Protein AF-0000000085162464 (afdb_homodimer)

Radius of gyration: 24.16 Å; Cα contacts (8 Å, |Δi|>4): 695; chains: 2; bounding box: 59×65×69 Å

Nearest PDB structures (foldseek):
  5x11-assembly2_E  TM=1.823E-01  e=2.273E+00  Bacillus spizizenii str. W23
  5x11-assembly4_G  TM=1.968E-01  e=9.267E+00  Bacillus spizizenii str. W23
  4n7p-assembly3_I  TM=2.390E-01  e=2.078E+00  Homo sapiens
  5x11-assembly2_E  TM=1.824E-01  e=2.605E+00  Bacillus spizizenii str. W23

Solvent-accessible surface area (backbone atoms only — not comparable to full-atom values): 25160 Å² total; per-residue (Å²): 122,21,29,52,75,43,73,50,71,44,95,87,68,47,19,34,35,33,32,36,45,46,82,73,50,69,67,56,48,52,38,47,72,70,71,40,83,44,44,35,46,64,43,74,47,68,85,45,56,51,48,68,67,56,52,50,50,46,51,46,51,28,47,38,47,20,74,72,71,64,50,57,38,65,58,52,49,46,48,42,46,46,46,47,29,61,77,71,62,51,87,67,84,80,43,94,85,69,30,33,41,67,56,48,48,50,38,45,47,53,48,48,49,52,35,61,60,62,67,54,75,72,50,68,73,50,46,63,75,38,58,76,38,65,64,55,43,46,52,26,32,77,68,16,18,10,63,85,81,56,44,69,81,19,42,80,41,57,73,55,70,79,63,89,79,63,68,79,78,72,70,53,88,71,68,30,24,36,40,16,24,25,70,69,56,43,51,45,33,68,71,62,28,66,69,54,41,21,62,74,71,65,40,80,84,47,62,39,76,45,51,68,72,49,49,50,60,70,71,53,70,73,84,116,120,20,28,52,76,45,72,51,69,45,95,85,67,45,21,34,34,33,31,35,44,46,80,73,51,70,68,56,49,51,37,47,73,68,70,40,84,43,44,35,46,63,42,74,48,69,85,46,57,50,47,69,68,57,51,50,50,48,51,45,53,29,48,38,47,21,74,73,72,63,50,57,38,65,58,52,49,46,48,43,47,47,48,50,30,62,76,72,62,50,87,65,84,80,43,91,86,70,30,32,42,65,56,48,48,50,39,44,46,54,48,47,48,53,34,59,61,62,67,54,73,72,50,67,74,52,46,62,75,38,57,74,37,65,64,55,44,45,52,26,33,76,67,16,19,10,62,85,82,56,43,67,79,19,41,80,41,57,72,55,71,79,64,90,79,64,70,79,78,73,68,54,89,76,64,32,24,35,40,16,25,23,70,69,56,44,52,44,32,67,71,62,30,67,70,55,40,21,62,73,69,64,40,80,84,48,64,38,76,46,51,69,73,48,49,52,59,70,71,53,71,74,84,117

Sequence (448 aa):
MAKIKNYITQDDGTTTVVIEGVDIDNKTSLLLDNGLDVEVECKPIDPYKITDKQRKKIFALCNDIESHTGQPRDYMRYLFMDYVEVLYGYEKRLSLSDCTRTQANQIIEVTLDWIFHNNIPLAYKTSDLLKNDKVFLYWSTVNRNCVICGKTHAQLAHYHAVGRGRNRRKISHLNNKVLALCSEHHKEQHAIGMDSFNEKYHLENSWVSVDDRLNKMLRGGKNEMAKIKNYITQDDGTTTVVIEGVDIDNKTSLLLDNGLDVEVECKPIDPYKITDKQRKKIFALCNDIESHTGQPRDYMRYLFMDYVEVLYGYEKRLSLSDCTRTQANQIIEVTLDWIFHNNIPLAYKTSDLLKNDKVFLYWSTVNRNCVICGKTHAQLAHYHAVGRGRNRRKISHLNNKVLALCSEHHKEQHAIGMDSFNEKYHLENSWVSVDDRLNKMLRGGKNE

pLDDT: mean 84.89, std 14.76, range [22.36, 97.62]

InterPro domains:
  IPR041242 Putative HNHc nuclease [PF16784] (21-221)

Organism: Staphylococcus carnosus (strain TM300) (NCBI:txid396513)

Foldseek 3Di:
DKDWPDWDADPVRDIDTDIPDDDDDPVRVVCVVVPHDDDDDDDDFQPDWADPLLVVLLQQLLVLCCVQPVPHSVVVLQVLQVVLCVVVVPPDGDDNVGHHNVSSLSSSLSSLVVCLVVVRQHDLVSLLSCLQPQSLFVSCFLQQAASRRRDGPFDKAWLDPPDPDDDPPPCDLNRQWIGTHHPVLNVVCVVVHPVVSCVVSVCPPPTDRDDPVSSVVSVPDPPD/DKDWPDWDADPVRDIDTDIPDDDQDPVRVVCVVVVHDDDDDDDDFQPDWADPLLVVLLQQLLVLCCVQPVPHSVVVLQVLQVVLCVVVVPPDGDDNVGHGNVSSLSSSLSSLVVCLVVVRQHDLVSLLSCLQPQSLFVSCFLQQAASRRRDHPFDKAWLDPPDDDDDPPPCDLNRAWIGGHHPVLNVVCVVVHPVVSCVVSVCPPPTDRDDPVSSVVSVPDPPD

Secondary structure (DSSP, 8-state):
--EEEEEEE-TTS-EEEEEES----HHHHHHHHTT--EEEEEEE----B--HHHHHHHHHHHHHHHHHH---HHHHHHHHHHHHHHHHT-SSPP-TTT-BHHHHHHHHHHHHHHHHHTTPPPPHHHHHHTTT-HHHHHHHHHTT--TTT--SS-EEEESS---TTS-TT---GGGGEEEEE-HHHHHHHHHH-HHHHHHHHT-TT-PEE--HHHHHHHTT----/--EEEEEEE-TTS-EEEEEES----HHHHHHHHTT--EEEEEEE----B--HHHHHHHHHHHHHHHHHH---HHHHHHHHHHHHHHHHT-SSPP-TTT-BHHHHHHHHHHHHHHHHHTTPPPPHHHHHHTTT-HHHHHHHHHTT--TTT--SS-EEEESS---TTS-TT---GGGGEEEEE-HHHHHHHHHH-HHHHHHHHT-TT-PEE--HHHHHHHTT----

Structure (mmCIF, N/CA/C/O backbone):
data_AF-0000000085162464-model_v1
#
loop_
_entity.id
_entity.type
_entity.pdbx_description
1 polymer 'Conserved hypothetical phage protein'
#
loop_
_atom_site.group_PDB
_atom_site.id
_atom_site.type_symbol
_atom_site.label_atom_id
_atom_site.label_alt_id
_atom_site.label_comp_id
_atom_site.label_asym_id
_atom_site.label_entity_id
_atom_site.label_seq_id
_atom_site.pdbx_PDB_ins_code
_atom_site.Cartn_x
_atom_site.Cartn_y
_atom_site.Cartn_z
_atom_site.occupancy
_atom_site.B_iso_or_equiv
_atom_site.auth_seq_id
_atom_site.auth_comp_id
_atom_site.auth_asym_id
_atom_site.auth_atom_id
_atom_site.pdbx_PDB_model_num
ATOM 1 N N . MET A 1 1 ? -16.688 12.75 -12 1 73.44 1 MET A N 1
ATOM 2 C CA . MET A 1 1 ? -15.758 11.672 -12.344 1 73.44 1 MET A CA 1
ATOM 3 C C . MET A 1 1 ? -15.555 11.594 -13.852 1 73.44 1 MET A C 1
ATOM 5 O O . MET A 1 1 ? -16.484 11.805 -14.625 1 73.44 1 MET A O 1
ATOM 9 N N . ALA A 1 2 ? -14.336 11.438 -14.172 1 85.75 2 ALA A N 1
ATOM 10 C CA . ALA A 1 2 ? -13.992 11.398 -15.594 1 85.75 2 ALA A CA 1
ATOM 11 C C . ALA A 1 2 ? -14.641 10.195 -16.281 1 85.75 2 ALA A C 1
ATOM 13 O O . ALA A 1 2 ? -14.703 9.102 -15.703 1 85.75 2 ALA A O 1
ATOM 14 N N . LYS A 1 3 ? -15.25 10.414 -17.5 1 89.94 3 LYS A N 1
ATOM 15 C CA . LYS A 1 3 ? -15.945 9.359 -18.234 1 89.94 3 LYS A CA 1
ATOM 16 C C . LYS A 1 3 ? -15.438 9.266 -19.672 1 89.94 3 LYS A C 1
ATOM 18 O O . LYS A 1 3 ? -15.188 10.289 -20.312 1 89.94 3 LYS A O 1
ATOM 23 N N . ILE A 1 4 ? -15.391 8.023 -20.125 1 89 4 ILE A N 1
ATOM 24 C CA . ILE A 1 4 ? -15.055 7.832 -21.531 1 89 4 ILE A CA 1
ATOM 25 C C . ILE A 1 4 ? -16.25 8.195 -22.406 1 89 4 ILE A C 1
ATOM 27 O O . ILE A 1 4 ? -17.344 7.645 -22.234 1 89 4 ILE A O 1
ATOM 31 N N . LYS A 1 5 ? -16.031 9.102 -23.25 1 88.38 5 LYS A N 1
ATOM 32 C CA . LYS A 1 5 ? -17.109 9.516 -24.156 1 88.38 5 LYS A CA 1
ATOM 33 C C . LYS A 1 5 ? -17.031 8.758 -25.469 1 88.38 5 LYS A C 1
ATOM 35 O O . LYS A 1 5 ? -18.062 8.445 -26.078 1 88.38 5 LYS A O 1
ATOM 40 N N . ASN A 1 6 ? -15.844 8.594 -25.891 1 88.56 6 ASN A N 1
ATOM 41 C CA . ASN A 1 6 ? -15.617 7.914 -27.156 1 88.56 6 ASN A CA 1
ATOM 42 C C . ASN A 1 6 ? -14.242 7.262 -27.203 1 88.56 6 ASN A C 1
ATOM 44 O O . ASN A 1 6 ? -13.336 7.648 -26.453 1 88.56 6 ASN A O 1
ATOM 48 N N . TYR A 1 7 ? -14.242 6.211 -27.938 1 91 7 TYR A N 1
ATOM 49 C CA . TYR A 1 7 ? -12.93 5.602 -28.172 1 91 7 TYR A CA 1
ATOM 50 C C . TYR A 1 7 ? -12.805 5.094 -29.594 1 91 7 TYR A C 1
ATOM 52 O O . TYR A 1 7 ? -13.812 4.828 -30.266 1 91 7 TYR A O 1
ATOM 60 N N . ILE A 1 8 ? -11.617 5.176 -30.234 1 89.12 8 ILE A N 1
ATOM 61 C CA . ILE A 1 8 ? -11.32 4.645 -31.562 1 89.12 8 ILE A CA 1
ATOM 62 C C . ILE A 1 8 ? -10.023 3.844 -31.516 1 89.12 8 ILE A C 1
ATOM 64 O O . ILE A 1 8 ? -9.031 4.293 -30.938 1 89.12 8 ILE A O 1
ATOM 68 N N . THR A 1 9 ? -10.086 2.668 -32.031 1 88.5 9 THR A N 1
ATOM 69 C CA . THR A 1 9 ? -8.883 1.861 -32.156 1 88.5 9 THR A CA 1
ATOM 70 C C . THR A 1 9 ? -8.398 1.854 -33.625 1 88.5 9 THR A C 1
ATOM 72 O O . THR A 1 9 ? -9.141 1.46 -34.531 1 88.5 9 THR A O 1
ATOM 75 N N . GLN A 1 10 ? -7.148 2.299 -33.75 1 87.44 10 GLN A N 1
ATOM 76 C CA . GLN A 1 10 ? -6.566 2.381 -35.062 1 87.44 10 GLN A CA 1
ATOM 77 C C . GLN A 1 10 ? -6.098 1.012 -35.562 1 87.44 10 GLN A C 1
ATOM 79 O O . GLN A 1 10 ? -6.082 0.049 -34.781 1 87.44 10 GLN A O 1
ATOM 84 N N . ASP A 1 11 ? -5.73 0.959 -36.875 1 86.62 11 ASP A N 1
ATOM 85 C CA . ASP A 1 11 ? -5.328 -0.295 -37.5 1 86.62 11 ASP A CA 1
ATOM 86 C C . ASP A 1 11 ? -4.066 -0.854 -36.844 1 86.62 11 ASP A C 1
ATOM 88 O O . ASP A 1 11 ? -3.861 -2.07 -36.812 1 86.62 11 ASP A O 1
ATOM 92 N N . ASP A 1 12 ? -3.314 0.023 -36.344 1 87.19 12 ASP A N 1
ATOM 93 C CA . ASP A 1 12 ? -2.053 -0.427 -35.781 1 87.19 12 ASP A CA 1
ATOM 94 C C . ASP A 1 12 ? -2.248 -0.917 -34.344 1 87.19 12 ASP A C 1
ATOM 96 O O . ASP A 1 12 ? -1.279 -1.253 -33.656 1 87.19 12 ASP A O 1
ATOM 100 N N . GLY A 1 13 ? -3.484 -0.917 -33.844 1 85.19 13 GLY A N 1
ATOM 101 C CA . GLY A 1 13 ? -3.773 -1.426 -32.5 1 85.19 13 GLY A CA 1
ATOM 102 C C . GLY A 1 13 ? -3.783 -0.344 -31.453 1 85.19 13 GLY A C 1
ATOM 103 O O . GLY A 1 13 ? -4.129 -0.604 -30.297 1 85.19 13 GLY A O 1
ATOM 104 N N . THR A 1 14 ? -3.486 0.896 -31.906 1 88.5 14 THR A N 1
ATOM 105 C CA . THR A 1 14 ? -3.457 1.998 -30.953 1 88.5 14 THR A CA 1
ATOM 106 C C . THR A 1 14 ? -4.867 2.525 -30.688 1 88.5 14 THR A C 1
ATOM 108 O O . THR A 1 14 ? -5.609 2.814 -31.625 1 88.5 14 THR A O 1
ATOM 111 N N . THR A 1 15 ? -5.184 2.658 -29.359 1 90.75 15 THR A N 1
ATOM 112 C CA . THR A 1 15 ? -6.512 3.133 -29 1 90.75 15 THR A CA 1
ATOM 113 C C . THR A 1 15 ? -6.457 4.578 -28.516 1 90.75 15 THR A C 1
ATOM 115 O O . THR A 1 15 ? -5.641 4.914 -27.656 1 90.75 15 THR A O 1
ATOM 118 N N . THR A 1 16 ? -7.316 5.348 -29.078 1 91 16 THR A N 1
ATOM 119 C CA . THR A 1 16 ? -7.492 6.73 -28.656 1 91 16 THR A CA 1
ATOM 120 C C . THR A 1 16 ? -8.836 6.918 -27.969 1 91 16 THR A C 1
ATOM 122 O O . THR A 1 16 ? -9.867 6.469 -28.469 1 91 16 THR A O 1
ATOM 125 N N . VAL A 1 17 ? -8.75 7.539 -26.781 1 91.69 17 VAL A N 1
ATOM 126 C CA . VAL A 1 17 ? -9.977 7.691 -26 1 91.69 17 VAL A CA 1
ATOM 127 C C . VAL A 1 17 ? -10.227 9.172 -25.734 1 91.69 17 VAL A C 1
ATOM 129 O O . VAL A 1 17 ? -9.289 9.953 -25.562 1 91.69 17 VAL A O 1
ATOM 132 N N . VAL A 1 18 ? -11.5 9.523 -25.797 1 91.62 18 VAL A N 1
ATOM 133 C CA . VAL A 1 18 ? -11.945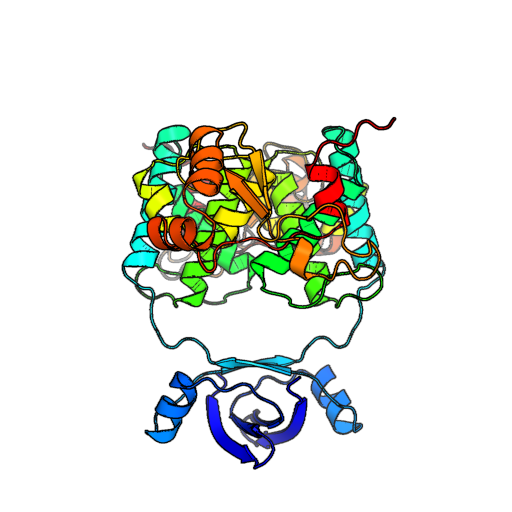 10.852 -25.375 1 91.62 18 VAL A CA 1
ATOM 134 C C . VAL A 1 18 ? -12.586 10.781 -24 1 91.62 18 VAL A C 1
ATOM 136 O O . VAL A 1 18 ? -13.594 10.086 -23.812 1 91.62 18 VAL A O 1
ATOM 139 N N . ILE A 1 19 ? -11.945 11.461 -23.078 1 91.5 19 ILE A N 1
ATOM 140 C CA . ILE A 1 19 ? -12.406 11.406 -21.688 1 91.5 19 ILE A CA 1
ATOM 141 C C . ILE A 1 19 ? -12.891 12.781 -21.25 1 91.5 19 ILE A C 1
ATOM 143 O O . ILE A 1 19 ? -12.172 13.773 -21.391 1 91.5 19 ILE A O 1
ATOM 147 N N . GLU A 1 20 ? -14.117 12.758 -20.766 1 90.94 20 GLU A N 1
ATOM 148 C CA . GLU A 1 20 ? -14.695 13.992 -20.234 1 90.94 20 GLU A CA 1
ATOM 149 C C . GLU A 1 20 ? -14.586 14.047 -18.719 1 90.94 20 GLU A C 1
ATOM 151 O O . GLU A 1 20 ? -14.75 13.031 -18.047 1 90.94 20 GLU A O 1
ATOM 156 N N . GLY A 1 21 ? -14.32 15.281 -18.234 1 88.81 21 GLY A N 1
ATOM 157 C CA . GLY A 1 21 ? -14.32 15.477 -16.797 1 88.81 21 GLY A CA 1
ATOM 158 C C . GLY A 1 21 ? -12.977 15.195 -16.156 1 88.81 21 GLY A C 1
ATOM 159 O O . GLY A 1 21 ? -12.914 14.734 -15.008 1 88.81 21 GLY A O 1
ATOM 160 N N . VAL A 1 22 ? -11.906 15.383 -16.953 1 87.62 22 VAL A N 1
ATOM 161 C CA . VAL A 1 22 ? -10.57 15.133 -16.438 1 87.62 22 VAL A CA 1
ATOM 162 C C . VAL A 1 22 ? -10.078 16.359 -15.672 1 87.62 22 VAL A C 1
ATOM 164 O O . VAL A 1 22 ? -10.266 17.484 -16.109 1 87.62 22 VAL A O 1
ATOM 167 N N . ASP A 1 23 ? -9.508 16.094 -14.453 1 82.88 23 ASP A N 1
ATOM 168 C CA . ASP A 1 23 ? -8.883 17.172 -13.695 1 82.88 23 ASP A CA 1
ATOM 169 C C . ASP A 1 23 ? -7.438 17.391 -14.141 1 82.88 23 ASP A C 1
ATOM 171 O O . ASP A 1 23 ? -6.559 16.578 -13.844 1 82.88 23 ASP A O 1
ATOM 175 N N . ILE A 1 24 ? -7.25 18.422 -14.883 1 82.31 24 ILE A N 1
ATOM 176 C CA . ILE A 1 24 ? -5.906 18.766 -15.328 1 82.31 24 ILE A CA 1
ATOM 177 C C . ILE A 1 24 ? -5.355 19.906 -14.469 1 82.31 24 ILE A C 1
ATOM 179 O O . ILE A 1 24 ? -5.934 21 -14.422 1 82.31 24 ILE A O 1
ATOM 183 N N . ASP A 1 25 ? -4.324 19.594 -13.789 1 81.12 25 ASP A N 1
ATOM 184 C CA . ASP A 1 25 ? -3.74 20.625 -12.938 1 81.12 25 ASP A CA 1
ATOM 185 C C . ASP A 1 25 ? -2.967 21.641 -13.766 1 81.12 25 ASP A C 1
ATOM 187 O O . ASP A 1 25 ? -2.791 21.453 -14.977 1 81.12 25 ASP A O 1
ATOM 191 N N . ASN A 1 26 ? -2.586 22.703 -13.102 1 83.5 26 ASN A N 1
ATOM 192 C CA . ASN A 1 26 ? -1.918 23.828 -13.766 1 83.5 26 ASN A CA 1
ATOM 193 C C . ASN A 1 26 ? -0.616 23.391 -14.43 1 83.5 26 ASN A C 1
ATOM 195 O O . ASN A 1 26 ? -0.31 23.812 -15.547 1 83.5 26 ASN A O 1
ATOM 199 N N . LYS A 1 27 ? 0.044 22.625 -13.797 1 80.56 27 LYS A N 1
ATOM 200 C CA . LYS A 1 27 ? 1.316 22.172 -14.344 1 80.56 27 LYS A CA 1
ATOM 201 C C . LYS A 1 27 ? 1.107 21.406 -15.648 1 80.56 27 LYS A C 1
ATOM 203 O O . LYS A 1 27 ? 1.811 21.641 -16.625 1 80.56 27 LYS A O 1
ATOM 208 N N . THR A 1 28 ? 0.139 20.516 -15.555 1 84.94 28 THR A N 1
ATOM 209 C CA . THR A 1 28 ? -0.148 19.688 -16.719 1 84.94 28 THR A CA 1
ATOM 210 C C . THR A 1 28 ? -0.623 20.547 -17.891 1 84.94 28 THR A C 1
ATOM 212 O O . THR A 1 28 ? -0.192 20.344 -19.031 1 84.94 28 THR A O 1
ATOM 215 N N . SER A 1 29 ? -1.42 21.469 -17.594 1 85.44 29 SER A N 1
ATOM 216 C CA . SER A 1 29 ? -1.921 22.344 -18.656 1 85.44 29 SER A CA 1
ATOM 217 C C . SER A 1 29 ? -0.793 23.156 -19.281 1 85.44 29 SER A C 1
ATOM 219 O O . SER A 1 29 ? -0.772 23.375 -20.484 1 85.44 29 SER A O 1
ATOM 221 N N . LEU A 1 30 ? 0.074 23.578 -18.422 1 85.12 30 LEU A N 1
ATOM 222 C CA . LEU A 1 30 ? 1.21 24.359 -18.906 1 85.12 30 LEU A CA 1
ATOM 223 C C . LEU A 1 30 ? 2.08 23.531 -19.844 1 85.12 30 LEU A C 1
ATOM 225 O O . LEU A 1 30 ? 2.523 24.016 -20.891 1 85.12 30 LEU A O 1
ATOM 229 N N . LEU A 1 31 ? 2.279 22.375 -19.438 1 84.25 31 LEU A N 1
ATOM 230 C CA . LEU A 1 31 ? 3.07 21.469 -20.281 1 84.25 31 LEU A CA 1
ATOM 231 C C . LEU A 1 31 ? 2.396 21.25 -21.625 1 84.25 31 LEU A C 1
ATOM 233 O O . LEU A 1 31 ? 3.043 21.344 -22.672 1 84.25 31 LEU A O 1
ATOM 237 N N . LEU A 1 32 ? 1.198 21.016 -21.594 1 85.88 32 LEU A N 1
ATOM 238 C CA . LEU A 1 32 ? 0.438 20.766 -22.812 1 85.88 32 LEU A CA 1
ATOM 239 C C . LEU A 1 32 ? 0.412 22 -23.703 1 85.88 32 LEU A C 1
ATOM 241 O O . LEU A 1 32 ? 0.592 21.891 -24.922 1 85.88 32 LEU A O 1
ATOM 245 N N . ASP A 1 33 ? 0.243 23.078 -23.109 1 88.38 33 ASP A N 1
ATOM 246 C CA . ASP A 1 33 ? 0.17 24.344 -23.844 1 88.38 33 ASP A CA 1
ATOM 247 C C . ASP A 1 33 ? 1.505 24.656 -24.516 1 88.38 33 ASP A C 1
ATOM 249 O O . ASP A 1 33 ? 1.546 25.359 -25.531 1 88.38 33 ASP A O 1
ATOM 253 N N . ASN A 1 34 ? 2.504 24.203 -23.969 1 90 34 ASN A N 1
ATOM 254 C CA . ASN A 1 34 ? 3.828 24.469 -24.516 1 90 34 ASN A CA 1
ATOM 255 C C . ASN A 1 34 ? 4.281 23.344 -25.453 1 90 34 ASN A C 1
ATOM 257 O O . ASN A 1 34 ? 5.469 23.234 -25.75 1 90 34 ASN A O 1
ATOM 261 N N . GLY A 1 35 ? 3.396 22.5 -25.734 1 84.44 35 GLY A N 1
ATOM 262 C CA . GLY A 1 35 ? 3.654 21.5 -26.75 1 84.44 35 GLY A CA 1
ATOM 263 C C . GLY A 1 35 ? 4.391 20.281 -26.219 1 84.44 35 GLY A C 1
ATOM 264 O O . GLY A 1 35 ? 4.941 19.5 -27 1 84.44 35 GLY A O 1
ATOM 265 N N . LEU A 1 36 ? 4.422 20.219 -24.938 1 83.19 36 LEU A N 1
ATOM 266 C CA . LEU A 1 36 ? 5.113 19.062 -24.359 1 83.19 36 LEU A CA 1
ATOM 267 C C . LEU A 1 36 ? 4.152 17.906 -24.156 1 83.19 36 LEU A C 1
ATOM 269 O O . LEU A 1 36 ? 2.982 18.094 -23.828 1 83.19 36 LEU A O 1
ATOM 273 N N . ASP A 1 37 ? 4.695 16.719 -24.391 1 82.5 37 ASP A N 1
ATOM 274 C CA . ASP A 1 37 ? 3.924 15.508 -24.172 1 82.5 37 ASP A CA 1
ATOM 275 C C . ASP A 1 37 ? 3.727 15.234 -22.688 1 82.5 37 ASP A C 1
ATOM 277 O O . ASP A 1 37 ? 4.641 15.438 -21.891 1 82.5 37 ASP A O 1
ATOM 281 N N . VAL A 1 38 ? 2.43 14.922 -22.391 1 85.69 38 VAL A N 1
ATOM 282 C CA . VAL A 1 38 ? 2.121 14.523 -21.016 1 85.69 38 VAL A CA 1
ATOM 283 C C . VAL A 1 38 ? 1.606 13.086 -21 1 85.69 38 VAL A C 1
ATOM 285 O O . VAL A 1 38 ? 0.598 12.773 -21.641 1 85.69 38 VAL A O 1
ATOM 288 N N . GLU A 1 39 ? 2.438 12.25 -20.344 1 85.38 39 GLU A N 1
ATOM 289 C CA . GLU A 1 39 ? 1.996 10.875 -20.156 1 85.38 39 GLU A CA 1
ATOM 290 C C . GLU A 1 39 ? 0.938 10.773 -19.062 1 85.38 39 GLU A C 1
ATOM 292 O O . GLU A 1 39 ? 1 11.5 -18.062 1 85.38 39 GLU A O 1
ATOM 297 N N . VAL A 1 40 ? -0.08 9.922 -19.406 1 85.44 40 VAL A N 1
ATOM 298 C CA . VAL A 1 40 ? -1.177 9.781 -18.453 1 85.44 40 VAL A CA 1
ATOM 299 C C . VAL A 1 40 ? -1.44 8.305 -18.172 1 85.44 40 VAL A C 1
ATOM 301 O O . VAL A 1 40 ? -1.233 7.461 -19.047 1 85.44 40 VAL A O 1
ATOM 304 N N . GLU A 1 41 ? -1.689 8.039 -16.891 1 81.69 41 GLU A N 1
ATOM 305 C CA . GLU A 1 41 ? -2.242 6.73 -16.547 1 81.69 41 GLU A CA 1
ATOM 306 C C . GLU A 1 41 ? -3.768 6.758 -16.562 1 81.69 41 GLU A C 1
ATOM 308 O O . GLU A 1 41 ? -4.387 7.523 -15.82 1 81.69 41 GLU A O 1
ATOM 313 N N . CYS A 1 42 ? -4.293 6.043 -17.531 1 82.75 42 CYS A N 1
ATOM 314 C CA . CYS A 1 42 ? -5.738 5.969 -17.688 1 82.75 42 CYS A CA 1
ATOM 315 C C . CYS A 1 42 ? -6.246 4.555 -17.422 1 82.75 42 CYS A C 1
ATOM 317 O O . CYS A 1 42 ? -5.961 3.635 -18.203 1 82.75 42 CYS A O 1
ATOM 319 N N . LYS A 1 43 ? -6.91 4.434 -16.281 1 79.38 43 LYS A N 1
ATOM 320 C CA . LYS A 1 43 ? -7.438 3.125 -15.914 1 79.38 43 LYS A CA 1
ATOM 321 C C . LYS A 1 43 ? -8.953 3.178 -15.711 1 79.38 43 LYS A C 1
ATOM 323 O O . LYS A 1 43 ? -9.453 4.039 -14.992 1 79.38 43 LYS A O 1
ATOM 328 N N . PRO A 1 44 ? -9.641 2.312 -16.5 1 79.69 44 PRO A N 1
ATOM 329 C CA . PRO A 1 44 ? -11.078 2.236 -16.219 1 79.69 44 PRO A CA 1
ATOM 330 C C . PRO A 1 44 ? -11.375 1.837 -14.781 1 79.69 44 PRO A C 1
ATOM 332 O O . PRO A 1 44 ? -10.68 0.99 -14.211 1 79.69 44 PRO A O 1
ATOM 335 N N . ILE A 1 45 ? -12.227 2.684 -14.164 1 75.81 45 ILE A N 1
ATOM 336 C CA . ILE A 1 45 ? -12.625 2.367 -12.797 1 75.81 45 ILE A CA 1
ATOM 337 C C . ILE A 1 45 ? -13.562 1.163 -12.797 1 75.81 45 ILE A C 1
ATOM 339 O O . ILE A 1 45 ? -14.523 1.114 -13.578 1 75.81 45 ILE A O 1
ATOM 343 N N . ASP A 1 46 ? -13.078 0.229 -12.039 1 70.69 46 ASP A N 1
ATOM 344 C CA . ASP A 1 46 ? -13.898 -0.971 -11.891 1 70.69 46 ASP A CA 1
ATOM 345 C C . ASP A 1 46 ? -15.305 -0.619 -11.422 1 70.69 46 ASP A C 1
ATOM 347 O O . ASP A 1 46 ? -15.484 -0.109 -10.312 1 70.69 46 ASP A O 1
ATOM 351 N N . PRO A 1 47 ? -16.203 -0.748 -12.312 1 73.31 47 PRO A N 1
ATOM 352 C CA . PRO A 1 47 ? -17.562 -0.376 -11.922 1 73.31 47 PRO A CA 1
ATOM 353 C C . PRO A 1 47 ? -18.203 -1.384 -10.969 1 73.31 47 PRO A C 1
ATOM 355 O O . PRO A 1 47 ? -19.297 -1.141 -10.445 1 73.31 47 PRO A O 1
ATOM 358 N N . TYR A 1 48 ? -17.438 -2.369 -10.719 1 80.25 48 TYR A N 1
ATOM 359 C CA . TYR A 1 48 ? -18.062 -3.439 -9.945 1 80.25 48 TYR A CA 1
ATOM 360 C C . TYR A 1 48 ? -17.781 -3.27 -8.461 1 80.25 48 TYR A C 1
ATOM 362 O O . TYR A 1 48 ? -16.703 -2.812 -8.07 1 80.25 48 TYR A O 1
ATOM 370 N N . LYS A 1 49 ? -18.812 -3.613 -7.785 1 89.31 49 LYS A N 1
ATOM 371 C CA . LYS A 1 49 ? -18.734 -3.59 -6.324 1 89.31 49 LYS A CA 1
ATOM 372 C C . LYS A 1 49 ? -17.969 -4.793 -5.797 1 89.31 49 LYS A C 1
ATOM 374 O O . LYS A 1 49 ? -17.703 -5.746 -6.535 1 89.31 49 LYS A O 1
ATOM 379 N N . ILE A 1 50 ? -17.547 -4.672 -4.625 1 93.69 50 ILE A N 1
ATOM 380 C CA . ILE A 1 50 ? -16.844 -5.73 -3.916 1 93.69 50 ILE A CA 1
ATOM 381 C C . ILE A 1 50 ? -17.562 -7.062 -4.117 1 93.69 50 ILE A C 1
ATOM 383 O O . ILE A 1 50 ? -18.797 -7.109 -4.137 1 93.69 50 ILE A O 1
ATOM 387 N N . THR A 1 51 ? -16.719 -8.133 -4.234 1 93.19 51 THR A N 1
ATOM 388 C CA . THR A 1 51 ? -17.297 -9.469 -4.367 1 93.19 51 THR A CA 1
ATOM 389 C C . THR A 1 51 ? -17.469 -10.117 -2.998 1 93.19 51 THR A C 1
ATOM 391 O O . THR A 1 51 ? -16.844 -9.703 -2.021 1 93.19 51 THR A O 1
ATOM 394 N N . ASP A 1 52 ? -18.297 -11.117 -3.033 1 93.69 52 ASP A N 1
ATOM 395 C CA . ASP A 1 52 ? -18.469 -11.898 -1.809 1 93.69 52 ASP A CA 1
ATOM 396 C C . ASP A 1 52 ? -17.156 -12.555 -1.39 1 93.69 52 ASP A C 1
ATOM 398 O O . ASP A 1 52 ? -16.859 -12.648 -0.197 1 93.69 52 ASP A O 1
ATOM 402 N N . LYS A 1 53 ? -16.438 -12.977 -2.35 1 93.44 53 LYS A N 1
ATOM 403 C CA . LYS A 1 53 ? -15.156 -13.609 -2.057 1 93.44 53 LYS A CA 1
ATOM 404 C C . LYS A 1 53 ? -14.203 -12.633 -1.381 1 93.44 53 LYS A C 1
ATOM 406 O O . LYS A 1 53 ? -13.531 -12.984 -0.407 1 93.44 53 LYS A O 1
ATOM 411 N N . GLN A 1 54 ? -14.125 -11.438 -1.856 1 95.12 54 GLN A N 1
ATOM 412 C CA . GLN A 1 54 ? -13.273 -10.414 -1.264 1 95.12 54 GLN A CA 1
ATOM 413 C C . GLN A 1 54 ? -13.711 -10.094 0.164 1 95.12 54 GLN A C 1
ATOM 415 O O . GLN A 1 54 ? -12.875 -9.984 1.062 1 95.12 54 GLN A O 1
ATOM 420 N N . ARG A 1 55 ? -15.008 -10.031 0.311 1 95.88 55 ARG A N 1
ATOM 421 C CA . ARG A 1 55 ? -15.547 -9.758 1.642 1 95.88 55 ARG A CA 1
ATOM 422 C C . ARG A 1 55 ? -15.172 -10.875 2.615 1 95.88 55 ARG A C 1
ATOM 424 O O . ARG A 1 55 ? -14.711 -10.602 3.729 1 95.88 55 ARG A O 1
ATOM 431 N N . LYS A 1 56 ? -15.305 -12.031 2.174 1 95.75 56 LYS A N 1
ATOM 432 C CA . LYS A 1 56 ? -14.961 -13.188 2.994 1 95.75 56 LYS A CA 1
ATOM 433 C C . LYS A 1 56 ? -13.477 -13.172 3.367 1 95.75 56 LYS A C 1
ATOM 435 O O . LYS A 1 56 ? -13.117 -13.5 4.5 1 95.75 56 LYS A O 1
ATOM 440 N N . LYS A 1 57 ? -12.648 -12.828 2.438 1 96.62 57 LYS A N 1
ATOM 441 C CA . LYS A 1 57 ? -11.219 -12.742 2.697 1 96.62 57 LYS A CA 1
ATOM 442 C C . LYS A 1 57 ? -10.922 -11.75 3.818 1 96.62 57 LYS A C 1
ATOM 444 O O . LYS A 1 57 ? -10.172 -12.055 4.746 1 96.62 57 LYS A O 1
ATOM 449 N N . ILE A 1 58 ? -11.516 -10.602 3.73 1 97.62 58 ILE A N 1
ATOM 450 C CA . ILE A 1 58 ? -11.258 -9.547 4.703 1 97.62 58 ILE A CA 1
ATOM 451 C C . ILE A 1 58 ? -11.688 -10.008 6.094 1 97.62 58 ILE A C 1
ATOM 453 O O . ILE A 1 58 ? -10.938 -9.867 7.059 1 97.62 58 ILE A O 1
ATOM 457 N N . PHE A 1 59 ? -12.82 -10.609 6.195 1 97.31 59 PHE A N 1
ATOM 458 C CA . PHE A 1 59 ? -13.32 -11.055 7.484 1 97.31 59 PHE A CA 1
ATOM 459 C C . PHE A 1 59 ? -12.477 -12.203 8.031 1 97.31 59 PHE A C 1
ATOM 461 O O . PHE A 1 59 ? -12.188 -12.25 9.227 1 97.31 59 PHE A O 1
ATOM 468 N N . ALA A 1 60 ? -12.109 -13.086 7.18 1 96.88 60 ALA A N 1
ATOM 469 C CA . ALA A 1 60 ? -11.273 -14.211 7.605 1 96.88 60 ALA A CA 1
ATOM 470 C C . ALA A 1 60 ? -9.945 -13.719 8.18 1 96.88 60 ALA A C 1
ATOM 472 O O . ALA A 1 60 ? -9.5 -14.203 9.219 1 96.88 60 ALA A O 1
ATOM 473 N N . LEU A 1 61 ? -9.383 -12.781 7.52 1 97.38 61 LEU A N 1
ATOM 474 C CA . LEU A 1 61 ? -8.109 -12.227 7.965 1 97.38 61 LEU A CA 1
ATOM 475 C C . LEU A 1 61 ? -8.258 -11.555 9.328 1 97.38 61 LEU A C 1
ATOM 477 O O . LEU A 1 61 ? -7.441 -11.773 10.227 1 97.38 61 LEU A O 1
ATOM 481 N N . CYS A 1 62 ? -9.297 -10.805 9.445 1 97.12 62 CYS A N 1
ATOM 482 C CA . CYS A 1 62 ? -9.516 -10.117 10.711 1 97.12 62 CYS A CA 1
ATOM 483 C C . CYS A 1 62 ? -9.812 -11.117 11.828 1 97.12 62 CYS A C 1
ATOM 485 O O . CYS A 1 62 ? -9.414 -10.914 12.969 1 97.12 62 CYS A O 1
ATOM 487 N N . ASN A 1 63 ? -10.477 -12.18 11.492 1 97 63 ASN A N 1
ATOM 488 C CA . ASN A 1 63 ? -10.734 -13.234 12.469 1 97 63 ASN A CA 1
ATOM 489 C C . ASN A 1 63 ? -9.445 -13.898 12.93 1 97 63 ASN A C 1
ATOM 491 O O . ASN A 1 63 ? -9.281 -14.172 14.125 1 97 63 ASN A O 1
ATOM 495 N N . ASP A 1 64 ? -8.578 -14.164 12.055 1 95.62 64 ASP A N 1
ATOM 496 C CA . ASP A 1 64 ? -7.297 -14.758 12.414 1 95.62 64 ASP A CA 1
ATOM 497 C C . ASP A 1 64 ? -6.488 -13.828 13.32 1 95.62 64 ASP A C 1
ATOM 499 O O . ASP A 1 64 ? -5.824 -14.281 14.25 1 95.62 64 ASP A O 1
ATOM 503 N N . ILE A 1 65 ? -6.516 -12.539 13.039 1 95.06 65 ILE A N 1
ATOM 504 C CA . ILE A 1 65 ? -5.816 -11.555 13.867 1 95.06 65 ILE A CA 1
ATOM 505 C C . ILE A 1 65 ? -6.363 -11.594 15.289 1 95.06 65 ILE A C 1
ATOM 507 O O . ILE A 1 65 ? -5.602 -11.672 16.25 1 95.06 65 ILE A O 1
ATOM 511 N N . GLU A 1 66 ? -7.68 -11.609 15.375 1 96 66 GLU A N 1
ATOM 512 C CA . GLU A 1 66 ? -8.297 -11.641 16.703 1 96 66 GLU A CA 1
ATOM 513 C C . GLU A 1 66 ? -7.957 -12.93 17.438 1 96 66 GLU A C 1
ATOM 515 O O . GLU A 1 66 ? -7.641 -12.906 18.625 1 96 66 GLU A O 1
ATOM 520 N N . SER A 1 67 ? -7.988 -13.984 16.734 1 95.69 67 SER A N 1
ATOM 521 C CA . SER A 1 67 ? -7.707 -15.281 17.328 1 95.69 67 SER A CA 1
ATOM 522 C C . SER A 1 67 ? -6.293 -15.336 17.906 1 95.69 67 SER A C 1
ATOM 524 O O . SER A 1 67 ? -6.062 -15.914 18.969 1 95.69 67 SER A O 1
ATOM 526 N N . HIS A 1 68 ? -5.406 -14.719 17.266 1 94.25 68 HIS A N 1
ATOM 527 C CA . HIS A 1 68 ? -4.004 -14.828 17.641 1 94.25 68 HIS A CA 1
ATOM 528 C C . HIS A 1 68 ? -3.619 -13.734 18.641 1 94.25 68 HIS A C 1
ATOM 530 O O . HIS A 1 68 ? -2.857 -13.984 19.578 1 94.25 68 HIS A O 1
ATOM 536 N N . THR A 1 69 ? -4.074 -12.578 18.453 1 93.38 69 THR A N 1
ATOM 537 C CA . THR A 1 69 ? -3.602 -11.445 19.234 1 93.38 69 THR A CA 1
ATOM 538 C C . THR A 1 69 ? -4.617 -11.07 20.312 1 93.38 69 THR A C 1
ATOM 540 O O . THR A 1 69 ? -4.277 -10.383 21.281 1 93.38 69 THR A O 1
ATOM 543 N N . GLY A 1 70 ? -5.91 -11.352 20.078 1 92.94 70 GLY A N 1
ATOM 544 C CA . GLY A 1 70 ? -6.965 -10.945 21 1 92.94 70 GLY A CA 1
ATOM 545 C C . GLY A 1 70 ? -7.555 -9.586 20.656 1 92.94 70 GLY A C 1
ATOM 546 O O . GLY A 1 70 ? -8.57 -9.188 21.219 1 92.94 70 GLY A O 1
ATOM 547 N N . GLN A 1 71 ? -6.961 -8.883 19.75 1 90.94 71 GLN A N 1
ATOM 548 C CA . GLN A 1 71 ? -7.52 -7.605 19.312 1 90.94 71 GLN A CA 1
ATOM 549 C C . GLN A 1 71 ? -8.852 -7.797 18.609 1 90.94 71 GLN A C 1
ATOM 551 O O . GLN A 1 71 ? -8.992 -8.68 17.766 1 90.94 71 GLN A O 1
ATOM 556 N N . PRO A 1 72 ? -9.844 -6.945 18.984 1 92.62 72 PRO A N 1
ATOM 557 C CA . PRO A 1 72 ? -11.148 -7.117 18.359 1 92.62 72 PRO A CA 1
ATOM 558 C C . PRO A 1 72 ? -11.094 -6.988 16.828 1 92.62 72 PRO A C 1
ATOM 560 O O . PRO A 1 72 ? -10.516 -6.035 16.312 1 92.62 72 PRO A O 1
ATOM 563 N N . ARG A 1 73 ? -11.805 -7.895 16.156 1 94.44 73 ARG A N 1
ATOM 564 C CA . ARG A 1 73 ? -11.766 -7.941 14.695 1 94.44 73 ARG A CA 1
ATOM 565 C C . ARG A 1 73 ? -12.352 -6.672 14.086 1 94.44 73 ARG A C 1
ATOM 567 O O . ARG A 1 73 ? -11.867 -6.188 13.062 1 94.44 73 ARG A O 1
ATOM 574 N N . ASP A 1 74 ? -13.344 -6.125 14.734 1 92.06 74 ASP A N 1
ATOM 575 C CA . ASP A 1 74 ? -13.969 -4.922 14.188 1 92.06 74 ASP A CA 1
ATOM 576 C C . ASP A 1 74 ? -13.016 -3.73 14.25 1 92.06 74 ASP A C 1
ATOM 578 O O . ASP A 1 74 ? -12.961 -2.914 13.328 1 92.06 74 ASP A O 1
ATOM 582 N N . TYR A 1 75 ? -12.312 -3.688 15.328 1 91.69 75 TYR A N 1
ATOM 583 C CA . TYR A 1 75 ? -11.32 -2.623 15.453 1 91.69 75 TYR A CA 1
ATOM 584 C C . TYR A 1 75 ? -10.289 -2.703 14.336 1 91.69 75 TYR A C 1
ATOM 586 O O . TYR A 1 75 ? -10 -1.698 13.688 1 91.69 75 TYR A O 1
ATOM 594 N N . MET A 1 76 ? -9.797 -3.873 14.141 1 93.62 76 MET A N 1
ATOM 595 C CA . MET A 1 76 ? -8.773 -4.059 13.125 1 93.62 76 MET A CA 1
ATOM 596 C C . MET A 1 76 ? -9.32 -3.756 11.734 1 93.62 76 MET A C 1
ATOM 598 O O . MET A 1 76 ? -8.648 -3.133 10.914 1 93.62 76 MET A O 1
ATOM 602 N N . ARG A 1 77 ? -10.508 -4.191 11.5 1 94.75 77 ARG A N 1
ATOM 603 C CA . ARG A 1 77 ? -11.141 -3.961 10.203 1 94.75 77 ARG A CA 1
ATOM 604 C C . ARG A 1 77 ? -11.281 -2.469 9.922 1 94.75 77 ARG A C 1
ATOM 606 O O . ARG A 1 77 ? -10.922 -2.002 8.844 1 94.75 77 ARG A O 1
ATOM 613 N N . TYR A 1 78 ? -11.719 -1.729 10.898 1 92.31 78 TYR A N 1
ATOM 614 C CA . TYR A 1 78 ? -11.891 -0.292 10.719 1 92.31 78 TYR A CA 1
ATOM 615 C C . TYR A 1 78 ? -10.539 0.403 10.562 1 92.31 78 TYR A C 1
ATOM 617 O O . TYR A 1 78 ? -10.414 1.356 9.789 1 92.31 78 TYR A O 1
ATOM 625 N N . LEU A 1 79 ? -9.633 -0.092 11.32 1 92.56 79 LEU A N 1
ATOM 626 C CA . LEU A 1 79 ? -8.289 0.466 11.234 1 92.56 79 LEU A CA 1
ATOM 627 C C . LEU A 1 79 ? -7.723 0.315 9.82 1 92.56 79 LEU A C 1
ATOM 629 O O . LEU A 1 79 ? -7.199 1.274 9.25 1 92.56 79 LEU A O 1
ATOM 633 N N . PHE A 1 80 ? -7.855 -0.833 9.234 1 95.38 80 PHE A N 1
ATOM 634 C CA . PHE A 1 80 ? -7.309 -1.094 7.906 1 95.38 80 PHE A CA 1
ATOM 635 C C . PHE A 1 80 ? -8.039 -0.278 6.848 1 95.38 80 PHE A C 1
ATOM 637 O O . PHE A 1 80 ? -7.422 0.26 5.93 1 95.38 80 PHE A O 1
ATOM 644 N N . MET A 1 81 ? -9.328 -0.209 6.996 1 94.81 81 MET A N 1
ATOM 645 C CA . MET A 1 81 ? -10.117 0.584 6.055 1 94.81 81 MET A CA 1
ATOM 646 C C . MET A 1 81 ? -9.719 2.055 6.117 1 94.81 81 MET A C 1
ATOM 648 O O . MET A 1 81 ? -9.547 2.701 5.086 1 94.81 81 MET A O 1
ATOM 652 N N . ASP A 1 82 ? -9.578 2.523 7.305 1 93.5 82 ASP A N 1
ATOM 653 C CA . ASP A 1 82 ? -9.156 3.906 7.504 1 93.5 82 ASP A CA 1
ATOM 654 C C . ASP A 1 82 ? -7.766 4.148 6.91 1 93.5 82 ASP A C 1
ATOM 656 O O . ASP A 1 82 ? -7.531 5.18 6.273 1 93.5 82 ASP A O 1
ATOM 660 N N . TYR A 1 83 ? -6.949 3.287 7.156 1 93.81 83 TYR A N 1
ATOM 661 C CA . TYR A 1 83 ? -5.586 3.412 6.648 1 93.81 83 TYR A CA 1
ATOM 662 C C . TYR A 1 83 ? -5.57 3.459 5.125 1 93.81 83 TYR A C 1
ATOM 664 O O . TYR A 1 83 ? -4.824 4.234 4.527 1 93.81 83 TYR A O 1
ATOM 672 N N . VAL A 1 84 ? -6.316 2.615 4.496 1 94.31 84 VAL A N 1
ATOM 673 C CA . VAL A 1 84 ? -6.41 2.607 3.037 1 94.31 84 VAL A CA 1
ATOM 674 C C . VAL A 1 84 ? -6.902 3.967 2.545 1 94.31 84 VAL A C 1
ATOM 676 O O . VAL A 1 84 ? -6.41 4.484 1.539 1 94.31 84 VAL A O 1
ATOM 679 N N . GLU A 1 85 ? -7.816 4.559 3.217 1 91.94 85 GLU A N 1
ATOM 680 C CA . GLU A 1 85 ? -8.32 5.879 2.854 1 91.94 85 GLU A CA 1
ATOM 681 C C . GLU A 1 85 ? -7.215 6.926 2.906 1 91.94 85 GLU A C 1
ATOM 683 O O . GLU A 1 85 ? -7.117 7.781 2.021 1 91.94 85 GLU A O 1
ATOM 688 N N . VAL A 1 86 ? -6.43 6.781 3.875 1 89.12 86 VAL A N 1
ATOM 689 C CA . VAL A 1 86 ? -5.332 7.723 4.062 1 89.12 86 VAL A CA 1
ATOM 690 C C . VAL A 1 86 ? -4.27 7.492 2.994 1 89.12 86 VAL A C 1
ATOM 692 O O . VAL A 1 86 ? -3.828 8.438 2.334 1 89.12 86 VAL A O 1
ATOM 695 N N . LEU A 1 87 ? -3.885 6.273 2.83 1 89.75 87 LEU A N 1
ATOM 696 C CA . LEU A 1 87 ? -2.793 5.898 1.937 1 89.75 87 LEU A CA 1
ATOM 697 C C . LEU A 1 87 ? -3.104 6.309 0.5 1 89.75 87 LEU A C 1
ATOM 699 O O . LEU A 1 87 ? -2.238 6.848 -0.196 1 89.75 87 LEU A O 1
ATOM 703 N N . TYR A 1 88 ? -4.363 6.098 0.117 1 87.38 88 TYR A N 1
ATOM 704 C CA . TYR A 1 88 ? -4.727 6.336 -1.275 1 87.38 88 TYR A CA 1
ATOM 705 C C . TYR A 1 88 ? -5.488 7.648 -1.421 1 87.38 88 TYR A C 1
ATOM 707 O O . TYR A 1 88 ? -5.844 8.047 -2.533 1 87.38 88 TYR A O 1
ATOM 715 N N . GLY A 1 89 ? -5.793 8.312 -0.33 1 85 89 GLY A N 1
ATOM 716 C CA . GLY A 1 89 ? -6.398 9.633 -0.359 1 85 89 GLY A CA 1
ATOM 717 C C . GLY A 1 89 ? -7.852 9.609 -0.792 1 85 89 GLY A C 1
ATOM 718 O O . GLY A 1 89 ? -8.289 10.469 -1.564 1 85 89 GLY A O 1
ATOM 719 N N . TYR A 1 90 ? -8.539 8.641 -0.348 1 85 90 TYR A N 1
ATOM 720 C CA . TYR A 1 90 ? -9.961 8.586 -0.678 1 85 90 TYR A CA 1
ATOM 721 C C . TYR A 1 90 ? -10.742 9.625 0.107 1 85 90 TYR A C 1
ATOM 723 O O . TYR A 1 90 ? -10.555 9.781 1.315 1 85 90 TYR A O 1
ATOM 731 N N . GLU A 1 91 ? -11.609 10.312 -0.557 1 79.62 91 GLU A N 1
ATOM 732 C CA . GLU A 1 91 ? -12.414 11.344 0.083 1 79.62 91 GLU A CA 1
ATOM 733 C C . GLU A 1 91 ? -13.594 10.742 0.842 1 79.62 91 GLU A C 1
ATOM 735 O O . GLU A 1 91 ? -13.945 11.211 1.928 1 79.62 91 GLU A O 1
ATOM 740 N N . LYS A 1 92 ? -14.148 9.773 0.227 1 83.31 92 LYS A N 1
ATOM 741 C CA . LYS A 1 92 ? -15.289 9.109 0.857 1 83.31 92 LYS A CA 1
ATOM 742 C C . LYS A 1 92 ? -14.828 7.938 1.728 1 83.31 92 LYS A C 1
ATOM 744 O O . LYS A 1 92 ? -13.922 7.195 1.348 1 83.31 92 LYS A O 1
ATOM 749 N N . ARG A 1 93 ? -15.523 7.773 2.801 1 88.94 93 ARG A N 1
ATOM 750 C CA . ARG A 1 93 ? -15.234 6.664 3.701 1 88.94 93 ARG A CA 1
ATOM 751 C C . ARG A 1 93 ? -15.578 5.328 3.049 1 88.94 93 ARG A C 1
ATOM 753 O O . ARG A 1 93 ? -16.609 5.203 2.381 1 88.94 93 ARG A O 1
ATOM 760 N N . LEU A 1 94 ? -14.758 4.379 3.365 1 91.62 94 LEU A N 1
ATOM 761 C CA . LEU A 1 94 ? -14.945 3.064 2.758 1 91.62 94 LEU A CA 1
ATOM 762 C C . LEU A 1 94 ? -15.945 2.234 3.553 1 91.62 94 LEU A C 1
ATOM 764 O O . LEU A 1 94 ? -16.047 2.375 4.773 1 91.62 94 LEU A O 1
ATOM 768 N N . SER A 1 95 ? -16.719 1.503 2.844 1 92.56 95 SER A N 1
ATOM 769 C CA . SER A 1 95 ? -17.609 0.51 3.424 1 92.56 95 SER A CA 1
ATOM 770 C C . SER A 1 95 ? -17.516 -0.818 2.68 1 92.56 95 SER A C 1
ATOM 772 O O . SER A 1 95 ? -17.422 -0.842 1.45 1 92.56 95 SER A O 1
ATOM 774 N N . LEU A 1 96 ? -17.609 -1.876 3.477 1 94.19 96 LEU A N 1
ATOM 775 C CA . LEU A 1 96 ? -17.516 -3.186 2.842 1 94.19 96 LEU A CA 1
ATOM 776 C C . LEU A 1 96 ? -18.828 -3.57 2.178 1 94.19 96 LEU A C 1
ATOM 778 O O . LEU A 1 96 ? -18.906 -4.586 1.48 1 94.19 96 LEU A O 1
ATOM 782 N N . SER A 1 97 ? -19.781 -2.773 2.326 1 91.25 97 SER A N 1
ATOM 783 C CA . SER A 1 97 ? -21.062 -3.053 1.691 1 91.25 97 SER A CA 1
ATOM 784 C C . SER A 1 97 ? -21.125 -2.463 0.286 1 91.25 97 SER A C 1
ATOM 786 O O . SER A 1 97 ? -21.906 -2.914 -0.548 1 91.25 97 SER A O 1
ATOM 788 N N . ASP A 1 98 ? -20.234 -1.487 0.016 1 89.25 98 ASP A N 1
ATOM 789 C CA . ASP A 1 98 ? -20.469 -0.807 -1.255 1 89.25 98 ASP A CA 1
ATOM 790 C C . ASP A 1 98 ? -19.141 -0.323 -1.857 1 89.25 98 ASP A C 1
ATOM 792 O O . ASP A 1 98 ? -19.141 0.448 -2.818 1 89.25 98 ASP A O 1
ATOM 796 N N . CYS A 1 99 ? -18.047 -0.684 -1.318 1 92.81 99 CYS A N 1
ATOM 797 C CA . CYS A 1 99 ? -16.797 -0.229 -1.905 1 92.81 99 CYS A CA 1
ATOM 798 C C . CYS A 1 99 ? -16.516 -0.938 -3.227 1 92.81 99 CYS A C 1
ATOM 800 O O . CYS A 1 99 ? -17.234 -1.874 -3.592 1 92.81 99 CYS A O 1
ATOM 802 N N . THR A 1 100 ? -15.555 -0.483 -3.965 1 90.38 100 THR A N 1
ATOM 803 C CA . THR A 1 100 ? -15.219 -1.062 -5.262 1 90.38 100 THR A CA 1
ATOM 804 C C . THR A 1 100 ? -14.32 -2.285 -5.086 1 90.38 100 THR A C 1
ATOM 806 O O . THR A 1 100 ? -13.758 -2.5 -4.012 1 90.38 100 THR A O 1
ATOM 809 N N . ARG A 1 101 ? -14.164 -3.092 -6.156 1 92 101 ARG A N 1
ATOM 810 C CA . ARG A 1 101 ? -13.273 -4.246 -6.152 1 92 101 ARG A CA 1
ATOM 811 C C . ARG A 1 101 ? -11.828 -3.824 -5.898 1 92 101 ARG A C 1
ATOM 813 O O . ARG A 1 101 ? -11.094 -4.512 -5.191 1 92 101 ARG A O 1
ATOM 820 N N . THR A 1 102 ? -11.469 -2.719 -6.457 1 89.19 102 THR A N 1
ATOM 821 C CA . THR A 1 102 ? -10.117 -2.193 -6.277 1 89.19 102 THR A CA 1
ATOM 822 C C . THR A 1 102 ? -9.875 -1.823 -4.816 1 89.19 102 THR A C 1
ATOM 824 O O . THR A 1 102 ? -8.844 -2.182 -4.242 1 89.19 102 THR A O 1
ATOM 827 N N . GLN A 1 103 ? -10.82 -1.149 -4.258 1 92.62 103 GLN A N 1
ATOM 828 C CA . GLN A 1 103 ? -10.703 -0.759 -2.857 1 92.62 103 GLN A CA 1
ATOM 829 C C . GLN A 1 103 ? -10.656 -1.982 -1.947 1 92.62 103 GLN A C 1
ATOM 831 O O . GLN A 1 103 ? -9.867 -2.025 -0.999 1 92.62 103 GLN A O 1
ATOM 836 N N . ALA A 1 104 ? -11.453 -2.938 -2.289 1 95.62 104 ALA A N 1
ATOM 837 C CA . ALA A 1 104 ? -11.461 -4.18 -1.52 1 95.62 104 ALA A CA 1
ATOM 838 C C . ALA A 1 104 ? -10.094 -4.863 -1.574 1 95.62 104 ALA A C 1
ATOM 840 O O . ALA A 1 104 ? -9.594 -5.344 -0.556 1 95.62 104 ALA A O 1
ATOM 841 N N . ASN A 1 105 ? -9.508 -4.863 -2.707 1 94.12 105 ASN A N 1
ATOM 842 C CA . ASN A 1 105 ? -8.188 -5.469 -2.863 1 94.12 105 ASN A CA 1
ATOM 843 C C . ASN A 1 105 ? -7.129 -4.727 -2.049 1 94.12 105 ASN A C 1
ATOM 845 O O . ASN A 1 105 ? -6.246 -5.348 -1.458 1 94.12 105 ASN A O 1
ATOM 849 N N . GLN A 1 106 ? -7.273 -3.486 -2.037 1 94.12 106 GLN A N 1
ATOM 850 C CA . GLN A 1 106 ? -6.344 -2.676 -1.254 1 94.12 106 GLN A CA 1
ATOM 851 C C . GLN A 1 106 ? -6.449 -3 0.234 1 94.12 106 GLN A C 1
ATOM 853 O O . GLN A 1 106 ? -5.438 -3.08 0.931 1 94.12 106 GLN A O 1
ATOM 858 N N . ILE A 1 107 ? -7.629 -3.199 0.681 1 96.88 107 ILE A N 1
ATOM 859 C CA . ILE A 1 107 ? -7.844 -3.551 2.08 1 96.88 107 ILE A CA 1
ATOM 860 C C . ILE A 1 107 ? -7.23 -4.918 2.371 1 96.88 107 ILE A C 1
ATOM 862 O O . ILE A 1 107 ? -6.551 -5.094 3.387 1 96.88 107 ILE A O 1
ATOM 866 N N . ILE A 1 108 ? -7.434 -5.809 1.496 1 96.69 108 ILE A N 1
ATOM 867 C CA . ILE A 1 108 ? -6.875 -7.145 1.66 1 96.69 108 ILE A CA 1
ATOM 868 C C . ILE A 1 108 ? -5.352 -7.062 1.742 1 96.69 108 ILE A C 1
ATOM 870 O O . ILE A 1 108 ? -4.738 -7.641 2.641 1 96.69 108 ILE A O 1
ATOM 874 N N . GLU A 1 109 ? -4.793 -6.293 0.909 1 94.31 109 GLU A N 1
ATOM 875 C CA . GLU A 1 109 ? -3.338 -6.195 0.822 1 94.31 109 GLU A CA 1
ATOM 876 C C . GLU A 1 109 ? -2.752 -5.559 2.08 1 94.31 109 GLU A C 1
ATOM 878 O O . GLU A 1 109 ? -1.755 -6.043 2.619 1 94.31 109 GLU A O 1
ATOM 883 N N . VAL A 1 110 ? -3.377 -4.516 2.516 1 94.31 110 VAL A N 1
ATOM 884 C CA . VAL A 1 110 ? -2.896 -3.85 3.721 1 94.31 110 VAL A CA 1
ATOM 885 C C . VAL A 1 110 ? -3.043 -4.781 4.922 1 94.31 110 VAL A C 1
ATOM 887 O O . VAL A 1 110 ? -2.174 -4.816 5.797 1 94.31 110 VAL A O 1
ATOM 890 N N . THR A 1 111 ? -4.141 -5.484 4.98 1 95.75 111 THR A N 1
ATOM 891 C CA . THR A 1 111 ? -4.363 -6.418 6.078 1 95.75 111 THR A CA 1
ATOM 892 C C . THR A 1 111 ? -3.32 -7.531 6.066 1 95.75 111 THR A C 1
ATOM 894 O O . THR A 1 111 ? -2.758 -7.871 7.109 1 95.75 111 THR A O 1
ATOM 897 N N . LEU A 1 112 ? -3.031 -8 4.953 1 94.06 112 LEU A N 1
ATOM 898 C CA . LEU A 1 112 ? -2.018 -9.039 4.805 1 94.06 112 LEU A CA 1
ATOM 899 C C . LEU A 1 112 ? -0.65 -8.531 5.25 1 94.06 112 LEU A C 1
ATOM 901 O O . LEU A 1 112 ? 0.083 -9.242 5.945 1 94.06 112 LEU A O 1
ATOM 905 N N . ASP A 1 113 ? -0.379 -7.379 4.867 1 91.69 113 ASP A N 1
ATOM 906 C CA . ASP A 1 113 ? 0.885 -6.777 5.281 1 91.69 113 ASP A CA 1
ATOM 907 C C . ASP A 1 113 ? 1.016 -6.766 6.801 1 91.69 113 ASP A C 1
ATOM 909 O O . ASP A 1 113 ? 2.055 -7.152 7.344 1 91.69 113 ASP A O 1
ATOM 913 N N . TRP A 1 114 ? -0.038 -6.352 7.371 1 90.94 114 TRP A N 1
ATOM 914 C CA . TRP A 1 114 ? -0.045 -6.281 8.828 1 90.94 114 TRP A CA 1
ATOM 915 C C . TRP A 1 114 ? 0.174 -7.66 9.438 1 90.94 114 TRP A C 1
ATOM 917 O O . TRP A 1 114 ? 0.959 -7.812 10.383 1 90.94 114 TRP A O 1
ATOM 927 N N . ILE A 1 115 ? -0.429 -8.602 8.961 1 91.56 115 ILE A N 1
ATOM 928 C CA . ILE A 1 115 ? -0.371 -9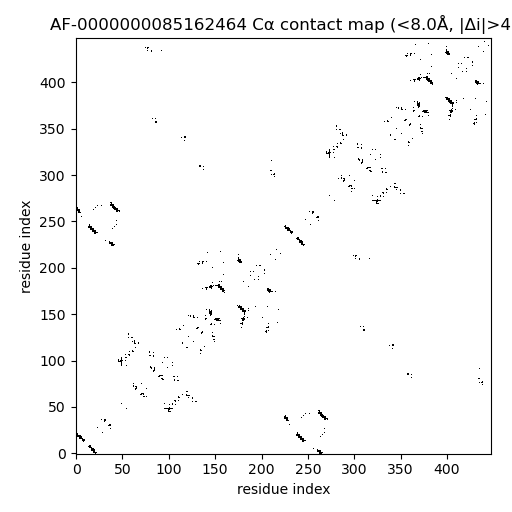.977 9.461 1 91.56 115 ILE A CA 1
ATOM 929 C C . ILE A 1 115 ? 1.048 -10.516 9.305 1 91.56 115 ILE A C 1
ATOM 931 O O . ILE A 1 115 ? 1.604 -11.086 10.25 1 91.56 115 ILE A O 1
ATOM 935 N N . PHE A 1 116 ? 1.652 -10.312 8.211 1 87.12 116 PHE A N 1
ATOM 936 C CA . PHE A 1 116 ? 2.986 -10.844 7.949 1 87.12 116 PHE A CA 1
ATOM 937 C C . PHE A 1 116 ? 4.031 -10.109 8.781 1 87.12 116 PHE A C 1
ATOM 939 O O . PHE A 1 116 ? 4.949 -10.734 9.32 1 87.12 116 PHE A O 1
ATOM 946 N N . HIS A 1 117 ? 3.861 -8.859 8.891 1 84.88 117 HIS A N 1
ATOM 947 C CA . HIS A 1 117 ? 4.816 -8.078 9.664 1 84.88 117 HIS A CA 1
ATOM 948 C C . HIS A 1 117 ? 4.766 -8.445 11.141 1 84.88 117 HIS A C 1
ATOM 950 O O . HIS A 1 117 ? 5.777 -8.359 11.844 1 84.88 117 HIS A O 1
ATOM 956 N N . ASN A 1 118 ? 3.664 -8.844 11.539 1 86.56 118 ASN A N 1
ATOM 957 C CA . ASN A 1 118 ? 3.508 -9.18 12.953 1 86.56 118 ASN A CA 1
ATOM 958 C C . ASN A 1 118 ? 3.584 -10.688 13.172 1 86.56 118 ASN A C 1
ATOM 960 O O . ASN A 1 118 ? 3.275 -11.18 14.266 1 86.56 118 ASN A O 1
ATOM 964 N N . ASN A 1 119 ? 3.896 -11.406 12.164 1 84.5 119 ASN A N 1
ATOM 965 C CA . ASN A 1 119 ? 4.098 -12.852 12.203 1 84.5 119 ASN A CA 1
ATOM 966 C C . ASN A 1 119 ? 2.861 -13.57 12.734 1 84.5 119 ASN A C 1
ATOM 968 O O . ASN A 1 119 ? 2.971 -14.453 13.586 1 84.5 119 ASN A O 1
ATOM 972 N N . ILE A 1 120 ? 1.737 -13.188 12.328 1 89.69 120 ILE A N 1
ATOM 973 C CA . ILE A 1 120 ? 0.487 -13.82 12.719 1 89.69 120 ILE A CA 1
ATOM 974 C C . ILE A 1 120 ? 0.232 -15.047 11.844 1 89.69 120 ILE A C 1
ATOM 976 O O . ILE A 1 120 ? 0.183 -14.938 10.617 1 89.69 120 ILE A O 1
ATOM 980 N N . PRO A 1 121 ? 0.048 -16.188 12.43 1 88.19 121 PRO A N 1
ATOM 981 C CA . PRO A 1 121 ? -0.238 -17.391 11.625 1 88.19 121 PRO A CA 1
ATOM 982 C C . PRO A 1 121 ? -1.621 -17.344 10.977 1 88.19 121 PRO A C 1
ATOM 984 O O . PRO A 1 121 ? -2.582 -16.875 11.602 1 88.19 121 PRO A O 1
ATOM 987 N N . LEU A 1 122 ? -1.687 -17.812 9.789 1 90.62 122 LEU A N 1
ATOM 988 C CA . LEU A 1 122 ? -2.961 -17.891 9.078 1 90.62 122 LEU A CA 1
ATOM 989 C C . LEU A 1 122 ? -3.574 -19.281 9.203 1 90.62 122 LEU A C 1
ATOM 991 O O . LEU A 1 122 ? -2.863 -20.281 9.125 1 90.62 122 LEU A O 1
ATOM 995 N N . ALA A 1 123 ? -4.898 -19.266 9.453 1 88.94 123 ALA A N 1
ATOM 996 C CA . ALA A 1 123 ? -5.617 -20.531 9.383 1 88.94 123 ALA A CA 1
ATOM 997 C C . ALA A 1 123 ? -5.562 -21.125 7.973 1 88.94 123 ALA A C 1
ATOM 999 O O . ALA A 1 123 ? -5.445 -20.375 6.992 1 88.94 123 ALA A O 1
ATOM 1000 N N . TYR A 1 124 ? -5.648 -22.359 7.906 1 83.75 124 TYR A N 1
ATOM 1001 C CA . TYR A 1 124 ? -5.582 -23.031 6.617 1 83.75 124 TYR A CA 1
ATOM 1002 C C . TYR A 1 124 ? -6.664 -22.531 5.672 1 83.75 124 TYR A C 1
ATOM 1004 O O . TYR A 1 124 ? -6.398 -22.266 4.496 1 83.75 124 TYR A O 1
ATOM 1012 N N . LYS A 1 125 ? -7.879 -22.469 6.145 1 87.44 125 LYS A N 1
ATOM 1013 C CA . LYS A 1 125 ? -8.992 -22 5.324 1 87.44 125 LYS A CA 1
ATOM 1014 C C . LYS A 1 125 ? -8.703 -20.625 4.75 1 87.44 125 LYS A C 1
ATOM 1016 O O . LYS A 1 125 ? -9.023 -20.344 3.59 1 87.44 125 LYS A O 1
ATOM 1021 N N . THR A 1 126 ? -8.109 -19.797 5.57 1 91 126 THR A N 1
ATOM 1022 C CA . THR A 1 126 ? -7.762 -18.453 5.133 1 91 126 THR A CA 1
ATOM 1023 C C . THR A 1 126 ? -6.668 -18.5 4.07 1 91 126 THR A C 1
ATOM 1025 O O . THR A 1 126 ? -6.758 -17.812 3.051 1 91 126 THR A O 1
ATOM 1028 N N . SER A 1 127 ? -5.672 -19.312 4.281 1 86.94 127 SER A N 1
ATOM 1029 C CA . SER A 1 127 ? -4.578 -19.469 3.326 1 86.94 127 SER A CA 1
ATOM 1030 C C . SER A 1 127 ? -5.09 -19.922 1.967 1 86.94 127 SER A C 1
ATOM 1032 O O . SER A 1 127 ? -4.621 -19.453 0.927 1 86.94 127 SER A O 1
ATOM 1034 N N . ASP A 1 128 ? -6.023 -20.766 2.029 1 85.81 128 ASP A N 1
ATOM 1035 C CA . ASP A 1 128 ? -6.598 -21.281 0.794 1 85.81 128 ASP A CA 1
ATOM 1036 C C . ASP A 1 128 ? -7.336 -20.203 0.021 1 85.81 128 ASP A C 1
ATOM 1038 O O . ASP A 1 128 ? -7.285 -20.156 -1.21 1 85.81 128 ASP A O 1
ATOM 1042 N N . LEU A 1 129 ? -8.008 -19.359 0.725 1 89 129 LEU A N 1
ATOM 1043 C CA . LEU A 1 129 ? -8.734 -18.25 0.109 1 89 129 LEU A CA 1
ATOM 1044 C C . LEU A 1 129 ? -7.777 -17.281 -0.568 1 89 129 LEU A C 1
ATOM 1046 O O . LEU A 1 129 ? -8.148 -16.609 -1.532 1 89 129 LEU A O 1
ATOM 1050 N N . LEU A 1 130 ? -6.492 -17.266 -0.118 1 90.94 130 LEU A N 1
ATOM 1051 C CA . LEU A 1 130 ? -5.555 -16.219 -0.532 1 90.94 130 LEU A CA 1
ATOM 1052 C C . LEU A 1 130 ? -4.5 -16.781 -1.476 1 90.94 130 LEU A C 1
ATOM 1054 O O . LEU A 1 130 ? -3.572 -16.078 -1.874 1 90.94 130 LEU A O 1
ATOM 1058 N N . LYS A 1 131 ? -4.57 -17.969 -1.902 1 84.31 131 LYS A N 1
ATOM 1059 C CA . LYS A 1 131 ? -3.506 -18.703 -2.58 1 84.31 131 LYS A CA 1
ATOM 1060 C C . LYS A 1 131 ? -3.094 -18 -3.873 1 84.31 131 LYS A C 1
ATOM 1062 O O . LYS A 1 131 ? -1.996 -18.234 -4.387 1 84.31 131 LYS A O 1
ATOM 1067 N N . ASN A 1 132 ? -3.9 -17.125 -4.414 1 85.81 132 ASN A N 1
ATOM 1068 C CA . ASN A 1 132 ? -3.549 -16.438 -5.652 1 85.81 132 ASN A CA 1
ATOM 1069 C C . ASN A 1 132 ? -3.277 -14.953 -5.414 1 85.81 132 ASN A C 1
ATOM 1071 O O . ASN A 1 132 ? -3.088 -14.195 -6.363 1 85.81 132 ASN A O 1
ATOM 1075 N N . ASP A 1 133 ? -3.295 -14.547 -4.219 1 90.75 133 ASP A N 1
ATOM 1076 C CA . ASP A 1 133 ? -3.01 -13.156 -3.881 1 90.75 133 ASP A CA 1
ATOM 1077 C C . ASP A 1 133 ? -1.512 -12.867 -3.957 1 90.75 133 ASP A C 1
ATOM 1079 O O . ASP A 1 133 ? -0.707 -13.578 -3.35 1 90.75 133 ASP A O 1
ATOM 1083 N N . LYS A 1 134 ? -1.171 -11.812 -4.582 1 88.69 134 LYS A N 1
ATOM 1084 C CA . LYS A 1 134 ? 0.232 -11.516 -4.859 1 88.69 134 LYS A CA 1
ATOM 1085 C C . LYS A 1 134 ? 0.984 -11.164 -3.576 1 88.69 134 LYS A C 1
ATOM 1087 O O . LYS A 1 134 ? 2.135 -11.57 -3.396 1 88.69 134 LYS A O 1
ATOM 1092 N N . VAL A 1 135 ? 0.352 -10.438 -2.738 1 91.88 135 VAL A N 1
ATOM 1093 C CA . VAL A 1 135 ? 0.991 -10.023 -1.492 1 91.88 135 VAL A CA 1
ATOM 1094 C C . VAL A 1 135 ? 1.219 -11.242 -0.601 1 91.88 135 VAL A C 1
ATOM 1096 O O . VAL A 1 135 ? 2.287 -11.391 -0.004 1 91.88 135 VAL A O 1
ATOM 1099 N N . PHE A 1 136 ? 0.244 -12.109 -0.57 1 93.69 136 PHE A N 1
ATOM 1100 C CA . PHE A 1 136 ? 0.38 -13.344 0.194 1 93.69 136 PHE A CA 1
ATOM 1101 C C . PHE A 1 136 ? 1.547 -14.172 -0.326 1 93.69 136 PHE A C 1
ATOM 1103 O O . PHE A 1 136 ? 2.381 -14.641 0.454 1 93.69 136 PHE A O 1
ATOM 1110 N N . LEU A 1 137 ? 1.584 -14.328 -1.604 1 92.38 137 LEU A N 1
ATOM 1111 C CA . LEU A 1 137 ? 2.629 -15.133 -2.232 1 92.38 137 LEU A CA 1
ATOM 1112 C C . LEU A 1 137 ? 4.004 -14.516 -1.9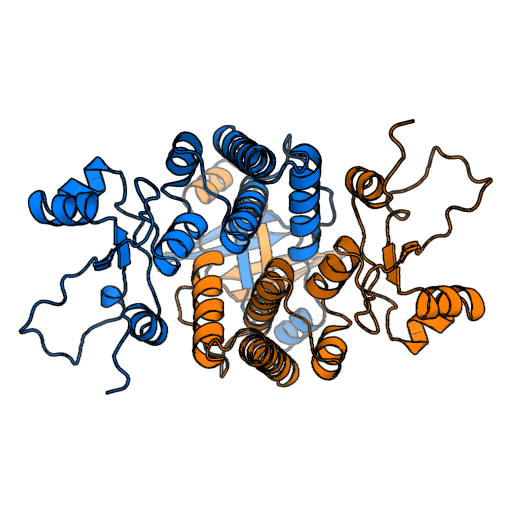95 1 92.38 137 LEU A C 1
ATOM 1114 O O . LEU A 1 137 ? 4.957 -15.227 -1.668 1 92.38 137 LEU A O 1
ATOM 1118 N N . TYR A 1 138 ? 4.113 -13.289 -2.107 1 92.75 138 TYR A N 1
ATOM 1119 C CA . TYR A 1 138 ? 5.383 -12.594 -1.949 1 92.75 138 TYR A CA 1
ATOM 1120 C C . TYR A 1 138 ? 5.926 -12.758 -0.535 1 92.75 138 TYR A C 1
ATOM 1122 O O . TYR A 1 138 ? 7.055 -13.211 -0.345 1 92.75 138 TYR A O 1
ATOM 1130 N N . TRP A 1 139 ? 5.137 -12.422 0.425 1 91.56 139 TRP A N 1
ATOM 1131 C CA . TRP A 1 139 ? 5.609 -12.453 1.806 1 91.56 139 TRP A CA 1
ATOM 1132 C C . TRP A 1 139 ? 5.859 -13.883 2.268 1 91.56 139 TRP A C 1
ATOM 1134 O O . TRP A 1 139 ? 6.801 -14.141 3.021 1 91.56 139 TRP A O 1
ATOM 1144 N N . SER A 1 140 ? 4.977 -14.789 1.867 1 90.88 140 SER A N 1
ATOM 1145 C CA . SER A 1 140 ? 5.238 -16.188 2.188 1 90.88 140 SER A CA 1
ATOM 1146 C C . SER A 1 140 ? 6.59 -16.641 1.641 1 90.88 140 SER A C 1
ATOM 1148 O O . SER A 1 140 ? 7.34 -17.344 2.322 1 90.88 140 SER A O 1
ATOM 1150 N N . THR A 1 141 ? 6.922 -16.203 0.458 1 91.12 141 THR A N 1
ATOM 1151 C CA . THR A 1 141 ? 8.164 -16.594 -0.206 1 91.12 141 THR A CA 1
ATOM 1152 C C . THR A 1 141 ? 9.367 -15.953 0.485 1 91.12 141 THR A C 1
ATOM 1154 O O . THR A 1 141 ? 10.328 -16.641 0.818 1 91.12 141 THR A O 1
ATOM 1157 N N . VAL A 1 142 ? 9.25 -14.711 0.754 1 87.62 142 VAL A N 1
ATOM 1158 C CA . VAL A 1 142 ? 10.359 -13.984 1.359 1 87.62 142 VAL A CA 1
ATOM 1159 C C . VAL A 1 142 ? 10.602 -14.492 2.777 1 87.62 142 VAL A C 1
ATOM 1161 O O . VAL A 1 142 ? 11.75 -14.594 3.221 1 87.62 142 VAL A O 1
ATOM 1164 N N . ASN A 1 143 ? 9.562 -14.844 3.453 1 87.62 143 ASN A N 1
ATOM 1165 C CA . ASN A 1 143 ? 9.672 -15.32 4.828 1 87.62 143 ASN A CA 1
ATOM 1166 C C . ASN A 1 143 ? 9.898 -16.828 4.891 1 87.62 143 ASN A C 1
ATOM 1168 O O . ASN A 1 143 ? 9.992 -17.406 5.977 1 87.62 143 ASN A O 1
ATOM 1172 N N . ARG A 1 144 ? 9.859 -17.422 3.861 1 90.06 144 ARG A N 1
ATOM 1173 C CA . ARG A 1 144 ? 10.117 -18.859 3.744 1 90.06 144 ARG A CA 1
ATOM 1174 C C . ARG A 1 144 ? 9.023 -19.656 4.441 1 90.06 144 ARG A C 1
ATOM 1176 O O . ARG A 1 144 ? 9.32 -20.578 5.211 1 90.06 144 ARG A O 1
ATOM 1183 N N . ASN A 1 145 ? 7.867 -19.266 4.234 1 90.19 145 ASN A N 1
ATOM 1184 C CA . ASN A 1 145 ? 6.684 -20.047 4.594 1 90.19 145 ASN A CA 1
ATOM 1185 C C . ASN A 1 145 ? 6.062 -20.719 3.373 1 90.19 145 ASN A C 1
ATOM 1187 O O . ASN A 1 145 ? 5.926 -20.094 2.318 1 90.19 145 ASN A O 1
ATOM 1191 N N . CYS A 1 146 ? 5.789 -21.938 3.506 1 92.62 146 CYS A N 1
ATOM 1192 C CA . CYS A 1 146 ? 5.191 -22.672 2.395 1 92.62 146 CYS A CA 1
ATOM 1193 C C . CYS A 1 146 ? 3.902 -22 1.933 1 92.62 146 CYS A C 1
ATOM 1195 O O . CYS A 1 146 ? 3.008 -21.75 2.74 1 92.62 146 CYS A O 1
ATOM 1197 N N . VAL A 1 147 ? 3.742 -21.766 0.648 1 91.56 147 VAL A N 1
ATOM 1198 C CA . VAL A 1 147 ? 2.6 -21.031 0.121 1 91.56 147 VAL A CA 1
ATOM 1199 C C . VAL A 1 147 ? 1.365 -21.938 0.109 1 91.56 147 VAL A C 1
ATOM 1201 O O . VAL A 1 147 ? 0.24 -21.453 -0.047 1 91.56 147 VAL A O 1
ATOM 1204 N N . ILE A 1 148 ? 1.566 -23.25 0.331 1 90.19 148 ILE A N 1
ATOM 1205 C CA . ILE A 1 148 ? 0.468 -24.203 0.22 1 90.19 148 ILE A CA 1
ATOM 1206 C C . ILE A 1 148 ? -0.057 -24.547 1.611 1 90.19 148 ILE A C 1
ATOM 1208 O O . ILE A 1 148 ? -1.254 -24.422 1.879 1 90.19 148 ILE A O 1
ATOM 1212 N N . CYS A 1 149 ? 0.854 -24.859 2.553 1 88.31 149 CYS A N 1
ATOM 1213 C CA . CYS A 1 149 ? 0.376 -25.375 3.828 1 88.31 149 CYS A CA 1
ATOM 1214 C C . CYS A 1 149 ? 0.783 -24.469 4.977 1 88.31 149 CYS A C 1
ATOM 1216 O O . CYS A 1 149 ? 0.336 -24.641 6.113 1 88.31 149 CYS A O 1
ATOM 1218 N N . GLY A 1 150 ? 1.706 -23.516 4.762 1 86.69 150 GLY A N 1
ATOM 1219 C CA . GLY A 1 150 ? 2.041 -22.531 5.781 1 86.69 150 GLY A CA 1
ATOM 1220 C C . GLY A 1 150 ? 3.201 -22.953 6.66 1 86.69 150 GLY A C 1
ATOM 1221 O O . GLY A 1 150 ? 3.67 -22.172 7.496 1 86.69 150 GLY A O 1
ATOM 1222 N N . LYS A 1 151 ? 3.762 -24.094 6.414 1 88.94 151 LYS A N 1
ATOM 1223 C CA . LYS A 1 151 ? 4.891 -24.547 7.219 1 88.94 151 LYS A CA 1
ATOM 1224 C C . LYS A 1 151 ? 6.086 -23.609 7.078 1 88.94 151 LYS A C 1
ATOM 1226 O O . LYS A 1 151 ? 6.379 -23.141 5.98 1 88.94 151 LYS A O 1
ATOM 1231 N N . THR A 1 152 ? 6.746 -23.391 8.172 1 89.06 152 THR A N 1
ATOM 1232 C CA . THR A 1 152 ? 7.91 -22.516 8.188 1 89.06 152 THR A CA 1
ATOM 1233 C C . THR A 1 152 ? 9.148 -23.25 7.672 1 89.06 152 THR A C 1
ATOM 1235 O O . THR A 1 152 ? 9.109 -24.453 7.445 1 89.06 152 THR A O 1
ATOM 1238 N N . HIS A 1 153 ? 10.195 -22.5 7.391 1 90.94 153 HIS A N 1
ATOM 1239 C CA . HIS A 1 153 ? 11.477 -23 6.906 1 90.94 153 HIS A CA 1
ATOM 1240 C C . HIS A 1 153 ? 11.312 -23.703 5.555 1 90.94 153 HIS A C 1
ATOM 1242 O O . HIS A 1 153 ? 11.836 -24.797 5.348 1 90.94 153 HIS A O 1
ATOM 1248 N N . ALA A 1 154 ? 10.539 -23.094 4.789 1 92.44 154 ALA A N 1
ATOM 1249 C CA . ALA A 1 154 ? 10.32 -23.594 3.438 1 92.44 154 ALA A CA 1
ATOM 1250 C C . ALA A 1 154 ? 11.523 -23.328 2.543 1 92.44 154 ALA A C 1
ATOM 1252 O O . ALA A 1 154 ? 12.328 -22.453 2.83 1 92.44 154 ALA A O 1
ATOM 1253 N N . GLN A 1 155 ? 11.641 -24.188 1.536 1 91.62 155 GLN A N 1
ATOM 1254 C CA . GLN A 1 155 ? 12.695 -24.031 0.535 1 91.62 155 GLN A CA 1
ATOM 1255 C C . GLN A 1 155 ? 12.234 -23.141 -0.615 1 91.62 155 GLN A C 1
ATOM 1257 O O . GLN A 1 155 ? 11.039 -23.047 -0.896 1 91.62 155 GLN A O 1
ATOM 1262 N N . LEU A 1 156 ? 13.211 -22.453 -1.22 1 89.94 156 LEU A N 1
ATOM 1263 C CA . LEU A 1 156 ? 12.898 -21.625 -2.383 1 89.94 156 LEU A CA 1
ATOM 1264 C C . LEU A 1 156 ? 12.891 -22.469 -3.656 1 89.94 156 LEU A C 1
ATOM 1266 O O . LEU A 1 156 ? 13.93 -22.984 -4.074 1 89.94 156 LEU A O 1
ATOM 1270 N N . ALA A 1 157 ? 11.75 -22.672 -4.176 1 89.94 157 ALA A N 1
ATOM 1271 C CA . ALA A 1 157 ? 11.602 -23.359 -5.449 1 89.94 157 ALA A CA 1
ATOM 1272 C C . ALA A 1 157 ? 11.711 -22.391 -6.625 1 89.94 157 ALA A C 1
ATOM 1274 O O . ALA A 1 157 ? 11.109 -21.312 -6.605 1 89.94 157 ALA A O 1
ATOM 1275 N N . HIS A 1 158 ? 12.516 -22.734 -7.582 1 86.81 158 HIS A N 1
ATOM 1276 C CA . HIS A 1 158 ? 12.695 -21.906 -8.766 1 86.81 158 HIS A CA 1
ATOM 1277 C C . HIS A 1 158 ? 11.875 -22.438 -9.938 1 86.81 158 HIS A C 1
ATOM 1279 O O . HIS A 1 158 ? 11.82 -23.656 -10.164 1 86.81 158 HIS A O 1
ATOM 1285 N N . TYR A 1 159 ? 11.125 -21.562 -10.547 1 83.88 159 TYR A N 1
ATOM 1286 C CA . TYR A 1 159 ? 10.289 -21.938 -11.68 1 83.88 159 TYR A CA 1
ATOM 1287 C C . TYR A 1 159 ? 11.125 -22.547 -12.805 1 83.88 159 TYR A C 1
ATOM 1289 O O . TYR A 1 159 ? 10.773 -23.594 -13.359 1 83.88 159 TYR A O 1
ATOM 1297 N N . HIS A 1 160 ? 12.141 -21.766 -13.336 1 71.5 160 HIS A N 1
ATOM 1298 C CA . HIS A 1 160 ? 13.023 -22.312 -14.359 1 71.5 160 HIS A CA 1
ATOM 1299 C C . HIS A 1 160 ? 14.281 -22.906 -13.734 1 71.5 160 HIS A C 1
ATOM 1301 O O . HIS A 1 160 ? 14.891 -22.297 -12.859 1 71.5 160 HIS A O 1
ATOM 1307 N N . ALA A 1 161 ? 14.344 -24.281 -13.594 1 53.06 161 ALA A N 1
ATOM 1308 C CA . ALA A 1 161 ? 15.555 -24.953 -13.102 1 53.06 161 ALA A CA 1
ATOM 1309 C C . ALA A 1 161 ? 16.797 -24.406 -13.797 1 53.06 161 ALA A C 1
ATOM 1311 O O . ALA A 1 161 ? 16.797 -24.172 -15.008 1 53.06 161 ALA A O 1
ATOM 1312 N N . VAL A 1 162 ? 17.547 -23.562 -13.109 1 48.84 162 VAL A N 1
ATOM 1313 C CA . VAL A 1 162 ? 18.844 -23.203 -13.664 1 48.84 162 VAL A CA 1
ATOM 1314 C C . VAL A 1 162 ? 19.531 -24.453 -14.219 1 48.84 162 VAL A C 1
ATOM 1316 O O . VAL A 1 162 ? 19.875 -25.375 -13.469 1 48.84 162 VAL A O 1
ATOM 1319 N N . GLY A 1 163 ? 19.141 -25.094 -15.172 1 42.28 163 GLY A N 1
ATOM 1320 C CA . GLY A 1 163 ? 19.984 -26.172 -15.68 1 42.28 163 GLY A CA 1
ATOM 1321 C C . GLY A 1 163 ? 21.453 -25.781 -15.766 1 42.28 163 GLY A C 1
ATOM 1322 O O . GLY A 1 163 ? 21.781 -24.594 -15.859 1 42.28 163 GLY A O 1
ATOM 1323 N N . ARG A 1 164 ? 22.5 -26.719 -15.383 1 42.25 164 ARG A N 1
ATOM 1324 C CA . ARG A 1 164 ? 23.953 -26.641 -15.422 1 42.25 164 ARG A CA 1
ATOM 1325 C C . ARG A 1 164 ? 24.422 -25.859 -16.656 1 42.25 164 ARG A C 1
ATOM 1327 O O . ARG A 1 164 ? 25.5 -25.25 -16.641 1 42.25 164 ARG A O 1
ATOM 1334 N N . GLY A 1 165 ? 24.25 -26.25 -17.938 1 39.38 165 GLY A N 1
ATOM 1335 C CA . GLY A 1 165 ? 24.984 -25.953 -19.156 1 39.38 165 GLY A CA 1
ATOM 1336 C C . GLY A 1 165 ? 24.672 -24.562 -19.703 1 39.38 165 GLY A C 1
ATOM 1337 O O . GLY A 1 165 ? 25.109 -24.219 -20.797 1 39.38 165 GLY A O 1
ATOM 1338 N N . ARG A 1 166 ? 23.594 -24.016 -19.531 1 42.09 166 ARG A N 1
ATOM 1339 C CA . ARG A 1 166 ? 23.281 -22.891 -20.422 1 42.09 166 ARG A CA 1
ATOM 1340 C C . ARG A 1 166 ? 24.078 -21.656 -20.016 1 42.09 166 ARG A C 1
ATOM 1342 O O . ARG A 1 166 ? 24.453 -21.5 -18.859 1 42.09 166 ARG A O 1
ATOM 1349 N N . ASN A 1 167 ? 24.625 -20.938 -21.062 1 41.31 167 ASN A N 1
ATOM 1350 C CA . ASN A 1 167 ? 25.484 -19.75 -21.016 1 41.31 167 ASN A CA 1
ATOM 1351 C C . ASN A 1 167 ? 25.016 -18.766 -19.953 1 41.31 167 ASN A C 1
ATOM 1353 O O . ASN A 1 167 ? 23.875 -18.281 -20.016 1 41.31 167 ASN A O 1
ATOM 1357 N N . ARG A 1 168 ? 25.594 -18.719 -18.828 1 40.69 168 ARG A N 1
ATOM 1358 C CA . ARG A 1 168 ? 25.391 -17.844 -17.672 1 40.69 168 ARG A CA 1
ATOM 1359 C C . ARG A 1 168 ? 24.938 -16.453 -18.125 1 40.69 168 ARG A C 1
ATOM 1361 O O . ARG A 1 168 ? 24.672 -15.586 -17.297 1 40.69 168 ARG A O 1
ATOM 1368 N N . ARG A 1 169 ? 25.406 -16.062 -19.281 1 40.75 169 ARG A N 1
ATOM 1369 C CA . ARG A 1 169 ? 25.25 -14.68 -19.688 1 40.75 169 ARG A CA 1
ATOM 1370 C C . ARG A 1 169 ? 23.781 -14.328 -19.906 1 40.75 169 ARG A C 1
ATOM 1372 O O . ARG A 1 169 ? 23.406 -13.156 -19.891 1 40.75 169 ARG A O 1
ATOM 1379 N N . LYS A 1 170 ? 23.109 -15.047 -20.781 1 39.91 170 LYS A N 1
ATOM 1380 C CA . LYS A 1 170 ? 21.75 -14.625 -21.141 1 39.91 170 LYS A CA 1
ATOM 1381 C C . LYS A 1 170 ? 20.766 -14.945 -20.016 1 39.91 170 LYS A C 1
ATOM 1383 O O . LYS A 1 170 ? 19.766 -15.617 -20.234 1 39.91 170 LYS A O 1
ATOM 1388 N N . ILE A 1 171 ? 21.094 -15.422 -18.891 1 41.44 171 ILE A N 1
ATOM 1389 C CA . ILE A 1 171 ? 20.125 -15.742 -17.844 1 41.44 171 ILE A CA 1
ATOM 1390 C C . ILE A 1 171 ? 19.141 -14.586 -17.672 1 41.44 171 ILE A C 1
ATOM 1392 O O . ILE A 1 171 ? 19.516 -13.508 -17.219 1 41.44 171 ILE A O 1
ATOM 1396 N N . SER A 1 172 ? 18.281 -14.328 -18.656 1 43.59 172 SER A N 1
ATOM 1397 C CA . SER A 1 172 ? 17.156 -13.398 -18.781 1 43.59 172 SER A CA 1
ATOM 1398 C C . SER A 1 172 ? 16.391 -13.266 -17.469 1 43.59 172 SER A C 1
ATOM 1400 O O . SER A 1 172 ? 16.516 -14.109 -16.578 1 43.59 172 SER A O 1
ATOM 1402 N N . HIS A 1 173 ? 15.648 -12.211 -17.188 1 47.56 173 HIS A N 1
ATOM 1403 C CA . HIS A 1 173 ? 14.695 -11.734 -16.203 1 47.56 173 HIS A CA 1
ATOM 1404 C C . HIS A 1 173 ? 13.742 -12.844 -15.773 1 47.56 173 HIS A C 1
ATOM 1406 O O . HIS A 1 173 ? 13.023 -12.703 -14.781 1 47.56 173 HIS A O 1
ATOM 1412 N N . LEU A 1 174 ? 13.523 -13.914 -16.672 1 48.91 174 LEU A N 1
ATOM 1413 C CA . LEU A 1 174 ? 12.609 -15.008 -16.359 1 48.91 174 LEU A CA 1
ATOM 1414 C C . LEU A 1 174 ? 13.133 -15.852 -15.211 1 48.91 174 LEU A C 1
ATOM 1416 O O . LEU A 1 174 ? 12.391 -16.625 -14.609 1 48.91 174 LEU A O 1
ATOM 1420 N N . ASN A 1 175 ? 14.398 -15.914 -14.914 1 55.59 175 ASN A N 1
ATOM 1421 C CA . ASN A 1 175 ? 15.094 -16.781 -13.969 1 55.59 175 ASN A CA 1
ATOM 1422 C C . ASN A 1 175 ? 14.805 -16.391 -12.523 1 55.59 175 ASN A C 1
ATOM 1424 O O . ASN A 1 175 ? 15.211 -17.078 -11.594 1 55.59 175 ASN A O 1
ATOM 1428 N N . ASN A 1 176 ? 13.945 -15.484 -12.375 1 74.88 176 ASN A N 1
ATOM 1429 C CA . ASN A 1 176 ? 13.883 -15.039 -10.992 1 74.88 176 ASN A CA 1
ATOM 1430 C C . ASN A 1 176 ? 12.484 -15.227 -10.406 1 74.88 176 ASN A C 1
ATOM 1432 O O . ASN A 1 176 ? 12.07 -14.477 -9.516 1 74.88 176 ASN A O 1
ATOM 1436 N N . LYS A 1 177 ? 11.812 -16.312 -10.984 1 87.12 177 LYS A N 1
ATOM 1437 C CA . LYS A 1 177 ? 10.523 -16.625 -10.367 1 87.12 177 LYS A CA 1
ATOM 1438 C C . LYS A 1 177 ? 10.664 -17.719 -9.32 1 87.12 177 LYS A C 1
ATOM 1440 O O . LYS A 1 177 ? 11.172 -18.797 -9.609 1 87.12 177 LYS A O 1
ATOM 1445 N N . VAL A 1 178 ? 10.211 -17.438 -8.156 1 89.75 178 VAL A N 1
ATOM 1446 C CA . VAL A 1 178 ? 10.438 -18.359 -7.051 1 89.75 178 VAL A CA 1
ATOM 1447 C C . VAL A 1 178 ? 9.164 -18.484 -6.215 1 89.75 178 VAL A C 1
ATOM 1449 O O . VAL A 1 178 ? 8.281 -17.625 -6.297 1 89.75 178 VAL A O 1
ATOM 1452 N N . LEU A 1 179 ? 9.086 -19.641 -5.527 1 93.19 179 LEU A N 1
ATOM 1453 C CA . LEU A 1 179 ? 8.062 -19.875 -4.512 1 93.19 179 LEU A CA 1
ATOM 1454 C C . LEU A 1 179 ? 8.641 -20.625 -3.312 1 93.19 179 LEU A C 1
ATOM 1456 O O . LEU A 1 179 ? 9.562 -21.422 -3.463 1 93.19 179 LEU A O 1
ATOM 1460 N N . ALA A 1 180 ? 8.055 -20.25 -2.17 1 92.5 180 ALA A N 1
ATOM 1461 C CA . ALA A 1 180 ? 8.453 -21.016 -0.986 1 92.5 180 ALA A CA 1
ATOM 1462 C C . ALA A 1 180 ? 7.602 -22.266 -0.83 1 92.5 180 ALA A C 1
ATOM 1464 O O . ALA A 1 180 ? 6.375 -22.188 -0.746 1 92.5 180 ALA A O 1
ATOM 1465 N N . LEU A 1 181 ? 8.305 -23.469 -0.769 1 94.56 181 LEU A N 1
ATOM 1466 C CA . LEU A 1 181 ? 7.652 -24.75 -0.581 1 94.56 181 LEU A CA 1
ATOM 1467 C C . LEU A 1 181 ? 8.328 -25.547 0.539 1 94.56 181 LEU A C 1
ATOM 1469 O O . LEU A 1 181 ? 9.555 -25.578 0.631 1 94.56 181 LEU A O 1
ATOM 1473 N N . CYS A 1 182 ? 7.383 -26.016 1.407 1 94.88 182 CYS A N 1
ATOM 1474 C CA . CYS A 1 182 ? 7.98 -26.859 2.434 1 94.88 182 CYS A CA 1
ATOM 1475 C C . CYS A 1 182 ? 8.641 -28.094 1.812 1 94.88 182 CYS A C 1
ATOM 1477 O O . CYS A 1 182 ? 8.492 -28.344 0.614 1 94.88 182 CYS A O 1
ATOM 1479 N N . SER A 1 183 ? 9.32 -28.844 2.609 1 95.88 183 SER A N 1
ATOM 1480 C CA . SER A 1 183 ? 10.07 -30 2.119 1 95.88 183 SER A CA 1
ATOM 1481 C C . SER A 1 183 ? 9.156 -30.984 1.394 1 95.88 183 SER A C 1
ATOM 1483 O O . SER A 1 183 ? 9.508 -31.5 0.326 1 95.88 183 SER A O 1
ATOM 1485 N N . GLU A 1 184 ? 8.047 -31.234 1.933 1 95.75 184 GLU A N 1
ATOM 1486 C CA . GLU A 1 184 ? 7.09 -32.188 1.363 1 95.75 184 GLU A CA 1
ATOM 1487 C C . GLU A 1 184 ? 6.562 -31.688 0.02 1 95.75 184 GLU A C 1
ATOM 1489 O O . GLU A 1 184 ? 6.551 -32.438 -0.961 1 95.75 184 GLU A O 1
ATOM 1494 N N . HIS A 1 185 ? 6.191 -30.438 -0.058 1 95.69 185 HIS A N 1
ATOM 1495 C CA . HIS A 1 185 ? 5.605 -29.891 -1.28 1 95.69 185 HIS A CA 1
ATOM 1496 C C . HIS A 1 185 ? 6.672 -29.656 -2.346 1 95.69 185 HIS A C 1
ATOM 1498 O O . HIS A 1 185 ? 6.402 -29.797 -3.541 1 95.69 185 HIS A O 1
ATOM 1504 N N . HIS A 1 186 ? 7.852 -29.344 -1.896 1 95.62 186 HIS A N 1
ATOM 1505 C CA . HIS A 1 186 ? 8.953 -29.188 -2.836 1 95.62 186 HIS A CA 1
ATOM 1506 C C . HIS A 1 186 ? 9.305 -30.516 -3.51 1 95.62 186 HIS A C 1
ATOM 1508 O O . HIS A 1 186 ? 9.508 -30.562 -4.727 1 95.62 186 HIS A O 1
ATOM 1514 N N . LYS A 1 187 ? 9.352 -31.547 -2.672 1 95.25 187 LYS A N 1
ATOM 1515 C CA . LYS A 1 187 ? 9.586 -32.875 -3.199 1 95.25 187 LYS A CA 1
ATOM 1516 C C . LYS A 1 187 ? 8.477 -33.312 -4.156 1 95.25 187 LYS A C 1
ATOM 1518 O O . LYS A 1 187 ? 8.742 -33.938 -5.191 1 95.25 187 LYS A O 1
ATOM 1523 N N . GLU A 1 188 ? 7.32 -32.969 -3.805 1 96 188 GLU A N 1
ATOM 1524 C CA . GLU A 1 188 ? 6.184 -33.281 -4.672 1 96 188 GLU A CA 1
ATOM 1525 C C . GLU A 1 188 ? 6.312 -32.594 -6.02 1 96 188 GLU A C 1
ATOM 1527 O O . GLU A 1 188 ? 6.031 -33.188 -7.062 1 96 188 GLU A O 1
ATOM 1532 N N . GLN A 1 189 ? 6.633 -31.375 -5.992 1 94.06 189 GLN A N 1
ATOM 1533 C CA . GLN A 1 189 ? 6.828 -30.609 -7.223 1 94.06 189 GLN A CA 1
ATOM 1534 C C . GLN A 1 189 ? 7.828 -31.297 -8.141 1 94.06 189 GLN A C 1
ATOM 1536 O O . GLN A 1 189 ? 7.59 -31.422 -9.344 1 94.06 189 GLN A O 1
ATOM 1541 N N . HIS A 1 190 ? 8.906 -31.812 -7.555 1 93.81 190 HIS A N 1
ATOM 1542 C CA . HIS A 1 190 ? 9.93 -32.5 -8.336 1 93.81 190 HIS A CA 1
ATOM 1543 C C . HIS A 1 190 ? 9.414 -33.844 -8.844 1 93.81 190 HIS A C 1
ATOM 1545 O O . HIS A 1 190 ? 9.766 -34.25 -9.945 1 93.81 190 HIS A O 1
ATOM 1551 N N . ALA A 1 191 ? 8.617 -34.406 -8.062 1 95.31 191 ALA A N 1
ATOM 1552 C CA . ALA A 1 191 ? 8.125 -35.75 -8.375 1 95.31 191 ALA A CA 1
ATOM 1553 C C . ALA A 1 191 ? 7.113 -35.719 -9.523 1 95.31 191 ALA A C 1
ATOM 1555 O O . ALA A 1 191 ? 7.156 -36.562 -10.43 1 95.31 191 ALA A O 1
ATOM 1556 N N . ILE A 1 192 ? 6.238 -34.75 -9.562 1 95.25 192 ILE A N 1
ATOM 1557 C CA . ILE A 1 192 ? 5.137 -34.781 -10.516 1 95.25 192 ILE A CA 1
ATOM 1558 C C . ILE A 1 192 ? 5.398 -33.781 -11.641 1 95.25 192 ILE A C 1
ATOM 1560 O O . ILE A 1 192 ? 4.727 -33.812 -12.68 1 95.25 192 ILE A O 1
ATOM 1564 N N . GLY A 1 193 ? 6.348 -32.938 -11.375 1 92.62 193 GLY A N 1
ATOM 1565 C CA . GLY A 1 193 ? 6.691 -31.969 -12.406 1 92.62 193 GLY A CA 1
ATOM 1566 C C . GLY A 1 193 ? 5.992 -30.625 -12.227 1 92.62 193 GLY A C 1
ATOM 1567 O O . GLY A 1 193 ? 4.926 -30.562 -11.609 1 92.62 193 GLY A O 1
ATOM 1568 N N . MET A 1 194 ? 6.457 -29.609 -12.867 1 90.44 194 MET A N 1
ATOM 1569 C CA . MET A 1 194 ? 6.031 -28.234 -12.688 1 90.44 194 MET A CA 1
ATOM 1570 C C . MET A 1 194 ? 4.594 -28.031 -13.164 1 90.44 194 MET A C 1
ATOM 1572 O O . MET A 1 194 ? 3.764 -27.484 -12.438 1 90.44 194 MET A O 1
ATOM 1576 N N . ASP A 1 195 ? 4.273 -28.484 -14.336 1 92.25 195 ASP A N 1
ATOM 1577 C CA . ASP A 1 195 ? 2.951 -28.266 -14.914 1 92.25 195 ASP A CA 1
ATOM 1578 C C . ASP A 1 195 ? 1.866 -28.953 -14.094 1 92.25 195 ASP A C 1
ATOM 1580 O O . ASP A 1 195 ? 0.839 -28.359 -13.781 1 92.25 195 ASP A O 1
ATOM 1584 N N . SER A 1 196 ? 2.145 -30.203 -13.773 1 94.75 196 SER A N 1
ATOM 1585 C CA . SER A 1 196 ? 1.186 -30.953 -12.977 1 94.75 196 SER A CA 1
ATOM 1586 C C . SER A 1 196 ? 1.019 -30.344 -11.586 1 94.75 196 SER A C 1
ATOM 1588 O O . SER A 1 196 ? -0.092 -30.297 -11.055 1 94.75 196 SER A O 1
ATOM 1590 N N . PHE A 1 197 ? 2.123 -29.969 -11.047 1 95.06 197 PHE A N 1
ATOM 1591 C CA . PHE A 1 197 ? 2.102 -29.359 -9.727 1 95.06 197 PHE A CA 1
ATOM 1592 C C . PHE A 1 197 ? 1.288 -28.062 -9.734 1 95.06 197 PHE A C 1
ATOM 1594 O O . PHE A 1 197 ? 0.447 -27.844 -8.859 1 95.06 197 PHE A O 1
ATOM 1601 N N . ASN A 1 198 ? 1.428 -27.203 -10.719 1 92.81 198 ASN A N 1
ATOM 1602 C CA . ASN A 1 198 ? 0.695 -25.938 -10.867 1 92.81 198 ASN A CA 1
ATOM 1603 C C . ASN A 1 198 ? -0.8 -26.188 -11.047 1 92.81 198 ASN A C 1
ATOM 1605 O O . ASN A 1 198 ? -1.624 -25.438 -10.508 1 92.81 198 ASN A O 1
ATOM 1609 N N . GLU A 1 199 ? -1.087 -27.141 -11.797 1 93.75 199 GLU A N 1
ATOM 1610 C CA . GLU A 1 199 ? -2.49 -27.469 -12.023 1 93.75 199 GLU A CA 1
ATOM 1611 C C . GLU A 1 199 ? -3.158 -27.969 -10.75 1 93.75 199 GLU A C 1
ATOM 1613 O O . GLU A 1 199 ? -4.27 -27.547 -10.414 1 93.75 199 GLU A O 1
ATOM 1618 N N . LYS A 1 200 ? -2.432 -28.828 -10.094 1 93.5 200 LYS A N 1
ATOM 1619 C CA . LYS A 1 200 ? -2.973 -29.438 -8.883 1 93.5 200 LYS A CA 1
ATOM 1620 C C . LYS A 1 200 ? -3.297 -28.391 -7.832 1 93.5 200 LYS A C 1
ATOM 1622 O O . LYS A 1 200 ? -4.355 -28.438 -7.203 1 93.5 200 LYS A O 1
ATOM 1627 N N . TYR A 1 201 ? -2.422 -27.484 -7.676 1 91.75 201 TYR A N 1
ATOM 1628 C CA . TYR A 1 201 ? -2.57 -26.5 -6.613 1 91.75 201 TYR A CA 1
ATOM 1629 C C . TYR A 1 201 ? -2.984 -25.141 -7.176 1 91.75 201 TYR A C 1
ATOM 1631 O O . TYR A 1 201 ? -3.039 -24.141 -6.449 1 91.75 201 TYR A O 1
ATOM 1639 N N . HIS A 1 202 ? -3.264 -25.062 -8.477 1 89.81 202 HIS A N 1
ATOM 1640 C CA . HIS A 1 202 ? -3.709 -23.859 -9.156 1 89.81 202 HIS A CA 1
ATOM 1641 C C . HIS A 1 202 ? -2.719 -22.719 -8.961 1 89.81 202 HIS A C 1
ATOM 1643 O O . HIS A 1 202 ? -3.104 -21.609 -8.539 1 89.81 202 HIS A O 1
ATOM 1649 N N . LEU A 1 203 ? -1.457 -22.969 -9.289 1 89.38 203 LEU A N 1
ATOM 1650 C CA . LEU A 1 203 ? -0.374 -22.016 -9.055 1 89.38 203 LEU A CA 1
ATOM 1651 C C . LEU A 1 203 ? 0.192 -21.5 -10.375 1 89.38 203 LEU A C 1
ATOM 1653 O O . LEU A 1 203 ? 1.305 -20.969 -10.414 1 89.38 203 LEU A O 1
ATOM 1657 N N . GLU A 1 204 ? -0.487 -21.656 -11.445 1 87.31 204 GLU A N 1
ATOM 1658 C CA . GLU A 1 204 ? 0.01 -21.328 -12.781 1 87.31 204 GLU A CA 1
ATOM 1659 C C . GLU A 1 204 ? 0.466 -19.875 -12.859 1 87.31 204 GLU A C 1
ATOM 1661 O O . GLU A 1 204 ? 1.447 -19.562 -13.539 1 87.31 204 GLU A O 1
ATOM 1666 N N . ASN A 1 205 ? -0.152 -19.047 -12.164 1 83.75 205 ASN A N 1
ATOM 1667 C CA . ASN A 1 205 ? 0.17 -17.625 -12.219 1 83.75 205 ASN A CA 1
ATOM 1668 C C . ASN A 1 205 ? 0.614 -17.094 -10.859 1 83.75 205 ASN A C 1
ATOM 1670 O O . ASN A 1 205 ? 0.465 -15.906 -10.57 1 83.75 205 ASN A O 1
ATOM 1674 N N . SER A 1 206 ? 1.185 -17.969 -10.086 1 87.62 206 SER A N 1
ATOM 1675 C CA . SER A 1 206 ? 1.414 -17.594 -8.695 1 87.62 206 SER A CA 1
ATOM 1676 C C . SER A 1 206 ? 2.902 -17.453 -8.398 1 87.62 206 SER A C 1
ATOM 1678 O O . SER A 1 206 ? 3.289 -17.125 -7.273 1 87.62 206 SER A O 1
ATOM 1680 N N . TRP A 1 207 ? 3.717 -17.609 -9.375 1 88.75 207 TRP A N 1
ATOM 1681 C CA . TRP A 1 207 ? 5.152 -17.531 -9.125 1 88.75 207 TRP A CA 1
ATOM 1682 C C . TRP A 1 207 ? 5.621 -16.094 -9.062 1 88.75 207 TRP A C 1
ATOM 1684 O O . TRP A 1 207 ? 5.25 -15.273 -9.906 1 88.75 207 TRP A O 1
ATOM 1694 N N . VAL A 1 208 ? 6.434 -15.844 -8.094 1 87.94 208 VAL A N 1
ATOM 1695 C CA . VAL A 1 208 ? 6.812 -14.477 -7.762 1 87.94 208 VAL A CA 1
ATOM 1696 C C . VAL A 1 208 ? 8.141 -14.133 -8.43 1 87.94 208 VAL A C 1
ATOM 1698 O O . VAL A 1 208 ? 9.125 -14.859 -8.273 1 87.94 208 VAL A O 1
ATOM 1701 N N . SER A 1 209 ? 8.133 -13.094 -9.164 1 85.94 209 SER A N 1
ATOM 1702 C CA . SER A 1 209 ? 9.367 -12.586 -9.75 1 85.94 209 SER A CA 1
ATOM 1703 C C . SER A 1 209 ? 10.141 -11.734 -8.75 1 85.94 209 SER A C 1
ATOM 1705 O O . SER A 1 209 ? 9.625 -10.742 -8.234 1 85.94 209 SER A O 1
ATOM 1707 N N . VAL A 1 210 ? 11.375 -12.141 -8.445 1 81.62 210 VAL A N 1
ATOM 1708 C CA . VAL A 1 210 ? 12.188 -11.414 -7.477 1 81.62 210 VAL A CA 1
ATOM 1709 C C . VAL A 1 210 ? 13.398 -10.805 -8.18 1 81.62 210 VAL A C 1
ATOM 1711 O O . VAL A 1 210 ? 13.938 -11.391 -9.117 1 81.62 210 VAL A O 1
ATOM 1714 N N . ASP A 1 211 ? 13.734 -9.664 -7.703 1 81 211 ASP A N 1
ATOM 1715 C CA . ASP A 1 211 ? 14.945 -9.008 -8.203 1 81 211 ASP A CA 1
ATOM 1716 C C . ASP A 1 211 ? 16.172 -9.883 -7.977 1 81 211 ASP A C 1
ATOM 1718 O O . ASP A 1 211 ? 16.281 -10.57 -6.957 1 81 211 ASP A O 1
ATOM 1722 N N . ASP A 1 212 ? 17.109 -9.781 -8.844 1 76.25 212 ASP A N 1
ATOM 1723 C CA . ASP A 1 212 ? 18.312 -10.602 -8.766 1 76.25 212 ASP A CA 1
ATOM 1724 C C . ASP A 1 212 ? 19.078 -10.32 -7.477 1 76.25 212 ASP A C 1
ATOM 1726 O O . ASP A 1 212 ? 19.625 -11.234 -6.867 1 76.25 212 ASP A O 1
ATOM 1730 N N . ARG A 1 213 ? 19.156 -9.117 -7.105 1 74.75 213 ARG A N 1
ATOM 1731 C CA . ARG A 1 213 ? 19.891 -8.734 -5.902 1 74.75 213 ARG A CA 1
ATOM 1732 C C . ARG A 1 213 ? 19.25 -9.336 -4.656 1 74.75 213 ARG A C 1
ATOM 1734 O O . ARG A 1 213 ? 19.938 -9.875 -3.795 1 74.75 213 ARG A O 1
ATOM 1741 N N . LEU A 1 214 ? 17.953 -9.305 -4.691 1 74.81 214 LEU A N 1
ATOM 1742 C CA . LEU A 1 214 ? 17.203 -9.883 -3.578 1 74.81 214 LEU A CA 1
ATOM 1743 C C . LEU A 1 214 ? 17.297 -11.406 -3.596 1 74.81 214 LEU A C 1
ATOM 1745 O O . LEU A 1 214 ? 17.438 -12.039 -2.547 1 74.81 214 LEU A O 1
ATOM 1749 N N . ASN A 1 215 ? 17.234 -11.891 -4.746 1 75.38 215 ASN A N 1
ATOM 1750 C CA . ASN A 1 215 ? 17.297 -13.344 -4.879 1 75.38 215 ASN A CA 1
ATOM 1751 C C . ASN A 1 215 ? 18.609 -13.891 -4.316 1 75.38 215 ASN A C 1
ATOM 1753 O O . ASN A 1 215 ? 18.609 -14.93 -3.652 1 75.38 215 ASN A O 1
ATOM 1757 N N . LYS A 1 216 ? 19.609 -13.195 -4.562 1 75.44 216 LYS A N 1
ATOM 1758 C CA . LYS A 1 216 ? 20.922 -13.586 -4.043 1 75.44 216 LYS A CA 1
ATOM 1759 C C . LYS A 1 216 ? 20.938 -13.555 -2.52 1 75.44 216 LYS A C 1
ATOM 1761 O O . LYS A 1 216 ? 21.516 -14.438 -1.882 1 75.44 216 LYS A O 1
ATOM 1766 N N . MET A 1 217 ? 20.328 -12.625 -1.991 1 72.31 217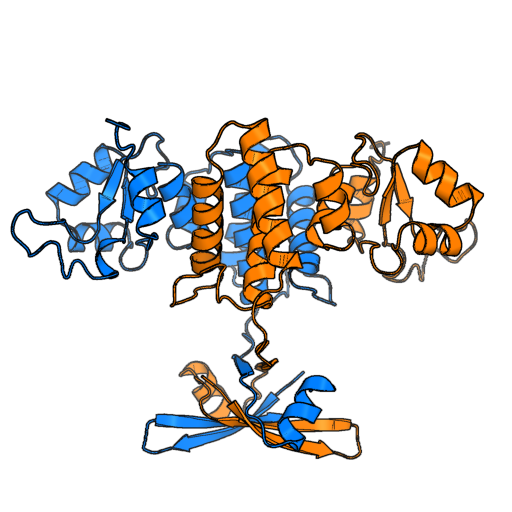 MET A N 1
ATOM 1767 C CA . MET A 1 217 ? 20.328 -12.469 -0.54 1 72.31 217 MET A CA 1
ATOM 1768 C C . MET A 1 217 ? 19.422 -13.508 0.117 1 72.31 217 MET A C 1
ATOM 1770 O O . MET A 1 217 ? 19.719 -13.984 1.217 1 72.31 217 MET A O 1
ATOM 1774 N N . LEU A 1 218 ? 18.359 -13.797 -0.562 1 73.81 218 LEU A N 1
ATOM 1775 C CA . LEU A 1 218 ? 17.406 -14.789 -0.05 1 73.81 218 LEU A CA 1
ATOM 1776 C C . LEU A 1 218 ? 18.047 -16.172 -0.023 1 73.81 218 LEU A C 1
ATOM 1778 O O . LEU A 1 218 ? 17.688 -17 0.818 1 73.81 218 LEU A O 1
ATOM 1782 N N . ARG A 1 219 ? 18.859 -16.516 -0.954 1 63 219 ARG A N 1
ATOM 1783 C CA . ARG A 1 219 ? 19.484 -17.828 -0.997 1 63 219 ARG A CA 1
ATOM 1784 C C . ARG A 1 219 ? 20.516 -17.984 0.12 1 63 219 ARG A C 1
ATOM 1786 O O . ARG A 1 219 ? 20.922 -19.094 0.454 1 63 219 ARG A O 1
ATOM 1793 N N . GLY A 1 220 ? 20.859 -17.141 1.182 1 56.22 220 GLY A N 1
ATOM 1794 C CA . GLY A 1 220 ? 21.906 -17.281 2.193 1 56.22 220 GLY A CA 1
ATOM 1795 C C . GLY A 1 220 ? 23.281 -16.969 1.674 1 56.22 220 GLY A C 1
ATOM 1796 O O . GLY A 1 220 ? 24.281 -17.438 2.225 1 56.22 220 GLY A O 1
ATOM 1797 N N . GLY A 1 221 ? 23.891 -16.672 0.542 1 40.94 221 GLY A N 1
ATOM 1798 C CA . GLY A 1 221 ? 25.281 -17.016 0.329 1 40.94 221 GLY A CA 1
ATOM 1799 C C . GLY A 1 221 ? 26.188 -16.609 1.483 1 40.94 221 GLY A C 1
ATOM 1800 O O . GLY A 1 221 ? 25.891 -15.648 2.197 1 40.94 221 GLY A O 1
ATOM 1801 N N . LYS A 1 222 ? 27.016 -17.688 2.158 1 31.52 222 LYS A N 1
ATOM 1802 C CA . LYS A 1 222 ? 28.281 -17.594 2.887 1 31.52 222 LYS A CA 1
ATOM 1803 C C . LYS A 1 222 ? 29.109 -16.406 2.396 1 31.52 222 LYS A C 1
ATOM 1805 O O . LYS A 1 222 ? 29.328 -16.25 1.193 1 31.52 222 LYS A O 1
ATOM 1810 N N . ASN A 1 223 ? 28.922 -15.156 2.881 1 27.03 223 ASN A N 1
ATOM 1811 C CA . ASN A 1 223 ? 30.156 -14.391 2.73 1 27.03 223 ASN A CA 1
ATOM 1812 C C . ASN A 1 223 ? 31.391 -15.297 2.75 1 27.03 223 ASN A C 1
ATOM 1814 O O . ASN A 1 223 ? 31.688 -15.914 3.771 1 27.03 223 ASN A O 1
ATOM 1818 N N . GLU A 1 224 ? 31.531 -16.391 1.99 1 22.62 224 GLU A N 1
ATOM 1819 C CA . GLU A 1 224 ? 32.969 -16.656 1.842 1 22.62 224 GLU A CA 1
ATOM 1820 C C . GLU A 1 224 ? 33.688 -15.422 1.315 1 22.62 224 GLU A C 1
ATOM 1822 O O . GLU A 1 224 ? 33.156 -14.672 0.499 1 22.62 224 GLU A O 1
ATOM 1827 N N . MET B 1 1 ? 2.904 3.988 -23.766 1 73.19 1 MET B N 1
ATOM 1828 C CA . MET B 1 1 ? 2.271 4.711 -22.672 1 73.19 1 MET B CA 1
ATOM 1829 C C . MET B 1 1 ? 1.266 5.73 -23.188 1 73.19 1 MET B C 1
ATOM 1831 O O . MET B 1 1 ? 1.49 6.352 -24.234 1 73.19 1 MET B O 1
ATOM 1835 N N . ALA B 1 2 ? 0.179 5.73 -22.531 1 85.75 2 ALA B N 1
ATOM 1836 C CA . ALA B 1 2 ? -0.889 6.629 -22.969 1 85.75 2 ALA B CA 1
ATOM 1837 C C . ALA B 1 2 ? -0.464 8.086 -22.828 1 85.75 2 ALA B C 1
ATOM 1839 O O . ALA B 1 2 ? 0.213 8.461 -21.875 1 85.75 2 ALA B O 1
ATOM 1840 N N . LYS B 1 3 ? -0.764 8.938 -23.891 1 89.94 3 LYS B N 1
ATOM 1841 C CA . LYS B 1 3 ? -0.372 10.344 -23.922 1 89.94 3 LYS B CA 1
ATOM 1842 C C . LYS B 1 3 ? -1.567 11.242 -24.219 1 89.94 3 LYS B C 1
ATOM 1844 O O . LYS B 1 3 ? -2.41 10.906 -25.047 1 89.94 3 LYS B O 1
ATOM 1849 N N . ILE B 1 4 ? -1.541 12.375 -23.562 1 88.88 4 ILE B N 1
ATOM 1850 C CA . ILE B 1 4 ? -2.561 13.375 -23.875 1 88.88 4 ILE B CA 1
ATOM 1851 C C . ILE B 1 4 ? -2.236 14.031 -25.219 1 88.88 4 ILE B C 1
ATOM 1853 O O . ILE B 1 4 ? -1.152 14.594 -25.391 1 88.88 4 ILE B O 1
ATOM 1857 N N . LYS B 1 5 ? -3.127 13.938 -26.094 1 88.31 5 LYS B N 1
ATOM 1858 C CA . LYS B 1 5 ? -2.928 14.547 -27.406 1 88.31 5 LYS B CA 1
ATOM 1859 C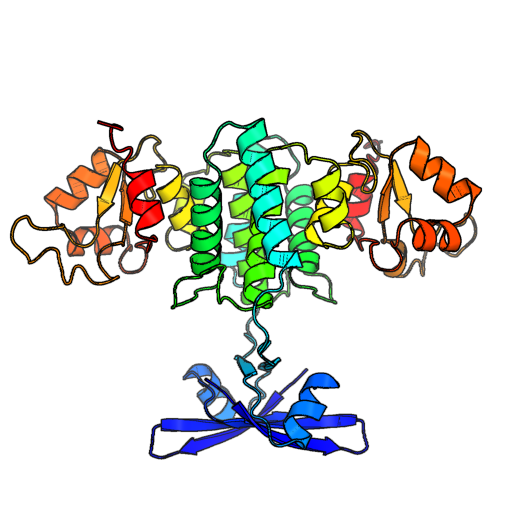 C . LYS B 1 5 ? -3.545 15.938 -27.469 1 88.31 5 LYS B C 1
ATOM 1861 O O . LYS B 1 5 ? -3.012 16.828 -28.125 1 88.31 5 LYS B O 1
ATOM 1866 N N . ASN B 1 6 ? -4.648 16.016 -26.844 1 88.38 6 ASN B N 1
ATOM 1867 C CA . ASN B 1 6 ? -5.379 17.281 -26.828 1 88.38 6 ASN B CA 1
ATOM 1868 C C . ASN B 1 6 ? -6.301 17.391 -25.625 1 88.38 6 ASN B C 1
ATOM 1870 O O . ASN B 1 6 ? -6.668 16.375 -25.016 1 88.38 6 ASN B O 1
ATOM 1874 N N . TYR B 1 7 ? -6.445 18.609 -25.266 1 90.94 7 TYR B N 1
ATOM 1875 C CA . TYR B 1 7 ? -7.426 18.828 -24.203 1 90.94 7 TYR B CA 1
ATOM 1876 C C . TYR B 1 7 ? -8.219 20.109 -24.453 1 90.94 7 TYR B C 1
ATOM 1878 O O . TYR B 1 7 ? -7.754 21 -25.172 1 90.94 7 TYR B O 1
ATOM 1886 N N . ILE B 1 8 ? -9.523 20.172 -24.125 1 89 8 ILE B N 1
ATOM 1887 C CA . ILE B 1 8 ? -10.375 21.344 -24.203 1 89 8 ILE B CA 1
ATOM 1888 C C . ILE B 1 8 ? -11.141 21.531 -22.891 1 89 8 ILE B C 1
ATOM 1890 O O . ILE B 1 8 ? -11.688 20.562 -22.359 1 89 8 ILE B O 1
ATOM 1894 N N . THR B 1 9 ? -11.07 22.703 -22.375 1 88.44 9 THR B N 1
ATOM 1895 C CA . THR B 1 9 ? -11.867 23.031 -21.203 1 88.44 9 THR B CA 1
ATOM 1896 C C . THR B 1 9 ? -13.078 23.875 -21.578 1 88.44 9 THR B C 1
ATOM 1898 O O . THR B 1 9 ? -12.93 24.953 -22.172 1 88.44 9 THR B O 1
ATOM 1901 N N . GLN B 1 10 ? -14.227 23.328 -21.219 1 87.19 10 GLN B N 1
ATOM 1902 C CA . GLN B 1 10 ? -15.477 24.016 -21.547 1 87.19 10 GLN B CA 1
ATOM 1903 C C . GLN B 1 10 ? -15.75 25.156 -20.578 1 87.19 10 GLN B C 1
ATOM 1905 O O . GLN B 1 10 ? -15.07 25.297 -19.562 1 87.19 10 GLN B O 1
ATOM 1910 N N . ASP B 1 11 ? -16.781 25.969 -20.938 1 86.56 11 ASP B N 1
ATOM 1911 C CA . ASP B 1 11 ? -17.125 27.156 -20.141 1 86.56 11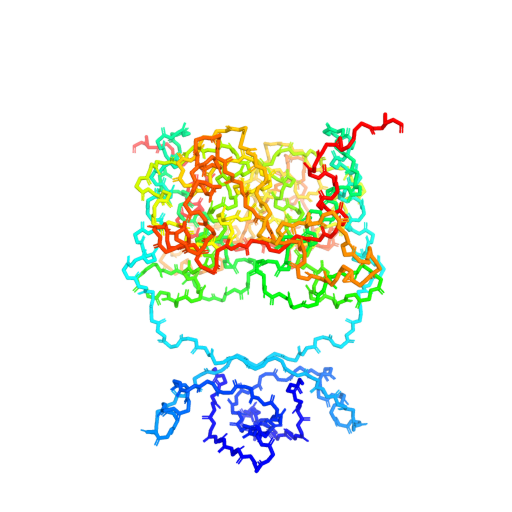 ASP B CA 1
ATOM 1912 C C . ASP B 1 11 ? -17.578 26.766 -18.734 1 86.56 11 ASP B C 1
ATOM 1914 O O . ASP B 1 11 ? -17.391 27.516 -17.781 1 86.56 11 ASP B O 1
ATOM 1918 N N . ASP B 1 12 ? -18.094 25.609 -18.656 1 87.38 12 ASP B N 1
ATOM 1919 C CA . ASP B 1 12 ? -18.609 25.203 -17.359 1 87.38 12 ASP B CA 1
ATOM 1920 C C . ASP B 1 12 ? -17.5 24.625 -16.484 1 87.38 12 ASP B C 1
ATOM 1922 O O . ASP B 1 12 ? -17.766 24.141 -15.383 1 87.38 12 ASP B O 1
ATOM 1926 N N . GLY B 1 13 ? -16.266 24.625 -16.969 1 85.12 13 GLY B N 1
ATOM 1927 C CA . GLY B 1 13 ? -15.141 24.156 -16.188 1 85.12 13 GLY B CA 1
ATOM 1928 C C . GLY B 1 13 ? -14.805 22.703 -16.422 1 85.12 13 GLY B C 1
ATOM 1929 O O . GLY B 1 13 ? -13.805 22.188 -15.914 1 85.12 13 GLY B O 1
ATOM 1930 N N . THR B 1 14 ? -15.625 22.062 -17.297 1 88.5 14 THR B N 1
ATOM 1931 C CA . THR B 1 14 ? -15.383 20.656 -17.594 1 88.5 14 THR B CA 1
ATOM 1932 C C . THR B 1 14 ? -14.289 20.5 -18.641 1 88.5 14 THR B C 1
ATOM 1934 O O . THR B 1 14 ? -14.336 21.125 -19.688 1 88.5 14 THR B O 1
ATOM 1937 N N . THR B 1 15 ? -13.312 19.609 -18.312 1 90.75 15 THR B N 1
ATOM 1938 C CA . THR B 1 15 ? -12.203 19.391 -19.234 1 90.75 15 THR B CA 1
ATOM 1939 C C . THR B 1 15 ? -12.344 18.047 -19.938 1 90.75 15 THR B C 1
ATOM 1941 O O . THR B 1 15 ? -12.57 17.016 -19.312 1 90.75 15 THR B O 1
ATOM 1944 N N . THR B 1 16 ? -12.219 18.141 -21.219 1 91 16 THR B N 1
ATOM 1945 C CA . THR B 1 16 ? -12.211 16.953 -22.062 1 91 16 THR B CA 1
ATOM 1946 C C . THR B 1 16 ? -10.82 16.703 -22.641 1 91 16 THR B C 1
ATOM 1948 O O . THR B 1 16 ? -10.188 17.625 -23.172 1 91 16 THR B O 1
ATOM 1951 N N . VAL B 1 17 ? -10.375 15.453 -22.484 1 91.69 17 VAL B N 1
ATOM 1952 C CA . VAL B 1 17 ? -9.016 15.148 -22.922 1 91.69 17 VAL B CA 1
ATOM 1953 C C . VAL B 1 17 ? -9.055 14.008 -23.953 1 91.69 17 VAL B C 1
ATOM 1955 O O . VAL B 1 17 ? -9.891 13.102 -23.844 1 91.69 17 VAL B O 1
ATOM 1958 N N . VAL B 1 18 ? -8.211 14.156 -24.938 1 91.5 18 VAL B N 1
ATOM 1959 C CA . VAL B 1 18 ? -7.98 13.078 -25.906 1 91.5 18 VAL B CA 1
ATOM 1960 C C . VAL B 1 18 ? -6.668 12.367 -25.578 1 91.5 18 VAL B C 1
ATOM 1962 O O . VAL B 1 18 ? -5.602 12.984 -25.609 1 91.5 18 VAL B O 1
ATOM 1965 N N . ILE B 1 19 ? -6.816 11.102 -25.25 1 91.44 19 ILE B N 1
ATOM 1966 C CA . ILE B 1 19 ? -5.656 10.32 -24.844 1 91.44 19 ILE B CA 1
ATOM 1967 C C . ILE B 1 19 ? -5.391 9.211 -25.859 1 91.44 19 ILE B C 1
ATOM 1969 O O . ILE B 1 19 ? -6.293 8.43 -26.172 1 91.44 19 ILE B O 1
ATOM 1973 N N . GLU B 1 20 ? -4.148 9.219 -26.312 1 90.88 20 GLU B N 1
ATOM 1974 C CA . GLU B 1 20 ? -3.729 8.172 -27.234 1 90.88 20 GLU B CA 1
ATOM 1975 C C . GLU B 1 20 ? -2.951 7.078 -26.516 1 90.88 20 GLU B C 1
ATOM 1977 O O . GLU B 1 20 ? -2.168 7.359 -25.609 1 90.88 20 GLU B O 1
ATOM 1982 N N . GLY B 1 21 ? -3.207 5.84 -26.984 1 88.81 21 GLY B N 1
ATOM 1983 C CA . GLY B 1 21 ? -2.43 4.727 -26.453 1 88.81 21 GLY B CA 1
ATOM 1984 C C . GLY B 1 21 ? -3.02 4.129 -25.203 1 88.81 21 GLY B C 1
ATOM 1985 O O . GLY B 1 21 ? -2.287 3.652 -24.328 1 88.81 21 GLY B O 1
ATOM 1986 N N . VAL B 1 22 ? -4.352 4.262 -25.062 1 87.62 22 VAL B N 1
ATOM 1987 C CA . VAL B 1 22 ? -5.016 3.721 -23.891 1 87.62 22 VAL B CA 1
ATOM 1988 C C . VAL B 1 22 ? -5.285 2.23 -24.078 1 87.62 22 VAL B C 1
ATOM 1990 O O . VAL B 1 22 ? -5.695 1.803 -25.172 1 87.62 22 VAL B O 1
ATOM 1993 N N . ASP B 1 23 ? -4.957 1.437 -23.016 1 82.75 23 ASP B N 1
ATOM 1994 C CA . ASP B 1 23 ? -5.285 0.014 -23.047 1 82.75 23 ASP B CA 1
ATOM 1995 C C . ASP B 1 23 ? -6.719 -0.227 -22.562 1 82.75 23 ASP B C 1
ATOM 1997 O O . ASP B 1 23 ? -7.008 -0.119 -21.375 1 82.75 23 ASP B O 1
ATOM 2001 N N . ILE B 1 24 ? -7.57 -0.47 -23.516 1 82.44 24 ILE B N 1
ATOM 2002 C CA . ILE B 1 24 ? -8.961 -0.771 -23.188 1 82.44 24 ILE B CA 1
ATOM 2003 C C . ILE B 1 24 ? -9.188 -2.279 -23.25 1 82.44 24 ILE B C 1
ATOM 2005 O O . ILE B 1 24 ? -9.008 -2.898 -24.297 1 82.44 24 ILE B O 1
ATOM 2009 N N . ASP B 1 25 ? -9.508 -2.797 -22.125 1 81.06 25 ASP B N 1
ATOM 2010 C CA . ASP B 1 25 ? -9.742 -4.238 -22.094 1 81.06 25 ASP B CA 1
ATOM 2011 C C . ASP B 1 25 ? -11.086 -4.586 -22.734 1 81.06 25 ASP B C 1
ATOM 2013 O O . ASP B 1 25 ? -11.867 -3.693 -23.062 1 81.06 25 ASP B O 1
ATOM 2017 N N . ASN B 1 26 ? -11.289 -5.863 -22.922 1 83.25 26 ASN B N 1
ATOM 2018 C CA . ASN B 1 26 ? -12.484 -6.359 -23.594 1 83.25 26 ASN B CA 1
ATOM 2019 C C . ASN B 1 26 ? -13.758 -5.961 -22.844 1 83.25 26 ASN B C 1
ATOM 2021 O O . ASN B 1 26 ? -14.75 -5.582 -23.469 1 83.25 26 ASN B O 1
ATOM 2025 N N . LYS B 1 27 ? -13.703 -6.059 -21.672 1 80.75 27 LYS B N 1
ATOM 2026 C CA . LYS B 1 27 ? -14.883 -5.715 -20.875 1 80.75 27 LYS B CA 1
ATOM 2027 C C . LYS B 1 27 ? -15.266 -4.254 -21.062 1 80.75 27 LYS B C 1
ATOM 2029 O O . LYS B 1 27 ? -16.438 -3.938 -21.266 1 80.75 27 LYS B O 1
ATOM 2034 N N . THR B 1 28 ? -14.227 -3.459 -20.984 1 84.94 28 THR B N 1
ATOM 2035 C CA . THR B 1 28 ? -14.461 -2.023 -21.125 1 84.94 28 THR B CA 1
ATOM 2036 C C . THR B 1 28 ? -14.992 -1.691 -22.516 1 84.94 28 THR B C 1
ATOM 2038 O O . THR B 1 28 ? -15.93 -0.9 -22.641 1 84.94 28 THR B O 1
ATOM 2041 N N . SER B 1 29 ? -14.438 -2.312 -23.453 1 85.62 29 SER B N 1
ATOM 2042 C CA . SER B 1 29 ? -14.898 -2.061 -24.828 1 85.62 29 SER B CA 1
ATOM 2043 C C . SER B 1 29 ? -16.344 -2.496 -25.016 1 85.62 29 SER B C 1
ATOM 2045 O O . SER B 1 29 ? -17.109 -1.824 -25.703 1 85.62 29 SER B O 1
ATOM 2047 N N . LEU B 1 30 ? -16.641 -3.596 -24.391 1 85.31 30 LEU B N 1
ATOM 2048 C CA . LEU B 1 30 ? -18.016 -4.105 -24.484 1 85.31 30 LEU B CA 1
ATOM 2049 C C . LEU B 1 30 ? -19 -3.133 -23.859 1 85.31 30 LEU B C 1
ATOM 2051 O O . LEU B 1 30 ? -20.078 -2.885 -24.406 1 85.31 30 LEU B O 1
ATOM 2055 N N . LEU B 1 31 ? -18.609 -2.654 -22.781 1 84.44 31 LEU B N 1
ATOM 2056 C CA . LEU B 1 31 ? -19.469 -1.685 -22.094 1 84.44 31 LEU B CA 1
ATOM 2057 C C . LEU B 1 31 ? -19.656 -0.438 -22.953 1 84.44 31 LEU B C 1
ATOM 2059 O O . LEU B 1 31 ? -20.781 0.03 -23.125 1 84.44 31 LEU B O 1
ATOM 2063 N N . LEU B 1 32 ? -18.656 0.018 -23.469 1 86 32 LEU B N 1
ATOM 2064 C CA . LEU B 1 32 ? -18.703 1.221 -24.297 1 86 32 LEU B CA 1
ATOM 2065 C C . LEU B 1 32 ? -19.516 0.982 -25.562 1 86 32 LEU B C 1
ATOM 2067 O O . LEU B 1 32 ? -20.328 1.826 -25.938 1 86 32 LEU B O 1
ATOM 2071 N N . ASP B 1 33 ? -19.344 -0.12 -26.125 1 88.62 33 ASP B N 1
ATOM 2072 C CA . ASP B 1 33 ? -20.047 -0.457 -27.359 1 88.62 33 ASP B CA 1
ATOM 2073 C C . ASP B 1 33 ? -21.547 -0.583 -27.109 1 88.62 33 ASP B C 1
ATOM 2075 O O . ASP B 1 33 ? -22.359 -0.388 -28.031 1 88.62 33 ASP B O 1
ATOM 2079 N N . ASN B 1 34 ? -21.891 -0.907 -25.953 1 90.12 34 ASN B N 1
ATOM 2080 C CA . ASN B 1 34 ? -23.297 -1.069 -25.625 1 90.12 34 ASN B CA 1
ATOM 2081 C C . ASN B 1 34 ? -23.891 0.208 -25.031 1 90.12 34 ASN B C 1
ATOM 2083 O O . ASN B 1 34 ? -24.938 0.175 -24.406 1 90.12 34 ASN B O 1
ATOM 2087 N N . GLY B 1 35 ? -23.141 1.22 -25.109 1 84.62 35 GLY B N 1
ATOM 2088 C CA . GLY B 1 35 ? -23.656 2.529 -24.75 1 84.62 35 GLY B CA 1
ATOM 2089 C C . GLY B 1 35 ? -23.594 2.807 -23.266 1 84.62 35 GLY B C 1
ATOM 2090 O O . GLY B 1 35 ? -24.25 3.723 -22.766 1 84.62 35 GLY B O 1
ATOM 2091 N N . LEU B 1 36 ? -22.859 1.966 -22.609 1 83.38 36 LEU B N 1
ATOM 2092 C CA . LEU B 1 36 ? -22.75 2.178 -21.172 1 83.38 36 LEU B CA 1
ATOM 2093 C C . LEU B 1 36 ? -21.594 3.109 -20.844 1 83.38 36 LEU B C 1
ATOM 2095 O O . LEU B 1 36 ? -20.547 3.07 -21.5 1 83.38 36 LEU B O 1
ATOM 2099 N N . ASP B 1 37 ? -21.844 3.924 -19.844 1 82.56 37 ASP B N 1
ATOM 2100 C CA . ASP B 1 37 ? -20.797 4.828 -19.359 1 82.56 37 ASP B CA 1
ATOM 2101 C C . ASP B 1 37 ? -19.703 4.062 -18.609 1 82.56 37 ASP B C 1
ATOM 2103 O O . ASP B 1 37 ? -20.016 3.137 -17.844 1 82.56 37 ASP B O 1
ATOM 2107 N N . VAL B 1 38 ? -18.453 4.422 -19.016 1 85.81 38 VAL B N 1
ATOM 2108 C CA . VAL B 1 38 ? -17.328 3.85 -18.297 1 85.81 38 VAL B CA 1
ATOM 2109 C C . VAL B 1 38 ? -16.531 4.961 -17.609 1 85.81 38 VAL B C 1
ATOM 2111 O O . VAL B 1 38 ? -16.031 5.871 -18.281 1 85.81 38 VAL B O 1
ATOM 2114 N N . GLU B 1 39 ? -16.562 4.859 -16.266 1 85.62 39 GLU B N 1
ATOM 2115 C CA . GLU B 1 39 ? -15.742 5.797 -15.508 1 85.62 39 GLU B CA 1
ATOM 2116 C C . GLU B 1 39 ? -14.266 5.402 -15.555 1 85.62 39 GLU B C 1
ATOM 2118 O O . GLU B 1 39 ? -13.938 4.215 -15.547 1 85.62 39 GLU B O 1
ATOM 2123 N N . VAL B 1 40 ? -13.453 6.492 -15.711 1 85.44 40 VAL B N 1
ATOM 2124 C CA . VAL B 1 40 ? -12.023 6.234 -15.812 1 85.44 40 VAL B CA 1
ATOM 2125 C C . VAL B 1 40 ? -11.266 7.137 -14.844 1 85.44 40 VAL B C 1
ATOM 2127 O O . VAL B 1 40 ? -11.711 8.25 -14.547 1 85.44 40 VAL B O 1
ATOM 2130 N N . GLU B 1 41 ? -10.258 6.523 -14.211 1 81.69 41 GLU B N 1
ATOM 2131 C CA . GLU B 1 41 ? -9.281 7.332 -13.484 1 81.69 41 GLU B CA 1
ATOM 2132 C C . GLU B 1 41 ? -8.109 7.727 -14.383 1 81.69 41 GLU B C 1
ATOM 2134 O O . GLU B 1 41 ? -7.414 6.859 -14.914 1 81.69 41 GLU B O 1
ATOM 2139 N N . CYS B 1 42 ? -8.078 9.016 -14.656 1 82.5 42 CYS B N 1
ATOM 2140 C CA . CYS B 1 42 ? -7.027 9.555 -15.508 1 82.5 42 CYS B CA 1
ATOM 2141 C C . CYS B 1 42 ? -6.105 10.477 -14.719 1 82.5 42 CYS B C 1
ATOM 2143 O O . CYS B 1 42 ? -6.516 11.555 -14.281 1 82.5 42 CYS B O 1
ATOM 2145 N N . LYS B 1 43 ? -4.902 9.969 -14.492 1 79.25 43 LYS B N 1
ATOM 2146 C CA . LYS B 1 43 ? -3.928 10.75 -13.734 1 79.25 43 LYS B CA 1
ATOM 2147 C C . LYS B 1 43 ? -2.66 10.984 -14.555 1 79.25 43 LYS B C 1
ATOM 2149 O O . LYS B 1 43 ? -2.084 10.047 -15.094 1 79.25 43 LYS B O 1
ATOM 2154 N N . PRO B 1 44 ? -2.359 12.305 -14.727 1 79.62 44 PRO B N 1
ATOM 2155 C CA . PRO B 1 44 ? -1.067 12.547 -15.375 1 79.62 44 PRO B CA 1
ATOM 2156 C C . PRO B 1 44 ? 0.101 11.922 -14.617 1 79.62 44 PRO B C 1
ATOM 2158 O O . PRO B 1 44 ? 0.117 11.93 -13.383 1 79.62 44 PRO B O 1
ATOM 2161 N N . ILE B 1 45 ? 0.893 11.148 -15.398 1 75.62 45 ILE B N 1
ATOM 2162 C CA . ILE B 1 45 ? 2.07 10.539 -14.789 1 75.62 45 ILE B CA 1
ATOM 2163 C C . ILE B 1 45 ? 3.119 11.617 -14.508 1 75.62 45 ILE B C 1
ATOM 2165 O O . ILE B 1 45 ? 3.424 12.438 -15.375 1 75.62 45 ILE B O 1
ATOM 2169 N N . ASP B 1 46 ? 3.449 11.594 -13.25 1 70.5 46 ASP B N 1
ATOM 2170 C CA . ASP B 1 46 ? 4.488 12.523 -12.836 1 70.5 46 ASP B CA 1
ATOM 2171 C C . ASP B 1 46 ? 5.746 12.367 -13.688 1 70.5 46 ASP B C 1
ATOM 2173 O O . ASP B 1 46 ? 6.383 11.312 -13.672 1 70.5 46 ASP B O 1
ATOM 2177 N N . PRO B 1 47 ? 5.934 13.32 -14.5 1 73.31 47 PRO B N 1
ATOM 2178 C CA . PRO B 1 47 ? 7.098 13.195 -15.383 1 73.31 47 PRO B CA 1
ATOM 2179 C C . PRO B 1 47 ? 8.422 13.406 -14.641 1 73.31 47 PRO B C 1
ATOM 2181 O O . PRO B 1 47 ? 9.492 13.195 -15.219 1 73.31 47 PRO B O 1
ATOM 2184 N N . TYR B 1 48 ? 8.25 13.688 -13.406 1 80.69 48 TYR B N 1
ATOM 2185 C CA . TYR B 1 48 ? 9.469 14.062 -12.695 1 80.69 48 TYR B CA 1
ATOM 2186 C C . TYR B 1 48 ? 10.086 12.852 -12.008 1 80.69 48 TYR B C 1
ATOM 2188 O O . TYR B 1 48 ? 9.375 11.969 -11.531 1 80.69 48 TYR B O 1
ATOM 2196 N N . LYS B 1 49 ? 11.352 12.922 -12.078 1 89.25 49 LYS B N 1
ATOM 2197 C CA . LYS B 1 49 ? 12.148 11.891 -11.422 1 89.25 49 LYS B CA 1
ATOM 2198 C C . LYS B 1 49 ? 12.203 12.109 -9.914 1 89.25 49 LYS B C 1
ATOM 2200 O O . LYS B 1 49 ? 11.836 13.188 -9.43 1 89.25 49 LYS B O 1
ATOM 2205 N N . ILE B 1 50 ? 12.539 11.117 -9.25 1 93.56 50 ILE B N 1
ATOM 2206 C CA . ILE B 1 50 ? 12.711 11.141 -7.797 1 93.56 50 ILE B CA 1
ATOM 2207 C C . ILE B 1 50 ? 13.516 12.367 -7.395 1 93.56 50 ILE B C 1
ATOM 2209 O O . ILE B 1 50 ? 14.461 12.75 -8.086 1 93.56 50 ILE B O 1
ATOM 2213 N N . THR B 1 51 ? 13.109 12.938 -6.227 1 93.19 51 THR B N 1
ATOM 2214 C CA . THR B 1 51 ? 13.852 14.086 -5.703 1 93.19 51 THR B CA 1
ATOM 2215 C C . THR B 1 51 ? 14.961 13.633 -4.762 1 93.19 51 THR B C 1
ATOM 2217 O O . THR B 1 51 ? 14.93 12.508 -4.258 1 93.19 51 THR B O 1
ATOM 2220 N N . ASP B 1 52 ? 15.844 14.57 -4.574 1 93.62 52 ASP B N 1
ATOM 2221 C CA . ASP B 1 52 ? 16.906 14.297 -3.607 1 93.62 52 ASP B CA 1
ATOM 2222 C C . ASP B 1 52 ? 16.328 14.086 -2.209 1 93.62 52 ASP B C 1
ATOM 2224 O O . ASP B 1 52 ? 16.828 13.25 -1.451 1 93.62 52 ASP B O 1
ATOM 2228 N N . LYS B 1 53 ? 15.352 14.828 -1.919 1 93.5 53 LYS B N 1
ATOM 2229 C CA . LYS B 1 53 ? 14.719 14.695 -0.61 1 93.5 53 LYS B CA 1
ATOM 2230 C C . LYS B 1 53 ? 14.109 13.305 -0.435 1 93.5 53 LYS B C 1
ATOM 2232 O O . LYS B 1 53 ? 14.258 12.688 0.62 1 93.5 53 LYS B O 1
ATOM 2237 N N . GLN B 1 54 ? 13.438 12.805 -1.415 1 95.12 54 GLN B N 1
ATOM 2238 C CA . GLN B 1 54 ? 12.844 11.477 -1.367 1 95.12 54 GLN B CA 1
ATOM 2239 C C . GLN B 1 54 ? 13.922 10.398 -1.215 1 95.12 54 GLN B C 1
ATOM 2241 O O . GLN B 1 54 ? 13.773 9.477 -0.412 1 95.12 54 GLN B O 1
ATOM 2246 N N . ARG B 1 55 ? 14.969 10.609 -1.951 1 95.88 55 ARG B N 1
ATOM 2247 C CA . ARG B 1 55 ? 16.078 9.664 -1.865 1 95.88 55 ARG B CA 1
ATOM 2248 C C . ARG B 1 55 ? 16.672 9.633 -0.459 1 95.88 55 ARG B C 1
ATOM 2250 O O . ARG B 1 55 ? 16.891 8.562 0.106 1 95.88 55 ARG B O 1
ATOM 2257 N N . LYS B 1 56 ? 16.844 10.758 0.063 1 95.69 56 LYS B N 1
ATOM 2258 C CA . LYS B 1 56 ? 17.375 10.875 1.416 1 95.69 56 LYS B CA 1
ATOM 2259 C C . LYS B 1 56 ? 16.453 10.195 2.432 1 95.69 56 LYS B C 1
ATOM 2261 O O . LYS B 1 56 ? 16.938 9.539 3.361 1 95.69 56 LYS B O 1
ATOM 2266 N N . LYS B 1 57 ? 15.188 10.383 2.271 1 96.69 57 LYS B N 1
ATOM 2267 C CA . LYS B 1 57 ? 14.219 9.742 3.16 1 96.69 57 LYS B CA 1
ATOM 2268 C C . LYS B 1 57 ? 14.367 8.227 3.137 1 96.69 57 LYS B C 1
ATOM 2270 O O . LYS B 1 57 ? 14.414 7.586 4.191 1 96.69 57 LYS B O 1
ATOM 2275 N N . ILE B 1 58 ? 14.445 7.676 1.971 1 97.62 58 ILE B N 1
ATOM 2276 C CA . ILE B 1 58 ? 14.523 6.23 1.812 1 97.62 58 ILE B CA 1
ATOM 2277 C C . ILE B 1 58 ? 15.789 5.703 2.484 1 97.62 58 ILE B C 1
ATOM 2279 O O . ILE B 1 58 ? 15.734 4.738 3.25 1 97.62 58 ILE B O 1
ATOM 2283 N N . PHE B 1 59 ? 16.875 6.348 2.285 1 97.25 59 PHE B N 1
ATOM 2284 C CA . PHE B 1 59 ? 18.141 5.898 2.861 1 97.25 59 PHE B CA 1
ATOM 2285 C C . PHE B 1 59 ? 18.125 6.059 4.375 1 97.25 59 PHE B C 1
ATOM 2287 O O . PHE B 1 59 ? 18.609 5.188 5.102 1 97.25 59 PHE B O 1
ATOM 2294 N N . ALA B 1 60 ? 17.609 7.137 4.828 1 96.81 60 ALA B N 1
ATOM 2295 C CA . ALA B 1 60 ? 17.531 7.367 6.27 1 96.81 60 ALA B CA 1
ATOM 2296 C C . ALA B 1 60 ? 16.703 6.277 6.957 1 96.81 60 ALA B C 1
ATOM 2298 O O . ALA B 1 60 ? 17.109 5.762 8 1 96.81 60 ALA B O 1
ATOM 2299 N N . LEU B 1 61 ? 15.633 5.934 6.355 1 97.31 61 LEU B N 1
ATOM 2300 C CA . LEU B 1 61 ? 14.766 4.902 6.91 1 97.31 61 LEU B CA 1
ATOM 2301 C C . LEU B 1 61 ? 15.477 3.557 6.957 1 97.31 61 LEU B C 1
ATOM 2303 O O . LEU B 1 61 ? 15.438 2.863 7.977 1 97.31 61 LEU B O 1
ATOM 2307 N N . CYS B 1 62 ? 16.125 3.264 5.883 1 97.12 62 CYS B N 1
ATOM 2308 C CA . CYS B 1 62 ? 16.844 1.992 5.836 1 97.12 62 CYS B CA 1
ATOM 2309 C C . CYS B 1 62 ? 18 1.978 6.832 1 97.12 62 CYS B C 1
ATOM 2311 O O . CYS B 1 62 ? 18.297 0.94 7.426 1 97.12 62 CYS B O 1
ATOM 2313 N N . ASN B 1 63 ? 18.594 3.102 7.035 1 96.94 63 ASN B N 1
ATOM 2314 C CA . ASN B 1 63 ? 19.656 3.211 8.031 1 96.94 63 ASN B CA 1
ATOM 2315 C C . ASN B 1 63 ? 19.125 2.977 9.445 1 96.94 63 ASN B C 1
ATOM 2317 O O . ASN B 1 63 ? 19.766 2.299 10.25 1 96.94 63 ASN B O 1
ATOM 2321 N N . ASP B 1 64 ? 18.031 3.525 9.75 1 95.62 64 ASP B N 1
ATOM 2322 C CA . ASP B 1 64 ? 17.422 3.324 11.062 1 95.62 64 ASP B CA 1
ATOM 2323 C C . ASP B 1 64 ? 17.078 1.854 11.281 1 95.62 64 ASP B C 1
ATOM 2325 O O . ASP B 1 64 ? 17.234 1.334 12.391 1 95.62 64 ASP B O 1
ATOM 2329 N N . ILE B 1 65 ? 16.578 1.187 10.266 1 95 65 ILE B N 1
ATOM 2330 C CA . ILE B 1 65 ? 16.25 -0.231 10.359 1 95 65 ILE B CA 1
ATOM 2331 C C . ILE B 1 65 ? 17.5 -1.033 10.68 1 95 65 ILE B C 1
ATOM 2333 O O . ILE B 1 65 ? 17.5 -1.855 11.602 1 95 65 ILE B O 1
ATOM 2337 N N . GLU B 1 66 ? 18.562 -0.723 9.961 1 95.88 66 GLU B N 1
ATOM 2338 C CA . GLU B 1 66 ? 19.812 -1.439 10.195 1 95.88 66 GLU B CA 1
ATOM 2339 C C . GLU B 1 66 ? 20.344 -1.173 11.602 1 95.88 66 GLU B C 1
ATOM 2341 O O . GLU B 1 66 ? 20.781 -2.094 12.289 1 95.88 66 GLU B O 1
ATOM 2346 N N . SER B 1 67 ? 20.25 0.016 12 1 95.62 67 SER B N 1
ATOM 2347 C CA . SER B 1 67 ? 20.75 0.402 13.312 1 95.62 67 SER B CA 1
ATOM 2348 C C . SER B 1 67 ? 20.016 -0.344 14.422 1 95.62 67 SER B C 1
ATOM 2350 O O . SER B 1 67 ? 20.625 -0.744 15.414 1 95.62 67 SER B O 1
ATOM 2352 N N . HIS B 1 68 ? 18.781 -0.559 14.242 1 94.12 68 HIS B N 1
ATOM 2353 C CA . HIS B 1 68 ? 17.969 -1.142 15.305 1 94.12 68 HIS B CA 1
ATOM 2354 C C . HIS B 1 68 ? 17.953 -2.664 15.211 1 94.12 68 HIS B C 1
ATOM 2356 O O . HIS B 1 68 ? 17.984 -3.354 16.234 1 94.12 68 HIS B O 1
ATOM 2362 N N . THR B 1 69 ? 17.875 -3.188 14.062 1 93.31 69 THR B N 1
ATOM 2363 C CA . THR B 1 69 ? 17.656 -4.621 13.898 1 93.31 69 THR B CA 1
ATOM 2364 C C . THR B 1 69 ? 18.953 -5.328 13.516 1 93.31 69 THR B C 1
ATOM 2366 O O . THR B 1 69 ? 19.078 -6.547 13.656 1 93.31 69 THR B O 1
ATOM 2369 N N . GLY B 1 70 ? 19.891 -4.613 12.859 1 92.81 70 GLY B N 1
ATOM 2370 C CA . GLY B 1 70 ? 21.109 -5.215 12.359 1 92.81 70 GLY B CA 1
ATOM 2371 C C . GLY B 1 70 ? 20.984 -5.73 10.938 1 92.81 70 GLY B C 1
ATOM 2372 O O . GLY B 1 70 ? 21.969 -6.105 10.312 1 92.81 70 GLY B O 1
ATOM 2373 N N . GLN B 1 71 ? 19.797 -5.738 10.398 1 90.94 71 GLN B N 1
ATOM 2374 C CA . GLN B 1 71 ? 19.625 -6.148 9.008 1 90.94 71 GLN B CA 1
ATOM 2375 C C . GLN B 1 71 ? 20.281 -5.156 8.055 1 90.94 71 GLN B C 1
ATOM 2377 O O . GLN B 1 71 ? 20.141 -3.943 8.211 1 90.94 71 GLN B O 1
ATOM 2382 N N . PRO B 1 72 ? 21.016 -5.715 7.059 1 92.38 72 PRO B N 1
ATOM 2383 C CA . PRO B 1 72 ? 21.703 -4.801 6.145 1 92.38 72 PRO B CA 1
ATOM 2384 C C . PRO B 1 72 ? 20.734 -3.857 5.422 1 92.38 72 PRO B C 1
ATOM 2386 O O . PRO B 1 72 ? 19.719 -4.297 4.875 1 92.38 72 PRO B O 1
ATOM 2389 N N . ARG B 1 73 ? 21.141 -2.59 5.328 1 94.38 73 ARG B N 1
ATOM 2390 C CA . ARG B 1 73 ? 20.281 -1.562 4.754 1 94.38 73 ARG B CA 1
ATOM 2391 C C . ARG B 1 73 ? 20.016 -1.836 3.275 1 94.38 73 ARG B C 1
ATOM 2393 O O . ARG B 1 73 ? 18.906 -1.586 2.779 1 94.38 73 ARG B O 1
ATOM 2400 N N . ASP B 1 74 ? 21 -2.365 2.596 1 91.88 74 ASP B N 1
ATOM 2401 C CA . ASP B 1 74 ? 20.812 -2.623 1.17 1 91.88 74 ASP B CA 1
ATOM 2402 C C . ASP B 1 74 ? 19.797 -3.732 0.937 1 91.88 74 ASP B C 1
ATOM 2404 O O . ASP B 1 74 ? 19 -3.66 0.002 1 91.88 74 ASP B O 1
ATOM 2408 N N . TYR B 1 75 ? 19.875 -4.691 1.781 1 91.56 75 TYR B N 1
ATOM 2409 C CA . TYR B 1 75 ? 18.891 -5.77 1.684 1 91.56 75 TYR B CA 1
ATOM 2410 C C . TYR B 1 75 ? 17.484 -5.234 1.851 1 91.56 75 TYR B C 1
ATOM 2412 O O . TYR B 1 75 ? 16.594 -5.547 1.05 1 91.56 75 TYR B O 1
ATOM 2420 N N . MET B 1 76 ? 17.312 -4.461 2.871 1 93.56 76 MET B N 1
ATOM 2421 C CA . MET B 1 76 ? 15.984 -3.918 3.15 1 93.56 76 MET B CA 1
ATOM 2422 C C . MET B 1 76 ? 15.516 -3.016 2.016 1 93.56 76 MET B C 1
ATOM 2424 O O . MET B 1 76 ? 14.344 -3.061 1.623 1 93.56 76 MET B O 1
ATOM 2428 N N . ARG B 1 77 ? 16.406 -2.238 1.523 1 94.75 77 ARG B N 1
ATOM 2429 C CA . ARG B 1 77 ? 16.078 -1.328 0.432 1 94.75 77 ARG B CA 1
ATOM 2430 C C . ARG B 1 77 ? 15.602 -2.096 -0.799 1 94.75 77 ARG B C 1
ATOM 2432 O O . ARG B 1 77 ? 14.57 -1.77 -1.384 1 94.75 77 ARG B O 1
ATOM 2439 N N . TYR B 1 78 ? 16.297 -3.145 -1.137 1 92.19 78 TYR B N 1
ATOM 2440 C CA . TYR B 1 78 ? 15.922 -3.947 -2.297 1 92.19 78 TYR B CA 1
ATOM 2441 C C . TYR B 1 78 ? 14.609 -4.676 -2.061 1 92.19 78 TYR B C 1
ATOM 2443 O O . TYR B 1 78 ? 13.797 -4.816 -2.979 1 92.19 78 TYR B O 1
ATOM 2451 N N . LEU B 1 79 ? 14.5 -5.105 -0.854 1 92.44 79 LEU B N 1
ATOM 2452 C CA . LEU B 1 79 ? 13.266 -5.797 -0.492 1 92.44 79 LEU B CA 1
ATOM 2453 C C . LEU B 1 79 ? 12.055 -4.883 -0.676 1 92.44 79 LEU B C 1
ATOM 2455 O O . LEU B 1 79 ? 11.055 -5.281 -1.278 1 92.44 79 LEU B O 1
ATOM 2459 N N . PHE B 1 80 ? 12.125 -3.676 -0.229 1 95.38 80 PHE B N 1
ATOM 2460 C CA . PHE B 1 80 ? 11.008 -2.742 -0.31 1 95.38 80 PHE B CA 1
ATOM 2461 C C . PHE B 1 80 ? 10.727 -2.361 -1.759 1 95.38 80 PHE B C 1
ATOM 2463 O O . PHE B 1 80 ? 9.562 -2.266 -2.166 1 95.38 80 PHE B O 1
ATOM 2470 N N . MET B 1 81 ? 11.781 -2.143 -2.48 1 94.75 81 MET B N 1
ATOM 2471 C CA . MET B 1 81 ? 11.609 -1.811 -3.893 1 94.75 81 MET B CA 1
ATOM 2472 C C . MET B 1 81 ? 10.938 -2.953 -4.645 1 94.75 81 MET B C 1
ATOM 2474 O O . MET B 1 81 ? 10.016 -2.725 -5.434 1 94.75 81 MET B O 1
ATOM 2478 N N . ASP B 1 82 ? 11.383 -4.125 -4.367 1 93.44 82 ASP B N 1
ATOM 2479 C CA . ASP B 1 82 ? 10.789 -5.305 -4.984 1 93.44 82 ASP B CA 1
ATOM 2480 C C . ASP B 1 82 ? 9.32 -5.449 -4.602 1 93.44 82 ASP B C 1
ATOM 2482 O O . ASP B 1 82 ? 8.477 -5.766 -5.445 1 93.44 82 ASP B O 1
ATOM 2486 N N . TYR B 1 83 ? 9.078 -5.254 -3.422 1 93.75 83 TYR B N 1
ATOM 2487 C CA . TYR B 1 83 ? 7.707 -5.367 -2.934 1 93.75 83 TYR B CA 1
ATOM 2488 C C . TYR B 1 83 ? 6.797 -4.355 -3.619 1 93.75 83 TYR B C 1
ATOM 2490 O O . TYR B 1 83 ? 5.66 -4.676 -3.977 1 93.75 83 TYR B O 1
ATOM 2498 N N . VAL B 1 84 ? 7.238 -3.16 -3.75 1 94.38 84 VAL B N 1
ATOM 2499 C CA . VAL B 1 84 ? 6.461 -2.131 -4.434 1 94.38 84 VAL B CA 1
ATOM 2500 C C . VAL B 1 84 ? 6.172 -2.566 -5.867 1 94.38 84 VAL B C 1
ATOM 2502 O O . VAL B 1 84 ? 5.062 -2.363 -6.371 1 94.38 84 VAL B O 1
ATOM 2505 N N . GLU B 1 85 ? 7.102 -3.162 -6.516 1 92 85 GLU B N 1
ATOM 2506 C CA . GLU B 1 85 ? 6.906 -3.658 -7.875 1 92 85 GLU B CA 1
ATOM 2507 C C . GLU B 1 85 ? 5.797 -4.703 -7.926 1 92 85 GLU B C 1
ATOM 2509 O O . GLU B 1 85 ? 4.969 -4.695 -8.836 1 92 85 GLU B O 1
ATOM 2514 N N . VAL B 1 86 ? 5.805 -5.496 -6.949 1 89.06 86 VAL B N 1
ATOM 2515 C CA . VAL B 1 86 ? 4.812 -6.562 -6.875 1 89.06 86 VAL B CA 1
ATOM 2516 C C . VAL B 1 86 ? 3.439 -5.969 -6.562 1 89.06 86 VAL B C 1
ATOM 2518 O O . VAL B 1 86 ? 2.457 -6.27 -7.242 1 89.06 86 VAL B O 1
ATOM 2521 N N . LEU B 1 87 ? 3.385 -5.152 -5.57 1 89.69 87 LEU B N 1
ATOM 2522 C CA . LEU B 1 87 ? 2.135 -4.59 -5.07 1 89.69 87 LEU B CA 1
ATOM 2523 C C . LEU B 1 87 ? 1.422 -3.795 -6.156 1 89.69 87 LEU B C 1
ATOM 2525 O O . LEU B 1 87 ? 0.207 -3.92 -6.328 1 89.69 87 LEU B O 1
ATOM 2529 N N . TYR B 1 88 ? 2.23 -3.033 -6.914 1 87.56 88 TYR B N 1
ATOM 2530 C CA . TYR B 1 88 ? 1.631 -2.141 -7.898 1 87.56 88 TYR B CA 1
ATOM 2531 C C . TYR B 1 88 ? 1.761 -2.713 -9.305 1 87.56 88 TYR B C 1
ATOM 2533 O O . TYR B 1 88 ? 1.276 -2.121 -10.273 1 87.56 88 TYR B O 1
ATOM 2541 N N . GLY B 1 89 ? 2.443 -3.82 -9.461 1 84.88 89 GLY B N 1
ATOM 2542 C CA . GLY B 1 89 ? 2.52 -4.52 -10.734 1 84.88 89 GLY B CA 1
ATOM 2543 C C . GLY B 1 89 ? 3.387 -3.809 -11.75 1 84.88 89 GLY B C 1
ATOM 2544 O O . GLY B 1 89 ? 3.033 -3.736 -12.93 1 84.88 89 GLY B O 1
ATOM 2545 N N . TYR B 1 90 ? 4.434 -3.266 -11.289 1 85 90 TYR B N 1
ATOM 2546 C CA . TYR B 1 90 ? 5.34 -2.605 -12.219 1 85 90 TYR B CA 1
ATOM 2547 C C . TYR B 1 90 ? 6.105 -3.625 -13.055 1 85 90 TYR B C 1
ATOM 2549 O O . TYR B 1 90 ? 6.613 -4.613 -12.523 1 85 90 TYR B O 1
ATOM 2557 N N . GLU B 1 91 ? 6.199 -3.385 -14.312 1 79.38 91 GLU B N 1
ATOM 2558 C CA . GLU B 1 91 ? 6.898 -4.297 -15.211 1 79.38 91 GLU B CA 1
ATOM 2559 C C . GLU B 1 91 ? 8.406 -4.09 -15.148 1 79.38 91 GLU B C 1
ATOM 2561 O O . GLU B 1 91 ? 9.172 -5.055 -15.203 1 79.38 91 GLU B O 1
ATOM 2566 N N . LYS B 1 92 ? 8.75 -2.859 -15.078 1 83.31 92 LYS B N 1
ATOM 2567 C CA . LYS B 1 92 ? 10.172 -2.535 -15.008 1 83.31 92 LYS B CA 1
ATOM 2568 C C . LYS B 1 92 ? 10.648 -2.473 -13.562 1 83.31 92 LYS B C 1
ATOM 2570 O O . LYS B 1 92 ? 9.938 -1.962 -12.688 1 83.31 92 LYS B O 1
ATOM 2575 N N . ARG B 1 93 ? 11.852 -2.906 -13.391 1 88.88 93 ARG B N 1
ATOM 2576 C CA . ARG B 1 93 ? 12.461 -2.852 -12.062 1 88.88 93 ARG B CA 1
ATOM 2577 C C . ARG B 1 93 ? 12.711 -1.41 -11.633 1 88.88 93 ARG B C 1
ATOM 2579 O O . ARG B 1 93 ? 13.148 -0.585 -12.438 1 88.88 93 ARG B O 1
ATOM 2586 N N . LEU B 1 94 ? 12.539 -1.229 -10.367 1 91.62 94 LEU B N 1
ATOM 2587 C CA . LEU B 1 94 ? 12.695 0.123 -9.844 1 91.62 94 LEU B CA 1
ATOM 2588 C C . LEU B 1 94 ? 14.156 0.412 -9.516 1 91.62 94 LEU B C 1
ATOM 2590 O O . LEU B 1 94 ? 14.898 -0.494 -9.133 1 91.62 94 LEU B O 1
ATOM 2594 N N . SER B 1 95 ? 14.531 1.614 -9.766 1 92.56 95 SER B N 1
ATOM 2595 C CA . SER B 1 95 ? 15.836 2.133 -9.352 1 92.56 95 SER B CA 1
ATOM 2596 C C . SER B 1 95 ? 15.703 3.51 -8.719 1 92.56 95 SER B C 1
ATOM 2598 O O . SER B 1 95 ? 14.922 4.344 -9.18 1 92.56 95 SER B O 1
ATOM 2600 N N . LEU B 1 96 ? 16.516 3.686 -7.703 1 94.19 96 LEU B N 1
ATOM 2601 C CA . LEU B 1 96 ? 16.438 4.973 -7.023 1 94.19 96 LEU B CA 1
ATOM 2602 C C . LEU B 1 96 ? 17.156 6.055 -7.812 1 94.19 96 LEU B C 1
ATOM 2604 O O . LEU B 1 96 ? 17.094 7.234 -7.469 1 94.19 96 LEU B O 1
ATOM 2608 N N . SER B 1 97 ? 17.766 5.684 -8.836 1 91.19 97 SER B N 1
ATOM 2609 C CA . SER B 1 97 ? 18.453 6.664 -9.672 1 91.19 97 SER B CA 1
ATOM 2610 C C . SER B 1 97 ? 17.516 7.242 -10.727 1 91.19 97 SER B C 1
ATOM 2612 O O . SER B 1 97 ? 17.75 8.328 -11.25 1 91.19 97 SER B O 1
ATOM 2614 N N . ASP B 1 98 ? 16.422 6.512 -11 1 89.31 98 ASP B N 1
ATOM 2615 C CA . ASP B 1 98 ? 15.656 6.965 -12.164 1 89.31 98 ASP B CA 1
ATOM 2616 C C . ASP B 1 98 ? 14.164 6.711 -11.977 1 89.31 98 ASP B C 1
ATOM 2618 O O . ASP B 1 98 ? 13.383 6.855 -12.922 1 89.31 98 ASP B O 1
ATOM 2622 N N . CYS B 1 99 ? 13.734 6.293 -10.844 1 92.88 99 CYS B N 1
ATOM 2623 C CA . CYS B 1 99 ? 12.305 6.047 -10.672 1 92.88 99 CYS B CA 1
ATOM 2624 C C . CYS B 1 99 ? 11.531 7.355 -10.609 1 92.88 99 CYS B C 1
ATOM 2626 O O . CYS B 1 99 ? 12.125 8.43 -10.539 1 92.88 99 CYS B O 1
ATOM 2628 N N . THR B 1 100 ? 10.234 7.301 -10.68 1 90.44 100 THR B N 1
ATOM 2629 C CA . THR B 1 100 ? 9.383 8.484 -10.648 1 90.44 100 THR B CA 1
ATOM 2630 C C . THR B 1 100 ? 9.141 8.938 -9.219 1 90.44 100 THR B C 1
ATOM 2632 O O . THR B 1 100 ? 9.391 8.188 -8.273 1 90.44 100 THR B O 1
ATOM 2635 N N . ARG B 1 101 ? 8.625 10.172 -9.039 1 92 101 ARG B N 1
ATOM 2636 C CA . ARG B 1 101 ? 8.266 10.703 -7.727 1 92 101 ARG B CA 1
ATOM 2637 C C . ARG B 1 101 ? 7.199 9.844 -7.062 1 92 101 ARG B C 1
ATOM 2639 O O . ARG B 1 101 ? 7.242 9.609 -5.852 1 92 101 ARG B O 1
ATOM 2646 N N . THR B 1 102 ? 6.289 9.383 -7.855 1 89.25 102 THR B N 1
ATOM 2647 C CA . THR B 1 102 ? 5.219 8.531 -7.348 1 89.25 102 THR B CA 1
ATOM 2648 C C . THR B 1 102 ? 5.777 7.215 -6.824 1 89.25 102 THR B C 1
ATOM 2650 O O . THR B 1 102 ? 5.426 6.777 -5.73 1 89.25 102 THR B O 1
ATOM 2653 N N . GLN B 1 103 ? 6.629 6.641 -7.594 1 92.69 103 GLN B N 1
ATOM 2654 C CA . GLN B 1 103 ? 7.246 5.387 -7.188 1 92.69 103 GLN B CA 1
ATOM 2655 C C . GLN B 1 103 ? 8.078 5.566 -5.922 1 92.69 103 GLN B C 1
ATOM 2657 O O . GLN B 1 103 ? 8.039 4.727 -5.023 1 92.69 103 GLN B O 1
ATOM 2662 N N . ALA B 1 104 ? 8.766 6.664 -5.879 1 95.69 104 ALA B N 1
ATOM 2663 C CA . ALA B 1 104 ? 9.562 6.969 -4.695 1 95.69 104 ALA B CA 1
ATOM 2664 C C . ALA B 1 104 ? 8.68 7.086 -3.453 1 95.69 104 ALA B C 1
ATOM 2666 O O . ALA B 1 104 ? 9.023 6.566 -2.389 1 95.69 104 ALA B O 1
ATOM 2667 N N . ASN B 1 105 ? 7.566 7.703 -3.6 1 94.25 105 ASN B N 1
ATOM 2668 C CA . ASN B 1 105 ? 6.637 7.848 -2.482 1 94.25 105 ASN B CA 1
ATOM 2669 C C . ASN B 1 105 ? 6.098 6.496 -2.021 1 94.25 105 ASN B C 1
ATOM 2671 O O . ASN B 1 105 ? 5.941 6.262 -0.823 1 94.25 105 ASN B O 1
ATOM 2675 N N . GLN B 1 106 ? 5.875 5.695 -2.953 1 94.19 106 GLN B N 1
ATOM 2676 C CA . GLN B 1 106 ? 5.395 4.355 -2.627 1 94.19 106 GLN B CA 1
ATOM 2677 C C . GLN B 1 106 ? 6.43 3.582 -1.82 1 94.19 106 GLN B C 1
ATOM 2679 O O . GLN B 1 106 ? 6.086 2.873 -0.873 1 94.19 106 GLN B O 1
ATOM 2684 N N . ILE B 1 107 ? 7.641 3.732 -2.178 1 96.88 107 ILE B N 1
ATOM 2685 C CA . ILE B 1 107 ? 8.719 3.066 -1.455 1 96.88 107 ILE B CA 1
ATOM 2686 C C . ILE B 1 107 ? 8.797 3.611 -0.03 1 96.88 107 ILE B C 1
ATOM 2688 O O . ILE B 1 107 ? 8.922 2.846 0.928 1 96.88 107 ILE B O 1
ATOM 2692 N N . ILE B 1 108 ? 8.695 4.867 0.087 1 96.69 108 ILE B N 1
ATOM 2693 C CA . ILE B 1 108 ? 8.734 5.496 1.403 1 96.69 108 ILE B CA 1
ATOM 2694 C C . ILE B 1 108 ? 7.598 4.961 2.268 1 96.69 108 ILE B C 1
ATOM 2696 O O . ILE B 1 108 ? 7.812 4.559 3.414 1 96.69 108 ILE B O 1
ATOM 2700 N N . GLU B 1 109 ? 6.469 4.859 1.696 1 94.38 109 GLU B N 1
ATOM 2701 C CA . GLU B 1 109 ? 5.277 4.449 2.436 1 94.38 109 GLU B CA 1
ATOM 2702 C C . GLU B 1 109 ? 5.383 2.996 2.887 1 94.38 109 GLU B C 1
ATOM 2704 O O . GLU B 1 109 ? 5.07 2.674 4.035 1 94.38 109 GLU B O 1
ATOM 2709 N N . VAL B 1 110 ? 5.828 2.18 2.014 1 94.31 110 VAL B N 1
ATOM 2710 C CA . VAL B 1 110 ? 5.973 0.77 2.357 1 94.31 110 VAL B CA 1
ATOM 2711 C C . VAL B 1 110 ? 7.043 0.606 3.436 1 94.31 110 VAL B C 1
ATOM 2713 O O . VAL B 1 110 ? 6.895 -0.212 4.348 1 94.31 110 VAL B O 1
ATOM 2716 N N . THR B 1 111 ? 8.117 1.333 3.303 1 95.69 111 THR B N 1
ATOM 2717 C CA . THR B 1 111 ? 9.188 1.266 4.289 1 95.69 111 THR B CA 1
ATOM 2718 C C . THR B 1 111 ? 8.688 1.727 5.656 1 95.69 111 THR B C 1
ATOM 2720 O O . THR B 1 111 ? 8.961 1.081 6.672 1 95.69 111 THR B O 1
ATOM 2723 N N . LEU B 1 112 ? 7.953 2.734 5.66 1 94.06 112 LEU B N 1
ATOM 2724 C CA . LEU B 1 112 ? 7.387 3.252 6.898 1 94.06 112 LEU B CA 1
ATOM 2725 C C . LEU B 1 112 ? 6.453 2.229 7.543 1 94.06 112 LEU B C 1
ATOM 2727 O O . LEU B 1 112 ? 6.496 2.021 8.758 1 94.06 112 LEU B O 1
ATOM 2731 N N . ASP B 1 113 ? 5.707 1.644 6.738 1 91.75 113 ASP B N 1
ATOM 2732 C CA . ASP B 1 113 ? 4.812 0.604 7.242 1 91.75 113 ASP B CA 1
ATOM 2733 C C . ASP B 1 113 ? 5.594 -0.484 7.977 1 91.75 113 ASP B C 1
ATOM 2735 O O . ASP B 1 113 ? 5.219 -0.884 9.078 1 91.75 113 ASP B O 1
ATOM 2739 N N . TRP B 1 114 ? 6.609 -0.867 7.328 1 90.94 114 TRP B N 1
ATOM 2740 C CA . TRP B 1 114 ? 7.441 -1.914 7.91 1 90.94 114 TRP B CA 1
ATOM 2741 C C . TRP B 1 114 ? 8.016 -1.47 9.25 1 90.94 114 TRP B C 1
ATOM 2743 O O . TRP B 1 114 ? 8 -2.23 10.227 1 90.94 114 TRP B O 1
ATOM 2753 N N . ILE B 1 115 ? 8.461 -0.334 9.336 1 91.5 115 ILE B N 1
ATOM 2754 C CA . ILE B 1 115 ? 9.094 0.225 10.523 1 91.5 115 ILE B CA 1
ATOM 2755 C C . ILE B 1 115 ? 8.07 0.301 11.656 1 91.5 115 ILE B C 1
ATOM 2757 O O . ILE B 1 115 ? 8.352 -0.118 12.781 1 91.5 115 ILE B O 1
ATOM 2761 N N . PHE B 1 116 ? 6.914 0.743 11.391 1 87.19 116 PHE B N 1
ATOM 2762 C CA . PHE B 1 116 ? 5.891 0.907 12.422 1 87.19 116 PHE B CA 1
ATOM 2763 C C . PHE B 1 116 ? 5.375 -0.448 12.891 1 87.19 116 PHE B C 1
ATOM 2765 O O . PHE B 1 116 ? 5.168 -0.655 14.086 1 87.19 116 PHE B O 1
ATOM 2772 N N . HIS B 1 117 ? 5.215 -1.31 11.992 1 84.88 117 HIS B N 1
ATOM 2773 C CA . HIS B 1 117 ? 4.711 -2.631 12.352 1 84.88 117 HIS B CA 1
ATOM 2774 C C . HIS B 1 117 ? 5.715 -3.389 13.211 1 84.88 117 HIS B C 1
ATOM 2776 O O . HIS B 1 117 ? 5.332 -4.203 14.055 1 84.88 117 HIS B O 1
ATOM 2782 N N . ASN B 1 118 ? 6.898 -3.092 12.992 1 86.56 118 ASN B N 1
ATOM 2783 C CA . ASN B 1 118 ? 7.938 -3.785 13.75 1 86.56 118 ASN B CA 1
ATOM 2784 C C . ASN B 1 118 ? 8.43 -2.947 14.93 1 86.56 118 ASN B C 1
ATOM 2786 O O . ASN B 1 118 ? 9.438 -3.281 15.555 1 86.56 118 ASN B O 1
ATOM 2790 N N . ASN B 1 119 ? 7.793 -1.86 15.164 1 84.88 119 ASN B N 1
ATOM 2791 C CA . ASN B 1 119 ? 8.07 -0.974 16.281 1 84.88 119 ASN B CA 1
ATOM 2792 C C . ASN B 1 119 ? 9.523 -0.514 16.297 1 84.88 119 ASN B C 1
ATOM 2794 O O . ASN B 1 119 ? 10.188 -0.546 17.328 1 84.88 119 ASN B O 1
ATOM 2798 N N . ILE B 1 120 ? 10.047 -0.176 15.195 1 89.69 120 ILE B N 1
ATOM 2799 C CA . ILE B 1 120 ? 11.406 0.326 15.078 1 89.69 120 ILE B CA 1
ATOM 2800 C C . ILE B 1 120 ? 11.438 1.821 15.383 1 89.69 120 ILE B C 1
ATOM 2802 O O . ILE B 1 120 ? 10.734 2.607 14.75 1 89.69 120 ILE B O 1
ATOM 2806 N N . PRO B 1 121 ? 12.242 2.236 16.312 1 88.19 121 PRO B N 1
ATOM 2807 C CA . PRO B 1 121 ? 12.328 3.666 16.625 1 88.19 121 PRO B CA 1
ATOM 2808 C C . PRO B 1 121 ? 12.992 4.469 15.508 1 88.19 121 PRO B C 1
ATOM 2810 O O . PRO B 1 121 ? 13.961 3.996 14.898 1 88.19 121 PRO B O 1
ATOM 2813 N N . LEU B 1 122 ? 12.484 5.621 15.281 1 90.5 122 LEU B N 1
ATOM 2814 C CA . LEU B 1 122 ? 13.07 6.508 14.281 1 90.5 122 LEU B CA 1
ATOM 2815 C C . LEU B 1 122 ? 14 7.527 14.93 1 90.5 122 LEU B C 1
ATOM 2817 O O . LEU B 1 122 ? 13.695 8.055 16 1 90.5 122 LEU B O 1
ATOM 2821 N N . ALA B 1 123 ? 15.148 7.719 14.258 1 88.75 123 ALA B N 1
ATOM 2822 C CA . ALA B 1 123 ? 16.016 8.82 14.68 1 88.75 123 ALA B CA 1
ATOM 2823 C C . ALA B 1 123 ? 15.312 10.164 14.5 1 88.75 123 ALA B C 1
ATOM 2825 O O . ALA B 1 123 ? 14.438 10.312 13.641 1 88.75 123 ALA B O 1
ATOM 2826 N N . TYR B 1 124 ? 15.68 11.055 15.273 1 83.5 124 TYR B N 1
ATOM 2827 C CA . TYR B 1 124 ? 15.07 12.383 15.219 1 83.5 124 TYR B CA 1
ATOM 2828 C C . TYR B 1 124 ? 15.203 12.984 13.828 1 83.5 124 TYR B C 1
ATOM 2830 O O . TYR B 1 124 ? 14.242 13.547 13.289 1 83.5 124 TYR B O 1
ATOM 2838 N N . LYS B 1 125 ? 16.391 12.969 13.281 1 87.31 125 LYS B N 1
ATOM 2839 C CA . LYS B 1 125 ? 16.641 13.531 11.953 1 87.31 125 LYS B CA 1
ATOM 2840 C C . LYS B 1 125 ? 15.695 12.914 10.922 1 87.31 125 LYS B C 1
ATOM 2842 O O . LYS B 1 125 ? 15.188 13.617 10.039 1 87.31 125 LYS B O 1
ATOM 2847 N N . THR B 1 126 ? 15.484 11.633 11.062 1 90.88 126 THR B N 1
ATOM 2848 C CA . THR B 1 126 ? 14.594 10.938 10.148 1 90.88 126 THR B CA 1
ATOM 2849 C C . THR B 1 126 ? 13.148 11.391 10.352 1 90.88 126 THR B C 1
ATOM 2851 O O . THR B 1 126 ? 12.43 11.656 9.383 1 90.88 126 THR B O 1
ATOM 2854 N N . SER B 1 127 ? 12.734 11.516 11.586 1 86.88 127 SER B N 1
ATOM 2855 C CA . SER B 1 127 ? 11.391 11.969 11.906 1 86.88 127 SER B CA 1
ATOM 2856 C C . SER B 1 127 ? 11.117 13.359 11.336 1 86.88 127 SER B C 1
ATOM 2858 O O . SER B 1 127 ? 10.023 13.625 10.836 1 86.88 127 SER B O 1
ATOM 2860 N N . ASP B 1 128 ? 12.109 14.133 11.398 1 85.69 128 ASP B N 1
ATOM 2861 C CA . ASP B 1 128 ? 11.977 15.5 10.891 1 85.69 128 ASP B CA 1
ATOM 2862 C C . ASP B 1 128 ? 11.789 15.508 9.375 1 85.69 128 ASP B C 1
ATOM 2864 O O . ASP B 1 128 ? 11.023 16.312 8.844 1 85.69 128 ASP B O 1
ATOM 2868 N N . LEU B 1 129 ? 12.477 14.641 8.711 1 89.06 129 LEU B N 1
ATOM 2869 C CA . LEU B 1 129 ? 12.367 14.523 7.262 1 89.06 129 LEU B CA 1
ATOM 2870 C C . LEU B 1 129 ? 10.969 14.078 6.855 1 89.06 129 LEU B C 1
ATOM 2872 O O . LEU B 1 129 ? 10.508 14.391 5.758 1 89.06 129 LEU B O 1
ATOM 2876 N N . LEU B 1 130 ? 10.242 13.391 7.781 1 91.06 130 LEU B N 1
ATOM 2877 C CA . LEU B 1 130 ? 9 12.727 7.434 1 91.06 130 LEU B CA 1
ATOM 2878 C C . LEU B 1 130 ? 7.801 13.461 8.031 1 91.06 130 LEU B C 1
ATOM 2880 O O . LEU B 1 130 ? 6.664 12.992 7.922 1 91.06 130 LEU B O 1
ATOM 2884 N N . LYS B 1 131 ? 7.938 14.57 8.617 1 84.31 131 LYS B N 1
ATOM 2885 C CA . LYS B 1 131 ? 6.941 15.234 9.453 1 84.31 131 LYS B CA 1
ATOM 2886 C C . LYS B 1 131 ? 5.668 15.531 8.664 1 84.31 131 LYS B C 1
ATOM 2888 O O . LYS B 1 131 ? 4.598 15.703 9.242 1 84.31 131 LYS B O 1
ATOM 2893 N N . ASN B 1 132 ? 5.73 15.555 7.348 1 85.88 132 ASN B N 1
ATOM 2894 C CA . ASN B 1 132 ? 4.543 15.844 6.551 1 85.88 132 ASN B CA 1
ATOM 2895 C C . ASN B 1 132 ? 4.062 14.609 5.793 1 85.88 132 ASN B C 1
ATOM 2897 O O . ASN B 1 132 ? 3.146 14.695 4.973 1 85.88 132 ASN B O 1
ATOM 2901 N N . ASP B 1 133 ? 4.652 13.516 6.012 1 90.75 133 ASP B N 1
ATOM 2902 C CA . ASP B 1 133 ? 4.242 12.266 5.363 1 90.75 133 ASP B CA 1
ATOM 2903 C C . ASP B 1 133 ? 2.969 11.711 6 1 90.75 133 ASP B C 1
ATOM 2905 O O . ASP B 1 133 ? 2.9 11.555 7.223 1 90.75 133 ASP B O 1
ATOM 2909 N N . LYS B 1 134 ? 2.057 11.344 5.195 1 88.81 134 LYS B N 1
ATOM 2910 C CA . LYS B 1 134 ? 0.74 10.945 5.684 1 88.81 134 LYS B CA 1
ATOM 2911 C C . LYS B 1 134 ? 0.809 9.617 6.438 1 88.81 134 LYS B C 1
ATOM 2913 O O . LYS B 1 134 ? 0.134 9.438 7.453 1 88.81 134 LYS B O 1
ATOM 2918 N N . VAL B 1 135 ? 1.573 8.727 5.934 1 91.81 135 VAL B N 1
ATOM 2919 C CA . VAL B 1 135 ? 1.693 7.418 6.566 1 91.81 135 VAL B CA 1
ATOM 2920 C C . VAL B 1 135 ? 2.375 7.559 7.926 1 91.81 135 VAL B C 1
ATOM 2922 O O . VAL B 1 135 ? 1.945 6.949 8.906 1 91.81 135 VAL B O 1
ATOM 2925 N N . PHE B 1 136 ? 3.383 8.391 7.961 1 93.69 136 PHE B N 1
ATOM 2926 C CA . PHE B 1 136 ? 4.062 8.656 9.219 1 93.69 136 PHE B CA 1
ATOM 2927 C C . PHE B 1 136 ? 3.098 9.242 10.242 1 93.69 136 PHE B C 1
ATOM 2929 O O . PHE B 1 136 ? 3.041 8.789 11.383 1 93.69 136 PHE B O 1
ATOM 2936 N N . LEU B 1 137 ? 2.367 10.227 9.82 1 92.56 137 LEU B N 1
ATOM 2937 C CA . LEU B 1 137 ? 1.424 10.898 10.703 1 92.56 137 LEU B CA 1
ATOM 2938 C C . LEU B 1 137 ? 0.339 9.945 11.18 1 92.56 137 LEU B C 1
ATOM 2940 O O . LEU B 1 137 ? -0.008 9.93 12.367 1 92.56 137 LEU B O 1
ATOM 2944 N N . TYR B 1 138 ? -0.148 9.156 10.359 1 92.94 138 TYR B N 1
ATOM 2945 C CA . TYR B 1 138 ? -1.222 8.227 10.688 1 92.94 138 TYR B CA 1
ATOM 2946 C C . TYR B 1 138 ? -0.766 7.215 11.727 1 92.94 138 TYR B C 1
ATOM 2948 O O . TYR B 1 138 ? -1.394 7.074 12.781 1 92.94 138 TYR B O 1
ATOM 2956 N N . TRP B 1 139 ? 0.296 6.559 11.461 1 91.5 139 TRP B N 1
ATOM 2957 C CA . TRP B 1 139 ? 0.747 5.496 12.359 1 91.5 139 TRP B CA 1
ATOM 2958 C C . TRP B 1 139 ? 1.222 6.066 13.688 1 91.5 139 TRP B C 1
ATOM 2960 O O . TRP B 1 139 ? 1.011 5.461 14.742 1 91.5 139 TRP B O 1
ATOM 2970 N N . SER B 1 140 ? 1.922 7.195 13.617 1 90.94 140 SER B N 1
ATOM 2971 C CA . SER B 1 140 ? 2.295 7.84 14.875 1 90.94 140 SER B CA 1
ATOM 2972 C C . SER B 1 140 ? 1.066 8.141 15.727 1 90.94 140 SER B C 1
ATOM 2974 O O . SER B 1 140 ? 1.083 7.934 16.938 1 90.94 140 SER B O 1
ATOM 2976 N N . THR B 1 141 ? 0.003 8.562 15.109 1 91.19 141 THR B N 1
ATOM 2977 C CA . THR B 1 141 ? -1.224 8.938 15.805 1 91.19 141 THR B CA 1
ATOM 2978 C C . THR B 1 141 ? -1.92 7.703 16.375 1 91.19 141 THR B C 1
ATOM 2980 O O . THR B 1 141 ? -2.271 7.672 17.547 1 91.19 141 THR B O 1
ATOM 2983 N N . VAL B 1 142 ? -2.018 6.719 15.57 1 87.44 142 VAL B N 1
ATOM 2984 C CA . VAL B 1 142 ? -2.717 5.504 15.977 1 87.44 142 VAL B CA 1
ATOM 2985 C C . VAL B 1 142 ? -1.935 4.805 17.078 1 87.44 142 VAL B C 1
ATOM 2987 O O . VAL B 1 142 ? -2.525 4.242 18.016 1 87.44 142 VAL B O 1
ATOM 2990 N N . ASN B 1 143 ? -0.657 4.867 17.016 1 87.5 143 ASN B N 1
ATOM 2991 C CA . ASN B 1 143 ? 0.189 4.207 18 1 87.5 143 ASN B CA 1
ATOM 2992 C C . ASN B 1 143 ? 0.472 5.113 19.203 1 87.5 143 ASN B C 1
ATOM 2994 O O . ASN B 1 143 ? 1.19 4.727 20.125 1 87.5 143 ASN B O 1
ATOM 2998 N N . ARG B 1 144 ? 0.065 6.223 19.141 1 90.06 144 ARG B N 1
ATOM 2999 C CA . ARG B 1 144 ? 0.193 7.191 20.219 1 90.06 144 ARG B CA 1
ATOM 3000 C C . ARG B 1 144 ? 1.653 7.566 20.453 1 90.06 144 ARG B C 1
ATOM 3002 O O . ARG B 1 144 ? 2.129 7.566 21.594 1 90.06 144 ARG B O 1
ATOM 3009 N N . ASN B 1 145 ? 2.309 7.762 19.422 1 90.12 145 ASN B N 1
ATOM 3010 C CA . ASN B 1 145 ? 3.637 8.367 19.422 1 90.12 145 ASN B CA 1
ATOM 3011 C C . ASN B 1 145 ? 3.584 9.828 18.984 1 90.12 145 ASN B C 1
ATOM 3013 O O . ASN B 1 145 ? 2.904 10.172 18.016 1 90.12 145 ASN B O 1
ATOM 3017 N N . CYS B 1 146 ? 4.207 10.641 19.734 1 92.69 146 CYS B N 1
ATOM 3018 C CA . CYS B 1 146 ? 4.219 12.062 19.406 1 92.69 146 CYS B CA 1
ATOM 3019 C C . CYS B 1 146 ? 4.75 12.289 18 1 92.69 146 CYS B C 1
ATOM 3021 O O . CYS B 1 146 ? 5.836 11.812 17.656 1 92.69 146 CYS B O 1
ATOM 3023 N N . VAL B 1 147 ? 4.066 13.062 17.172 1 91.56 147 VAL B N 1
ATOM 3024 C CA . VAL B 1 147 ? 4.43 13.242 15.773 1 91.56 147 VAL B CA 1
ATOM 3025 C C . VAL B 1 147 ? 5.613 14.203 15.672 1 91.56 147 VAL B C 1
ATOM 3027 O O . VAL B 1 147 ? 6.254 14.297 14.625 1 91.56 147 VAL B O 1
ATOM 3030 N N . ILE B 1 148 ? 5.949 14.883 16.797 1 90.31 148 ILE B N 1
ATOM 3031 C CA . ILE B 1 148 ? 6.988 15.906 16.766 1 90.31 148 ILE B CA 1
ATOM 3032 C C . ILE B 1 148 ? 8.297 15.336 17.312 1 90.31 148 ILE B C 1
ATOM 3034 O O . ILE B 1 148 ? 9.336 15.406 16.656 1 90.31 148 ILE B O 1
ATOM 3038 N N . CYS B 1 149 ? 8.234 14.625 18.469 1 88.44 149 CYS B N 1
ATOM 3039 C CA . CYS B 1 149 ? 9.484 14.234 19.109 1 88.44 149 CYS B CA 1
ATOM 3040 C C . CYS B 1 149 ? 9.586 12.719 19.219 1 88.44 149 CYS B C 1
ATOM 3042 O O . CYS B 1 149 ? 10.633 12.188 19.578 1 88.44 149 CYS B O 1
ATOM 3044 N N . GLY B 1 150 ? 8.484 11.969 19 1 86.69 150 GLY B N 1
ATOM 3045 C CA . GLY B 1 150 ? 8.547 10.516 18.953 1 86.69 150 GLY B CA 1
ATOM 3046 C C . GLY B 1 150 ? 8.297 9.875 20.312 1 86.69 150 GLY B C 1
ATOM 3047 O O . GLY B 1 150 ? 8.211 8.648 20.406 1 86.69 150 GLY B O 1
ATOM 3048 N N . LYS B 1 151 ? 8.039 10.641 21.312 1 88.94 151 LYS B N 1
ATOM 3049 C CA . LYS B 1 151 ? 7.773 10.086 22.625 1 88.94 151 LYS B CA 1
ATOM 3050 C C . LYS B 1 151 ? 6.516 9.219 22.625 1 88.94 151 LYS B C 1
ATOM 3052 O O . LYS B 1 151 ? 5.523 9.57 21.984 1 88.94 151 LYS B O 1
ATOM 3057 N N . THR B 1 152 ? 6.582 8.141 23.328 1 89.12 152 THR B N 1
ATOM 3058 C CA . THR B 1 152 ? 5.457 7.215 23.406 1 89.12 152 THR B CA 1
ATOM 3059 C C . THR B 1 152 ? 4.414 7.715 24.406 1 89.12 152 THR B C 1
ATOM 3061 O O . THR B 1 152 ? 4.645 8.695 25.109 1 89.12 152 THR B O 1
ATOM 3064 N N . HIS B 1 153 ? 3.242 7.109 24.359 1 91 153 HIS B N 1
ATOM 3065 C CA . HIS B 1 153 ? 2.121 7.426 25.234 1 91 153 HIS B CA 1
ATOM 3066 C C . HIS B 1 153 ? 1.649 8.859 25.031 1 91 153 HIS B C 1
ATOM 3068 O O . HIS B 1 153 ? 1.43 9.594 26 1 91 153 HIS B O 1
ATOM 3074 N N . ALA B 1 154 ? 1.637 9.203 23.844 1 92.56 154 ALA B N 1
ATOM 3075 C CA . ALA B 1 154 ? 1.164 10.531 23.469 1 92.56 154 ALA B CA 1
ATOM 3076 C C . ALA B 1 154 ? -0.354 10.625 23.594 1 92.56 154 ALA B C 1
ATOM 3078 O O . ALA B 1 154 ? -1.05 9.609 23.578 1 92.56 154 ALA B O 1
ATOM 3079 N N . GLN B 1 155 ? -0.789 11.867 23.797 1 91.75 155 GLN B N 1
ATOM 3080 C CA . GLN B 1 155 ? -2.219 12.148 23.875 1 91.75 155 GLN B CA 1
ATOM 3081 C C . GLN B 1 155 ? -2.781 12.469 22.484 1 91.75 155 GLN B C 1
ATOM 3083 O O . GLN B 1 155 ? -2.055 12.938 21.609 1 91.75 155 GLN B O 1
ATOM 3088 N N . LEU B 1 156 ? -4.078 12.141 22.328 1 90.06 156 LEU B N 1
ATOM 3089 C CA . LEU B 1 156 ? -4.75 12.469 21.078 1 90.06 156 LEU B CA 1
ATOM 3090 C C . LEU B 1 156 ? -5.25 13.914 21.094 1 90.06 156 LEU B C 1
ATOM 3092 O O . LEU B 1 156 ? -6.148 14.25 21.859 1 90.06 156 LEU B O 1
ATOM 3096 N N . ALA B 1 157 ? -4.617 14.727 20.328 1 90.12 157 ALA B N 1
ATOM 3097 C CA . ALA B 1 157 ? -5.055 16.109 20.172 1 90.12 157 ALA B CA 1
ATOM 3098 C C . ALA B 1 157 ? -6.086 16.25 19.062 1 90.12 157 ALA B C 1
ATOM 3100 O O . ALA B 1 157 ? -5.914 15.672 17.984 1 90.12 157 ALA B O 1
ATOM 3101 N N . HIS B 1 158 ? -7.16 16.891 19.344 1 87.06 158 HIS B N 1
ATOM 3102 C CA . HIS B 1 158 ? -8.219 17.094 18.359 1 87.06 158 HIS B CA 1
ATOM 3103 C C . HIS B 1 158 ? -8.125 18.484 17.75 1 87.06 158 HIS B C 1
ATOM 3105 O O . HIS B 1 158 ? -7.883 19.469 18.453 1 87.06 158 HIS B O 1
ATOM 3111 N N . TYR B 1 159 ? -8.141 18.531 16.438 1 84.25 159 TYR B N 1
ATOM 3112 C CA . TYR B 1 159 ? -8.055 19.797 15.727 1 84.25 159 TYR B CA 1
ATOM 3113 C C . TYR B 1 159 ? -9.188 20.734 16.125 1 84.25 159 TYR B C 1
ATOM 3115 O O . TYR B 1 159 ? -8.961 21.922 16.406 1 84.25 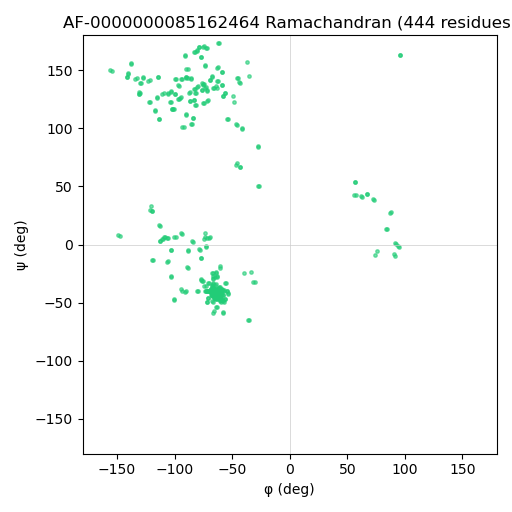159 TYR B O 1
ATOM 3123 N N . HIS B 1 160 ? -10.484 20.281 15.914 1 71.81 160 HIS B N 1
ATOM 3124 C CA . HIS B 1 160 ? -11.609 21.094 16.344 1 71.81 160 HIS B CA 1
ATOM 3125 C C . HIS B 1 160 ? -12.047 20.719 17.766 1 71.81 160 HIS B C 1
ATOM 3127 O O . HIS B 1 160 ? -12.18 19.531 18.078 1 71.81 160 HIS B O 1
ATOM 3133 N N . ALA B 1 161 ? -11.648 21.547 18.828 1 53 161 ALA B N 1
ATOM 3134 C CA . ALA B 1 161 ? -12.125 21.312 20.188 1 53 161 ALA B CA 1
ATOM 3135 C C . ALA B 1 161 ? -13.633 21.078 20.203 1 53 161 ALA B C 1
ATOM 3137 O O . ALA B 1 161 ? -14.383 21.766 19.516 1 53 161 ALA B O 1
ATOM 3138 N N . VAL B 1 162 ? -14.047 19.844 20.344 1 48.72 162 VAL B N 1
ATOM 3139 C CA . VAL B 1 162 ? -15.469 19.641 20.594 1 48.72 162 VAL B CA 1
ATOM 3140 C C . VAL B 1 162 ? -15.977 20.656 21.609 1 48.72 162 VAL B C 1
ATOM 3142 O O . VAL B 1 162 ? -15.578 20.625 22.766 1 48.72 162 VAL B O 1
ATOM 3145 N N . GLY B 1 163 ? -16.047 21.844 21.422 1 41.84 163 GLY B N 1
ATOM 3146 C CA . GLY B 1 163 ? -16.688 22.672 22.438 1 41.84 163 GLY B CA 1
ATOM 3147 C C . GLY B 1 163 ? -17.984 22.062 22.953 1 41.84 163 GLY B C 1
ATOM 3148 O O . GLY B 1 163 ? -18.625 21.25 22.266 1 41.84 163 GLY B O 1
ATOM 3149 N N . ARG B 1 164 ? -18.328 22.125 24.344 1 42.06 164 ARG B N 1
ATOM 3150 C CA . ARG B 1 164 ? -19.5 21.688 25.109 1 42.06 164 ARG B CA 1
ATOM 3151 C C . ARG B 1 164 ? -20.781 21.891 24.297 1 42.06 164 ARG B C 1
ATOM 3153 O O . ARG B 1 164 ? -21.75 21.172 24.484 1 42.06 164 ARG B O 1
ATOM 3160 N N . GLY B 1 165 ? -21.266 23.078 23.922 1 38.94 165 GLY B N 1
ATOM 3161 C CA . GLY B 1 165 ? -22.625 23.531 23.609 1 38.94 165 GLY B CA 1
ATOM 3162 C C . GLY B 1 165 ? -23.078 23.078 22.234 1 38.94 165 GLY B C 1
ATOM 3163 O O . GLY B 1 165 ? -24.156 23.469 21.766 1 38.94 165 GLY B O 1
ATOM 3164 N N . ARG B 1 166 ? -22.312 22.906 21.281 1 41.75 166 ARG B N 1
ATOM 3165 C CA . ARG B 1 166 ? -22.906 22.859 19.953 1 41.75 166 ARG B CA 1
ATOM 3166 C C . ARG B 1 166 ? -23.641 21.547 19.719 1 41.75 166 ARG B C 1
ATOM 3168 O O . ARG B 1 166 ? -23.312 20.531 20.328 1 41.75 166 ARG B O 1
ATOM 3175 N N . ASN B 1 167 ? -24.875 21.641 19.062 1 41.19 167 ASN B N 1
ATOM 3176 C CA . ASN B 1 167 ? -25.844 20.594 18.75 1 41.19 167 ASN B CA 1
ATOM 3177 C C . ASN B 1 167 ? -25.141 19.312 18.25 1 41.19 167 ASN B C 1
ATOM 3179 O O . ASN B 1 167 ? -24.453 19.344 17.234 1 41.19 167 ASN B O 1
ATOM 3183 N N . ARG B 1 168 ? -24.953 18.359 19.062 1 40.66 168 ARG B N 1
ATOM 3184 C CA . ARG B 1 168 ? -24.406 17.031 18.859 1 40.66 168 ARG B CA 1
ATOM 3185 C C . ARG B 1 168 ? -24.703 16.531 17.453 1 40.66 168 ARG B C 1
ATOM 3187 O O . ARG B 1 168 ? -24.281 15.43 17.078 1 40.66 168 ARG B O 1
ATOM 3194 N N . ARG B 1 169 ? -25.828 16.938 16.938 1 40.56 169 ARG B N 1
ATOM 3195 C CA . ARG B 1 169 ? -26.359 16.297 15.742 1 40.56 169 ARG B CA 1
ATOM 3196 C C . ARG B 1 169 ? -25.453 16.578 14.539 1 40.56 169 ARG B C 1
ATOM 3198 O O . ARG B 1 169 ? -25.5 15.852 13.547 1 40.56 169 ARG B O 1
ATOM 3205 N N . LYS B 1 170 ? -25.25 17.844 14.203 1 39.91 170 LYS B N 1
ATOM 3206 C CA . LYS B 1 170 ? -24.516 18.125 12.969 1 39.91 170 LYS B CA 1
ATOM 3207 C C . LYS B 1 170 ? -23.031 17.828 13.125 1 39.91 170 LYS B C 1
ATOM 3209 O O . LYS B 1 170 ? -22.203 18.75 13.125 1 39.91 170 LYS B O 1
ATOM 3214 N N . ILE B 1 171 ? -22.5 17.234 14.109 1 41.16 171 ILE B N 1
ATOM 3215 C CA . ILE B 1 171 ? -21.062 16.969 14.242 1 41.16 171 ILE B CA 1
ATOM 3216 C C . ILE B 1 171 ? -20.531 16.422 12.922 1 41.16 171 ILE B C 1
ATOM 3218 O O . ILE B 1 171 ? -20.859 15.312 12.523 1 41.16 171 ILE B O 1
ATOM 3222 N N . SER B 1 172 ? -20.453 17.219 11.875 1 43.47 172 SER B N 1
ATOM 3223 C CA . SER B 1 172 ? -19.859 17.062 10.555 1 43.47 172 SER B CA 1
ATOM 3224 C C . SER B 1 172 ? -18.578 16.234 10.617 1 43.47 172 SER B C 1
ATOM 3226 O O . SER B 1 172 ? -17.969 16.125 11.672 1 43.47 172 SER B O 1
ATOM 3228 N N . HIS B 1 173 ? -18.234 15.422 9.688 1 47.06 173 HIS B N 1
ATOM 3229 C CA . HIS B 1 173 ? -17.062 14.648 9.266 1 47.06 173 HIS B CA 1
ATOM 3230 C C . HIS B 1 173 ? -15.766 15.383 9.586 1 47.06 173 HIS B C 1
ATOM 3232 O O . HIS B 1 173 ? -14.68 14.82 9.445 1 47.06 173 HIS B O 1
ATOM 3238 N N . LEU B 1 174 ? -15.828 16.781 9.727 1 48.66 174 LEU B N 1
ATOM 3239 C CA . LEU B 1 174 ? -14.641 17.578 10 1 48.66 174 LEU B CA 1
ATOM 3240 C C . LEU B 1 174 ? -14.078 17.266 11.383 1 48.66 174 LEU B C 1
ATOM 3242 O O . LEU B 1 174 ? -12.945 17.641 11.695 1 48.66 174 LEU B O 1
ATOM 3246 N N . ASN B 1 175 ? -14.82 16.781 12.352 1 55.5 175 ASN B N 1
ATOM 3247 C CA . ASN B 1 175 ? -14.523 16.625 13.773 1 55.5 175 ASN B CA 1
ATOM 3248 C C . ASN B 1 175 ? -13.547 15.484 14.023 1 55.5 175 ASN B C 1
ATOM 3250 O O . ASN B 1 175 ? -13.102 15.273 15.148 1 55.5 175 ASN B O 1
ATOM 3254 N N . ASN B 1 176 ? -13.055 14.938 13.023 1 75.38 176 ASN B N 1
ATOM 3255 C CA . ASN B 1 176 ? -12.312 13.734 13.383 1 75.38 176 ASN B CA 1
ATOM 3256 C C . ASN B 1 176 ? -10.844 13.828 12.961 1 75.38 176 ASN B C 1
ATOM 3258 O O . ASN B 1 176 ? -10.227 12.828 12.602 1 75.38 176 ASN B O 1
ATOM 3262 N N . LYS B 1 177 ? -10.375 15.133 13.039 1 87.25 177 LYS B N 1
ATOM 3263 C CA . LYS B 1 177 ? -8.945 15.258 12.773 1 87.25 177 LYS B CA 1
ATOM 3264 C C . LYS B 1 177 ? -8.141 15.234 14.07 1 87.25 177 LYS B C 1
ATOM 3266 O O . LYS B 1 177 ? -8.398 16.016 14.984 1 87.25 177 LYS B O 1
ATOM 3271 N N . VAL B 1 178 ? -7.199 14.383 14.125 1 89.94 178 VAL B N 1
ATOM 3272 C CA . VAL B 1 178 ? -6.469 14.188 15.367 1 89.94 178 VAL B CA 1
ATOM 3273 C C . VAL B 1 178 ? -4.977 14.047 15.078 1 89.94 178 VAL B C 1
ATOM 3275 O O . VAL B 1 178 ? -4.582 13.781 13.938 1 89.94 178 VAL B O 1
ATOM 3278 N N . LEU B 1 179 ? -4.203 14.375 16.125 1 93.31 179 LEU B N 1
ATOM 3279 C CA . LEU B 1 179 ? -2.768 14.109 16.141 1 93.31 179 LEU B CA 1
ATOM 3280 C C . LEU B 1 179 ? -2.307 13.633 17.5 1 93.31 179 LEU B C 1
ATOM 3282 O O . LEU B 1 179 ? -2.879 14.016 18.531 1 93.31 179 LEU B O 1
ATOM 3286 N N . ALA B 1 180 ? -1.291 12.773 17.422 1 92.56 180 ALA B N 1
ATOM 3287 C CA . ALA B 1 180 ? -0.695 12.359 18.688 1 92.56 180 ALA B CA 1
ATOM 3288 C C . ALA B 1 180 ? 0.392 13.336 19.125 1 92.56 180 ALA B C 1
ATOM 3290 O O . ALA B 1 180 ? 1.354 13.57 18.391 1 92.56 180 ALA B O 1
ATOM 3291 N N . LEU B 1 181 ? 0.216 13.891 20.375 1 94.69 181 LEU B N 1
ATOM 3292 C CA . LEU B 1 181 ? 1.177 14.812 20.969 1 94.69 181 LEU B CA 1
ATOM 3293 C C . LEU B 1 181 ? 1.533 14.391 22.391 1 94.69 181 LEU B C 1
ATOM 3295 O O . LEU B 1 181 ? 0.655 14 23.172 1 94.69 181 LEU B O 1
ATOM 3299 N N . CYS B 1 182 ? 2.887 14.375 22.547 1 95 182 CYS B N 1
ATOM 3300 C CA . CYS B 1 182 ? 3.258 14.07 23.922 1 95 182 CYS B CA 1
ATOM 3301 C C . CYS B 1 182 ? 2.727 15.133 24.891 1 95 182 CYS B C 1
ATOM 3303 O O . CYS B 1 182 ? 2.213 16.172 24.453 1 95 182 CYS B O 1
ATOM 3305 N N . SER B 1 183 ? 2.887 14.906 26.141 1 96 183 SER B N 1
ATOM 3306 C CA . SER B 1 183 ? 2.344 15.812 27.156 1 96 183 SER B CA 1
ATOM 3307 C C . SER B 1 183 ? 2.889 17.219 26.984 1 96 183 SER B C 1
ATOM 3309 O O . SER B 1 183 ? 2.139 18.203 27.062 1 96 183 SER B O 1
ATOM 3311 N N . GLU B 1 184 ? 4.117 17.328 26.75 1 95.81 184 GLU B N 1
ATOM 3312 C CA . GLU B 1 184 ? 4.777 18.625 26.594 1 95.81 184 GLU B CA 1
ATOM 3313 C C . GLU B 1 184 ? 4.266 19.359 25.359 1 95.81 184 GLU B C 1
ATOM 3315 O O . GLU B 1 184 ? 3.908 20.531 25.438 1 95.81 184 GLU B O 1
ATOM 3320 N N . HIS B 1 185 ? 4.164 18.672 24.266 1 95.81 185 HIS B N 1
ATOM 3321 C CA . HIS B 1 185 ? 3.75 19.312 23.016 1 95.81 185 HIS B CA 1
ATOM 3322 C C . HIS B 1 185 ? 2.25 19.578 23.016 1 95.81 185 HIS B C 1
ATOM 3324 O O . HIS B 1 185 ? 1.798 20.562 22.422 1 95.81 185 HIS B O 1
ATOM 3330 N N . HIS B 1 186 ? 1.529 18.734 23.672 1 95.69 186 HIS B N 1
ATOM 3331 C CA . HIS B 1 186 ? 0.094 18.969 23.797 1 95.69 186 HIS B CA 1
ATOM 3332 C C . HIS B 1 186 ? -0.199 20.219 24.609 1 95.69 186 HIS B C 1
ATOM 3334 O O . HIS B 1 186 ? -1.05 21.031 24.234 1 95.69 186 HIS B O 1
ATOM 3340 N N . LYS B 1 187 ? 0.538 20.328 25.703 1 95.44 187 LYS B N 1
ATOM 3341 C CA . LYS B 1 187 ? 0.417 21.531 26.547 1 95.44 187 LYS B CA 1
ATOM 3342 C C . LYS B 1 187 ? 0.823 22.781 25.766 1 95.44 187 LYS B C 1
ATOM 3344 O O . LYS B 1 187 ? 0.19 23.828 25.891 1 95.44 187 LYS B O 1
ATOM 3349 N N . GLU B 1 188 ? 1.816 22.641 25.016 1 96.12 188 GLU B N 1
ATOM 3350 C CA . GLU B 1 188 ? 2.266 23.766 24.188 1 96.12 188 GLU B CA 1
ATOM 3351 C C . GLU B 1 188 ? 1.189 24.172 23.188 1 96.12 188 GLU B C 1
ATOM 3353 O O . GLU B 1 188 ? 0.961 25.375 22.984 1 96.12 188 GLU B O 1
ATOM 3358 N N . GLN B 1 189 ? 0.637 23.25 22.562 1 94.19 189 GLN B N 1
ATOM 3359 C CA . GLN B 1 189 ? -0.436 23.516 21.609 1 94.19 189 GLN B CA 1
ATOM 3360 C C . GLN B 1 189 ? -1.549 24.344 22.266 1 94.19 189 GLN B C 1
ATOM 3362 O O . GLN B 1 189 ? -2.031 25.312 21.688 1 94.19 189 GLN B O 1
ATOM 3367 N N . HIS B 1 190 ? -1.888 23.969 23.5 1 93.94 190 HIS B N 1
ATOM 3368 C CA . HIS B 1 190 ? -2.932 24.688 24.219 1 93.94 190 HIS B CA 1
ATOM 3369 C C . HIS B 1 190 ? -2.467 26.078 24.625 1 93.94 190 HIS B C 1
ATOM 3371 O O . HIS B 1 190 ? -3.26 27.031 24.625 1 93.94 190 HIS B O 1
ATOM 3377 N N . ALA B 1 191 ? -1.249 26.172 24.891 1 95.5 191 ALA B N 1
ATOM 3378 C CA . ALA B 1 191 ? -0.684 27.422 25.391 1 95.5 191 ALA B CA 1
ATOM 3379 C C . ALA B 1 191 ? -0.589 28.453 24.281 1 95.5 191 ALA B C 1
ATOM 3381 O O . ALA B 1 191 ? -0.918 29.625 24.484 1 95.5 191 ALA B O 1
ATOM 3382 N N . ILE B 1 192 ? -0.223 28.078 23.094 1 95.38 192 ILE B N 1
ATOM 3383 C CA . ILE B 1 192 ? 0.074 29.062 22.062 1 95.38 192 ILE B CA 1
ATOM 3384 C C . ILE B 1 192 ? -1.058 29.094 21.031 1 95.38 192 ILE B C 1
ATOM 3386 O O . ILE B 1 192 ? -1.136 30 20.203 1 95.38 192 ILE B O 1
ATOM 3390 N N . GLY B 1 193 ? -1.848 28.078 21.109 1 92.75 193 GLY B N 1
ATOM 3391 C CA . GLY B 1 193 ? -2.979 28.031 20.203 1 92.75 193 GLY B CA 1
ATOM 3392 C C . GLY B 1 193 ? -2.705 27.219 18.953 1 92.75 193 GLY B C 1
ATOM 3393 O O . GLY B 1 193 ? -1.551 27.047 18.547 1 92.75 193 GLY B O 1
ATOM 3394 N N . MET B 1 194 ? -3.711 26.828 18.234 1 90.56 194 MET B N 1
ATOM 3395 C CA . MET B 1 194 ? -3.658 25.891 17.109 1 90.56 194 MET B CA 1
ATOM 3396 C C . MET B 1 194 ? -2.893 26.484 15.945 1 90.56 194 MET B C 1
ATOM 3398 O O . MET B 1 194 ? -1.983 25.859 15.398 1 90.56 194 MET B O 1
ATOM 3402 N N . ASP B 1 195 ? -3.213 27.688 15.555 1 92.31 195 ASP B N 1
ATOM 3403 C CA . ASP B 1 195 ? -2.602 28.312 14.383 1 92.31 195 ASP B CA 1
ATOM 3404 C C . ASP B 1 195 ? -1.104 28.516 14.586 1 92.31 195 ASP B C 1
ATOM 3406 O O . ASP B 1 195 ? -0.299 28.188 13.711 1 92.31 195 ASP B O 1
ATOM 3410 N N . SER B 1 196 ? -0.788 29.047 15.758 1 94.81 196 SER B N 1
ATOM 3411 C CA . SER B 1 196 ? 0.618 29.281 16.078 1 94.81 196 SER B CA 1
ATOM 3412 C C . SER B 1 196 ? 1.389 27.969 16.172 1 94.81 196 SER B C 1
ATOM 3414 O O . SER B 1 196 ? 2.535 27.875 15.719 1 94.81 196 SER B O 1
ATOM 3416 N N . PHE B 1 197 ? 0.756 27.031 16.766 1 95.19 197 PHE B N 1
ATOM 3417 C CA . PHE B 1 197 ? 1.374 25.719 16.922 1 95.19 197 PHE B CA 1
ATOM 3418 C C . PHE B 1 197 ? 1.637 25.078 15.555 1 95.19 197 PHE B C 1
ATOM 3420 O O . PHE B 1 197 ? 2.73 24.578 15.305 1 95.19 197 PHE B O 1
ATOM 3427 N N . ASN B 1 198 ? 0.711 25.141 14.617 1 92.94 198 ASN B N 1
ATOM 3428 C CA . ASN B 1 198 ? 0.843 24.609 13.273 1 92.94 198 ASN B CA 1
ATOM 3429 C C . ASN B 1 198 ? 1.945 25.312 12.492 1 92.94 198 ASN B C 1
ATOM 3431 O O . ASN B 1 198 ? 2.688 24.672 11.742 1 92.94 198 ASN B O 1
ATOM 3435 N N . GLU B 1 199 ? 1.993 26.547 12.648 1 93.81 199 GLU B N 1
ATOM 3436 C CA . GLU B 1 199 ? 3.023 27.328 11.961 1 93.81 199 GLU B CA 1
ATOM 3437 C C . GLU B 1 199 ? 4.414 26.969 12.469 1 93.81 199 GLU B C 1
ATOM 3439 O O . GLU B 1 199 ? 5.344 26.781 11.688 1 93.81 199 GLU B O 1
ATOM 3444 N N . LYS B 1 200 ? 4.48 26.891 13.773 1 93.62 200 LYS B N 1
ATOM 3445 C CA . LYS B 1 200 ? 5.766 26.625 14.406 1 93.62 200 LYS B CA 1
ATOM 3446 C C . LYS B 1 200 ? 6.336 25.281 13.953 1 93.62 200 LYS B C 1
ATOM 3448 O O . LYS B 1 200 ? 7.527 25.188 13.648 1 93.62 200 LYS B O 1
ATOM 3453 N N . TYR B 1 201 ? 5.504 24.328 13.898 1 91.94 201 TYR B N 1
ATOM 3454 C CA . TYR B 1 201 ? 5.969 22.984 13.602 1 91.94 201 TYR B CA 1
ATOM 3455 C C . TYR B 1 201 ? 5.586 22.578 12.18 1 91.94 201 TYR B C 1
ATOM 3457 O O . TYR B 1 201 ? 5.785 21.422 11.781 1 91.94 201 TYR B O 1
ATOM 3465 N N . HIS B 1 202 ? 5.02 23.5 11.406 1 90.12 202 HIS B N 1
ATOM 3466 C CA . HIS B 1 202 ? 4.629 23.266 10.016 1 90.12 202 HIS B CA 1
ATOM 3467 C C . HIS B 1 202 ? 3.674 22.094 9.891 1 90.12 202 HIS B C 1
ATOM 3469 O O . HIS B 1 202 ? 3.906 21.172 9.102 1 90.12 202 HIS B O 1
ATOM 3475 N N . LEU B 1 203 ? 2.59 22.141 10.656 1 89.62 203 LEU B N 1
ATOM 3476 C CA . LEU B 1 203 ? 1.633 21.047 10.734 1 89.62 203 LEU B CA 1
ATOM 3477 C C . LEU B 1 203 ? 0.29 21.453 10.133 1 89.62 203 LEU B C 1
ATOM 3479 O O . LEU B 1 203 ? -0.731 20.812 10.398 1 89.62 203 LEU B O 1
ATOM 3483 N N . GLU B 1 204 ? 0.229 22.484 9.391 1 87.62 204 GLU B N 1
ATOM 3484 C CA . GLU B 1 204 ? -1.018 23.047 8.875 1 87.62 204 GLU B CA 1
ATOM 3485 C C . GLU B 1 204 ? -1.814 22 8.102 1 87.62 204 GLU B C 1
ATOM 3487 O O . GLU B 1 204 ? -3.045 21.969 8.172 1 87.62 204 GLU B O 1
ATOM 3492 N N . ASN B 1 205 ? -1.164 21.125 7.461 1 84.25 205 ASN B N 1
ATOM 3493 C CA . ASN B 1 205 ? -1.836 20.109 6.645 1 84.25 205 ASN B CA 1
ATOM 3494 C C . ASN B 1 205 ? -1.522 18.703 7.125 1 84.25 205 ASN B C 1
ATOM 3496 O O . ASN B 1 205 ? -1.563 17.75 6.344 1 84.25 205 ASN B O 1
ATOM 3500 N N . SER B 1 206 ? -1.267 18.609 8.398 1 87.94 206 SER B N 1
ATOM 3501 C CA . SER B 1 206 ? -0.733 17.328 8.867 1 87.94 206 SER B CA 1
ATOM 3502 C C . SER B 1 206 ? -1.732 16.609 9.773 1 87.94 206 SER B C 1
ATOM 3504 O O . SER B 1 206 ? -1.461 15.516 10.258 1 87.94 206 SER B O 1
ATOM 3506 N N . TRP B 1 207 ? -2.875 17.172 9.945 1 89 207 TRP B N 1
ATOM 3507 C CA . TRP B 1 207 ? -3.846 16.531 10.836 1 89 207 TRP B CA 1
ATOM 3508 C C . TRP B 1 207 ? -4.566 15.391 10.141 1 89 207 TRP B C 1
ATOM 3510 O O . TRP B 1 207 ? -5.004 15.531 8.992 1 89 207 TRP B O 1
ATOM 3520 N N . VAL B 1 208 ? -4.703 14.328 10.859 1 88.12 208 VAL B N 1
ATOM 3521 C CA . VAL B 1 208 ? -5.18 13.078 10.281 1 88.12 208 VAL B CA 1
ATOM 3522 C C . VAL B 1 208 ? -6.68 12.93 10.523 1 88.12 208 VAL B C 1
ATOM 3524 O O . VAL B 1 208 ? -7.145 13.039 11.664 1 88.12 208 VAL B O 1
ATOM 3527 N N . SER B 1 209 ? -7.391 12.742 9.477 1 86.06 209 SER B N 1
ATOM 3528 C CA . SER B 1 209 ? -8.812 12.453 9.586 1 86.06 209 SER B CA 1
ATOM 3529 C C . SER B 1 209 ? -9.062 10.977 9.898 1 86.06 209 SER B C 1
ATOM 3531 O O . SER B 1 209 ? -8.633 10.102 9.148 1 86.06 209 SER B O 1
ATOM 3533 N N . VAL B 1 210 ? -9.719 10.711 11.023 1 81.94 210 VAL B N 1
ATOM 3534 C CA . VAL B 1 210 ? -9.984 9.328 11.422 1 81.94 210 VAL B CA 1
ATOM 3535 C C . VAL B 1 210 ? -11.484 9.062 11.398 1 81.94 210 VAL B C 1
ATOM 3537 O O . VAL B 1 210 ? -12.289 9.945 11.711 1 81.94 210 VAL B O 1
ATOM 3540 N N . ASP B 1 211 ? -11.781 7.871 11.016 1 81.31 211 ASP B N 1
ATOM 3541 C CA . ASP B 1 211 ? -13.172 7.434 11.047 1 81.31 211 ASP B CA 1
ATOM 3542 C C . ASP B 1 211 ? -13.742 7.523 12.461 1 81.31 211 ASP B C 1
ATOM 3544 O O . ASP B 1 211 ? -13.039 7.254 13.438 1 81.31 211 ASP B O 1
ATOM 3548 N N . ASP B 1 212 ? -14.984 7.785 12.555 1 76.56 212 ASP B N 1
ATOM 3549 C CA . ASP B 1 212 ? -15.641 7.949 13.852 1 76.56 212 ASP B CA 1
ATOM 3550 C C . ASP B 1 212 ? -15.555 6.66 14.664 1 76.56 212 ASP B C 1
ATOM 3552 O O . ASP B 1 212 ? -15.367 6.707 15.883 1 76.56 212 ASP B O 1
ATOM 3556 N N . ARG B 1 213 ? -15.734 5.574 14.055 1 75.25 213 ARG B N 1
ATOM 3557 C CA . ARG B 1 213 ? -15.695 4.285 14.734 1 75.25 213 ARG B CA 1
ATO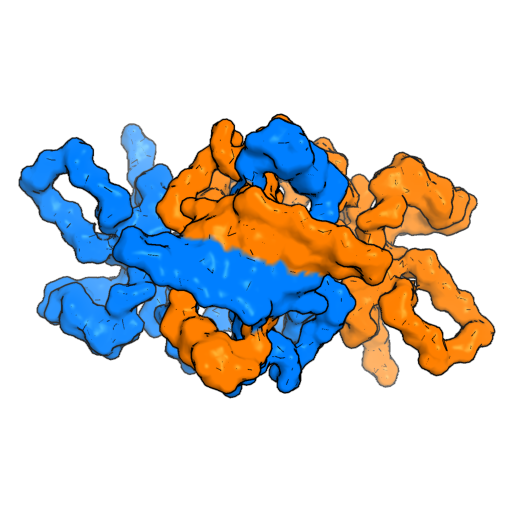M 3558 C C . ARG B 1 213 ? -14.305 4.02 15.32 1 75.25 213 ARG B C 1
ATOM 3560 O O . ARG B 1 213 ? -14.188 3.607 16.484 1 75.25 213 ARG B O 1
ATOM 3567 N N . LEU B 1 214 ? -13.344 4.387 14.539 1 75.19 214 LEU B N 1
ATOM 3568 C CA . LEU B 1 214 ? -11.969 4.219 14.992 1 75.19 214 LEU B CA 1
ATOM 3569 C C . LEU B 1 214 ? -11.625 5.227 16.078 1 75.19 214 LEU B C 1
ATOM 3571 O O . LEU B 1 214 ? -10.945 4.891 17.047 1 75.19 214 LEU B O 1
ATOM 3575 N N . ASN B 1 215 ? -12.102 6.359 15.867 1 75.62 215 ASN B N 1
ATOM 3576 C CA . ASN B 1 215 ? -11.828 7.406 16.844 1 75.62 215 ASN B CA 1
ATOM 3577 C C . ASN B 1 215 ? -12.352 7.027 18.234 1 75.62 215 ASN B C 1
ATOM 3579 O O . ASN B 1 215 ? -11.68 7.266 19.234 1 75.62 215 ASN B O 1
ATOM 3583 N N . LYS B 1 216 ? -13.453 6.43 18.219 1 76.19 216 LYS B N 1
ATOM 3584 C CA . LYS B 1 216 ? -14.039 5.973 19.484 1 76.19 216 LYS B CA 1
ATOM 3585 C C . LYS B 1 216 ? -13.18 4.898 20.141 1 76.19 216 LYS B C 1
ATOM 3587 O O . LYS B 1 216 ? -13 4.891 21.359 1 76.19 216 LYS B O 1
ATOM 3592 N N . MET B 1 217 ? -12.68 4.078 19.375 1 72.69 217 MET B N 1
ATOM 3593 C CA . MET B 1 217 ? -11.875 2.975 19.891 1 72.69 217 MET B CA 1
ATOM 3594 C C . MET B 1 217 ? -10.516 3.471 20.375 1 72.69 217 MET B C 1
ATOM 3596 O O . MET B 1 217 ? -9.969 2.953 21.359 1 72.69 217 MET B O 1
ATOM 3600 N N . LEU B 1 218 ? -10.008 4.43 19.672 1 74.25 218 LEU B N 1
ATOM 3601 C CA . LEU B 1 218 ? -8.711 5 20.016 1 74.25 218 LEU B CA 1
ATOM 3602 C C . LEU B 1 218 ? -8.789 5.738 21.344 1 74.25 218 LEU B C 1
ATOM 3604 O O . LEU B 1 218 ? -7.797 5.816 22.078 1 74.25 218 LEU B O 1
ATOM 3608 N N . ARG B 1 219 ? -9.836 6.379 21.641 1 63.12 219 ARG B N 1
ATOM 3609 C CA . ARG B 1 219 ? -9.977 7.105 22.906 1 63.12 219 ARG B CA 1
ATOM 3610 C C . ARG B 1 219 ? -10.07 6.145 24.078 1 63.12 219 ARG B C 1
ATOM 3612 O O . ARG B 1 219 ? -9.875 6.543 25.234 1 63.12 219 ARG B O 1
ATOM 3619 N N . GLY B 1 220 ? -9.93 4.738 24.219 1 55.91 220 GLY B N 1
ATOM 3620 C CA . GLY B 1 220 ? -10.094 3.852 25.359 1 55.91 220 GLY B CA 1
ATOM 3621 C C . GLY B 1 220 ? -11.547 3.635 25.734 1 55.91 220 GLY B C 1
ATOM 3622 O O . GLY B 1 220 ? -11.852 3.289 26.875 1 55.91 220 GLY B O 1
ATOM 3623 N N . GLY B 1 221 ? -12.758 4.078 25.453 1 40.69 221 GLY B N 1
ATOM 3624 C CA . GLY B 1 221 ? -13.773 4.219 26.484 1 40.69 221 GLY B CA 1
ATOM 3625 C C . GLY B 1 221 ? -13.922 2.979 27.359 1 40.69 221 GLY B C 1
ATOM 3626 O O . GLY B 1 221 ? -13.57 1.877 26.938 1 40.69 221 GLY B O 1
ATOM 3627 N N . LYS B 1 222 ? -13.859 3.137 28.891 1 31.55 222 LYS B N 1
ATOM 3628 C CA . LYS B 1 222 ? -14.445 2.314 29.938 1 31.55 222 LYS B CA 1
ATOM 3629 C C . LYS B 1 222 ? -15.703 1.602 29.453 1 31.55 222 LYS B C 1
ATOM 3631 O O . LYS B 1 222 ? -16.609 2.236 28.906 1 31.55 222 LYS B O 1
ATOM 3636 N N . ASN B 1 223 ? -15.68 0.442 28.781 1 26.72 223 ASN B N 1
ATOM 3637 C CA . ASN B 1 223 ? -16.922 -0.285 29 1 26.72 223 ASN B CA 1
ATOM 3638 C C . ASN B 1 223 ? -17.562 0.076 30.344 1 26.72 223 ASN B C 1
ATOM 3640 O O . ASN B 1 223 ? -17 -0.222 31.406 1 26.72 223 ASN B O 1
ATOM 3644 N N . GLU B 1 224 ? -17.781 1.353 30.781 1 22.36 224 GLU B N 1
ATOM 3645 C CA . GLU B 1 224 ? -18.891 1.3 31.734 1 22.36 224 GLU B CA 1
ATOM 3646 C C . GLU B 1 224 ? -20.109 0.605 31.125 1 22.36 224 GLU B C 1
ATOM 3648 O O . GLU B 1 224 ? -20.375 0.747 29.938 1 22.36 224 GLU B O 1
#